Protein AF-A0A3N5SFX8-F1 (afdb_monomer)

Secondary structure (DSSP, 8-state):
----TT--HHHHHHHHHHHTTS--TTPPPPP-------EEE-SS-EEESS-SSSPEEEEEEEETTT-HHHHHHHHTT-HHHHHHHHHHHHHTT-SEEEEE---TT-S-HHHHHHHHHHHHHHH--S-EEEE-S-HHHHHHHHTT-SS--EEEEE--EEEEHHHHHHHHHHHHHT-EEEEESEETTEE--SHHHHHHHHHHHHIIIIIIT---GGGEEEE--PPPSTT--GGGTTHHHHHHHHHHHHHHHSTT-EEEEEGGGTTTTS-HHHHHHHHHHHHHHHHHTT--EEEE-GGGPPPTTTS-HHHHHHHHHHHTT-STTHHHHHHHHHHHH-S-SS------TTTT--HHHHHHHHHHTT--TTHHHHHHHHTTTS-HHHHIIIIIHHHHHHHHHHHHTTSS-HHHHHHHHHHHHHHHHHHGGGS-----S-S-EEEEEEBTT----HHHHHHHHHHHHTT-EEEE--SSB-HHHHHHHHHHTT-SEEEEE-SSHHHHTHHHHHHHHHHHTT----EEEESTT--HHHHHHHTB-TTT-SBPTT-EEE-SSHHHHHHHHHHHTSHHHHHHHHHHHHHHHHHHTT-PPPP------S-----PPPPS-PPP-

Foldseek 3Di:
DDDDPPDDVVNVVVVCCVVPVDPPPPDDPPDDDDDDFCWWFFLADIDGCFDVVDAQEEEQALALVPHPVNVVCLVVVVLVVSLVVVVVLVLLPHQEYEHHSDDPVDPPLLVSLCVNLLVNSVRDGHAYEYADQDLSSVLSNLVNTNIAHAYHAAEACVHCPRVVSRLVSCVVSVHQHEYELAHVVGHQQALVSSQVSVVVSCCCNCVVSVRDQLSYEYENDAAALQPLDPSCQQRLVRSLSNLLSCCVPRPNHAYEYALQNHHPPADLVLSLLLSQLSVVSSSVSPHHYYHDRSVSHDQLVPPDPVSNVLSVCRSRVVDSCSSVVSRVVCVVVPPDPDPDDPPLPCVVPQLLRSLLVCLLQLNQPCNLVSQVRVCVPDALVCSCPVRLVVSLVVNVVCVVVVRDDPSSNVSSVVSSVSNLVSSLVRQAADDDAALFEEEEEEAAPAQDCSQVVVLVSNNVRVRHHYHYPHYNDYLVNQVVVCVVVVGQAYEYEDADPVRCVRVLVSLLVCVVVVHQHEYEYEYDNDDLLNQLVSLQHPVPRDGRPNGYHYDHHSVSVVVLSVQSSDVVSSVVVRVVSNVVSCVSVVHDDDDPDPPDDPDDDDPDDDDPDDDDD

Sequence (613 aa):
VGGCCGTTPEHLAKLVARVKGEPTAQRPPLEREPQTQPAASSGMRAVDLRQSPPPTLIGERVNSQGSRKIKRLLLDSNYDEIVQVAQQQVDSGAHILDVCVALTERPDEAAQMQEVVKRLSMAVETPLMIDSTEADVIEAALSLYPGRGLINSVNLENGRLRVDAVLPIARKHGAAVVALTIDEIGMAKTAERKLEVARQIHDIAVNEYDLAPEDLIFDTLTFTLATGDPEMADSAVETIEGIKLIKAELPAVLTSLGVSNVSFGLGPAARAVLNSVFLYHCVDAGLDMAIVNPAHITPYAEIPDDQRKLANALIFNEHPNALAEYIQYFEEHSVAVGDDEQADPTEGMTAEEALHWQIVHRKKEGVEALIDTCLTRQDAVGVLNNVLLPAMKEVGDKFGAGELILPFVLQSAEVMKKSVAYLENFLERKEGTSKGVIVLATVYGDVHDIGKNLVRTILSNNGYTVHDLGKQTPANTIIDAAIEHNADAIGLSA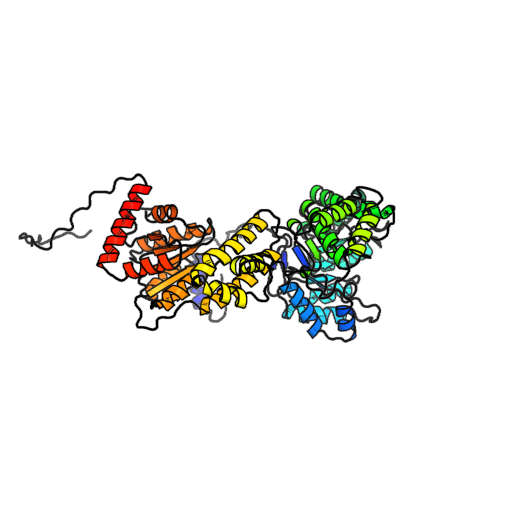LLVSTSKQMPLIVNELARRGLEFPVLIGGAAINRAFGRRILFLEDSGQPYGSGVFYCKDAFEGLDVMEQLTVPTKREELLDRIVAESYEEAGKSRPPVRDRRQPGQHSTVSPAPHIPTP

Nearest PDB structures (foldseek):
  8ssc-assembly1_A  TM=5.980E-01  e=1.177E-48  Thermus thermophilus HB8
  5voo-assembly4_D  TM=9.732E-01  e=8.496E-27  Thermus thermophilus HB8
  3k13-assembly2_B  TM=9.606E-01  e=7.329E-23  Bacteroides thetaiotaomicron
  4ccz-assembly1_A  TM=9.103E-01  e=1.221E-23  Homo sapiens
  2i2x-assembly4_P  TM=4.938E-01  e=6.722E-12  Methanosarcina barkeri

Mean predicted aligned error: 15.33 Å

Solvent-accessible surface area (backbone atoms only — not comparable to full-atom values): 33086 Å² total; per-residue (Å²): 140,87,78,62,95,90,60,46,72,69,55,49,50,53,49,48,54,65,68,58,71,53,100,55,98,74,65,72,80,77,86,76,84,80,82,85,71,54,57,34,16,26,69,77,34,76,43,58,54,66,39,88,70,57,51,29,35,23,19,44,62,49,14,29,85,81,18,73,66,42,35,52,30,61,75,69,65,41,58,70,60,52,46,51,56,48,46,52,33,46,78,46,44,27,55,28,36,37,40,26,65,67,48,95,92,49,93,55,44,42,65,52,39,36,56,50,50,54,53,40,60,74,72,45,57,49,20,45,29,46,36,51,95,47,57,68,36,51,48,48,32,57,76,67,48,62,44,28,37,33,37,39,60,35,41,25,57,75,40,62,60,51,38,72,56,39,51,61,49,28,63,73,60,64,30,28,36,33,33,43,28,30,30,70,94,41,74,34,64,46,25,70,48,21,35,52,45,43,51,54,52,47,48,47,42,35,74,72,66,64,41,58,49,54,38,37,25,40,24,48,58,60,50,42,59,58,75,79,48,78,91,37,43,52,29,52,43,24,24,34,49,16,42,36,51,36,58,71,74,43,69,68,42,41,29,35,36,53,46,66,36,36,34,50,84,53,56,74,71,55,26,32,54,40,34,23,53,51,48,52,52,31,43,76,35,60,35,25,26,34,35,36,59,58,84,55,55,55,46,68,77,76,47,56,70,67,64,48,50,39,41,47,30,35,43,64,46,72,46,95,56,27,56,59,53,43,50,49,51,41,63,77,68,56,79,66,95,61,94,66,78,66,73,56,92,46,67,90,48,53,45,52,55,32,45,23,48,28,28,60,69,50,44,64,81,63,45,68,64,28,48,59,53,36,52,76,79,37,54,54,65,48,47,41,65,74,23,53,50,52,24,54,47,52,44,51,50,35,36,74,70,66,48,39,50,66,51,57,52,52,45,17,46,51,28,44,51,54,48,50,63,58,44,57,74,64,55,72,72,50,90,67,79,68,72,46,33,34,32,37,33,12,32,41,85,27,80,70,45,68,71,56,52,49,36,45,51,54,37,39,21,72,17,30,44,67,48,72,65,54,50,42,34,48,63,65,60,54,51,52,49,32,61,75,65,63,31,65,29,36,37,42,32,27,62,43,72,79,33,45,62,49,55,46,53,43,52,44,49,34,55,77,69,71,50,75,56,26,33,38,37,28,41,84,54,55,50,66,69,57,30,42,57,50,25,38,30,86,92,76,67,44,67,47,90,48,39,52,43,62,24,92,47,55,63,52,43,46,56,49,51,63,32,58,69,36,72,70,47,30,53,53,52,44,53,49,53,52,52,54,28,27,58,76,68,75,44,83,75,78,81,81,75,77,80,73,74,96,79,76,84,77,91,70,80,80,77,95,76,78,87,79,134

Radius of gyration: 31.64 Å; Cα contacts (8 Å, |Δi|>4): 1024; chains: 1; bounding box: 100×77×76 Å

Structure (mmCIF, N/CA/C/O backbone):
data_AF-A0A3N5SFX8-F1
#
_entry.id   AF-A0A3N5SFX8-F1
#
loop_
_atom_site.group_PDB
_atom_site.id
_atom_site.type_symbol
_atom_site.label_atom_id
_atom_site.label_alt_id
_atom_site.label_comp_id
_atom_site.label_asym_id
_atom_site.label_entity_id
_atom_site.label_seq_id
_atom_site.pdbx_PDB_ins_code
_atom_site.Cartn_x
_atom_site.Cartn_y
_atom_site.Cartn_z
_atom_site.occupancy
_atom_site.B_iso_or_equiv
_atom_site.auth_seq_id
_atom_site.auth_comp_id
_atom_site.auth_asym_id
_atom_site.auth_atom_id
_atom_site.pdbx_PDB_model_num
ATOM 1 N N . VAL A 1 1 ? -12.749 -29.803 19.328 1.00 75.56 1 VAL A N 1
ATOM 2 C CA . VAL A 1 1 ? -12.929 -29.155 20.652 1.00 75.56 1 VAL A CA 1
ATOM 3 C C . VAL A 1 1 ? -12.137 -29.956 21.672 1.00 75.56 1 VAL A C 1
ATOM 5 O O . VAL A 1 1 ? -12.194 -31.178 21.603 1.00 75.56 1 VAL A O 1
ATOM 8 N N . GLY A 1 2 ? -11.365 -29.308 22.542 1.00 85.12 2 GLY A N 1
ATOM 9 C CA . GLY A 1 2 ? -10.422 -29.979 23.444 1.00 85.12 2 GLY A CA 1
ATOM 10 C C . GLY A 1 2 ? -10.183 -29.190 24.729 1.00 85.12 2 GLY A C 1
ATOM 11 O O . GLY A 1 2 ? -11.043 -28.412 25.134 1.00 85.12 2 GLY A O 1
ATOM 12 N N . GLY A 1 3 ? -9.029 -29.408 25.359 1.00 88.62 3 GLY A N 1
ATOM 13 C CA . GLY A 1 3 ? -8.626 -28.754 26.603 1.00 88.62 3 GLY A CA 1
ATOM 14 C C . GLY A 1 3 ? -7.311 -27.990 26.491 1.00 88.62 3 GLY A C 1
ATOM 15 O O . GLY A 1 3 ? -6.498 -28.274 25.617 1.00 88.62 3 GLY A O 1
ATOM 16 N N . CYS A 1 4 ? -7.103 -27.056 27.413 1.00 92.50 4 CYS A N 1
ATOM 17 C CA . CYS A 1 4 ? -5.845 -26.342 27.642 1.00 92.50 4 CYS A CA 1
ATOM 18 C C . CYS A 1 4 ? -5.585 -26.260 29.164 1.00 92.50 4 CYS A C 1
ATOM 20 O O . CYS A 1 4 ? -6.000 -27.147 29.918 1.00 92.50 4 CYS A O 1
ATOM 22 N N . CYS A 1 5 ? -4.922 -25.206 29.637 1.00 91.62 5 CYS A N 1
ATOM 23 C CA . CYS A 1 5 ? -4.626 -24.971 31.047 1.00 91.62 5 CYS A CA 1
ATOM 24 C C . CYS A 1 5 ? -5.895 -25.049 31.914 1.00 91.62 5 CYS A C 1
ATOM 26 O O . CYS A 1 5 ? -6.900 -24.406 31.625 1.00 91.62 5 CYS A O 1
ATOM 28 N N . GLY A 1 6 ? -5.850 -25.865 32.973 1.00 91.25 6 GLY A N 1
ATOM 29 C CA . GLY A 1 6 ? -6.980 -26.083 33.887 1.00 91.25 6 GLY A CA 1
ATOM 30 C C . GLY A 1 6 ? -8.004 -27.123 33.419 1.00 91.25 6 GLY A C 1
ATOM 31 O O . GLY A 1 6 ? -8.937 -27.436 34.159 1.00 91.25 6 GLY A O 1
ATOM 32 N N . THR A 1 7 ? -7.836 -27.710 32.229 1.00 95.19 7 THR A N 1
ATOM 33 C CA . THR A 1 7 ? -8.734 -28.782 31.781 1.00 95.19 7 THR A CA 1
ATOM 34 C C . THR A 1 7 ? -8.414 -30.084 32.509 1.00 95.19 7 THR A C 1
ATOM 36 O O . THR A 1 7 ? -7.311 -30.614 32.404 1.00 95.19 7 THR A O 1
ATOM 39 N N . THR A 1 8 ? -9.403 -30.623 33.222 1.00 95.50 8 THR A N 1
ATOM 40 C CA . THR A 1 8 ? -9.297 -31.913 33.925 1.00 95.50 8 THR A CA 1
ATOM 41 C C . THR A 1 8 ? -10.004 -33.032 33.148 1.00 95.50 8 THR A C 1
ATOM 43 O O . THR A 1 8 ? -10.839 -32.756 32.278 1.00 95.50 8 THR A O 1
ATOM 46 N N . PRO A 1 9 ? -9.744 -34.310 33.479 1.00 94.50 9 PRO A N 1
ATOM 47 C CA . PRO A 1 9 ? -10.485 -35.432 32.904 1.00 94.50 9 PRO A CA 1
ATOM 48 C C . PRO A 1 9 ? -12.010 -35.317 33.057 1.00 94.50 9 PRO A C 1
ATOM 50 O O . PRO A 1 9 ? -12.741 -35.729 32.164 1.00 94.50 9 PRO A O 1
ATOM 53 N N . GLU A 1 10 ? -12.509 -34.703 34.134 1.00 94.44 10 GLU A N 1
ATOM 54 C CA . GLU A 1 10 ? -13.947 -34.479 34.356 1.00 94.44 10 GLU A CA 1
ATOM 55 C C . GLU A 1 10 ? -14.541 -33.472 33.363 1.00 94.44 10 GLU A C 1
ATOM 57 O O . GLU A 1 10 ? -15.653 -33.664 32.863 1.00 94.44 10 GLU A O 1
ATOM 62 N N . HIS A 1 11 ? -13.789 -32.417 33.031 1.00 93.50 11 HIS A N 1
ATOM 63 C CA . HIS A 1 11 ? -14.167 -31.467 31.985 1.00 93.50 11 HIS A CA 1
ATOM 64 C C . HIS A 1 11 ? -14.236 -32.163 30.626 1.00 93.50 11 HIS A C 1
ATOM 66 O O . HIS A 1 11 ? -15.228 -32.017 29.908 1.00 93.50 11 HIS A O 1
ATOM 72 N N . LEU A 1 12 ? -13.224 -32.975 30.299 1.00 91.06 12 LEU A N 1
ATOM 73 C CA . LEU A 1 12 ? -13.214 -33.761 29.067 1.00 91.06 12 LEU A CA 1
ATOM 74 C C . LEU A 1 12 ? -14.334 -34.804 29.044 1.00 91.06 12 LEU A C 1
ATOM 76 O O . LEU A 1 12 ? -14.941 -34.985 27.998 1.00 91.06 12 LEU A O 1
ATOM 80 N N . ALA A 1 13 ? -14.678 -35.438 30.166 1.00 87.75 13 ALA A N 1
ATOM 81 C CA . ALA A 1 13 ? -15.788 -36.388 30.239 1.00 87.75 13 ALA A CA 1
ATOM 82 C C . ALA A 1 13 ? -17.133 -35.716 29.925 1.00 87.75 13 ALA A C 1
ATOM 84 O O . ALA A 1 13 ? -17.907 -36.236 29.121 1.00 87.75 13 ALA A O 1
ATOM 85 N N . LYS A 1 14 ? -17.387 -34.525 30.485 1.00 89.00 14 LYS A N 1
ATOM 86 C CA . LYS A 1 14 ? -18.579 -33.719 30.163 1.00 89.00 14 LYS A CA 1
ATOM 87 C C . LYS A 1 14 ? -18.578 -33.250 28.708 1.00 89.00 14 LYS A C 1
ATOM 89 O O . LYS A 1 14 ? -19.616 -33.308 28.053 1.00 89.00 14 LYS A O 1
ATOM 94 N N . LEU A 1 15 ? -17.429 -32.808 28.196 1.00 86.88 15 LEU A N 1
ATOM 95 C CA . LEU A 1 15 ? -17.265 -32.389 26.802 1.00 86.88 15 LEU A CA 1
ATOM 96 C C . LEU A 1 15 ? -17.538 -33.549 25.845 1.00 86.88 15 LEU A C 1
ATOM 98 O O . LEU A 1 15 ? -18.344 -33.421 24.932 1.00 86.88 15 LEU A O 1
ATOM 102 N N . VAL A 1 16 ? -16.927 -34.701 26.097 1.00 84.81 16 VAL A N 1
ATOM 103 C CA . VAL A 1 16 ? -17.134 -35.926 25.331 1.00 84.81 16 VAL A CA 1
ATOM 104 C C . VAL A 1 16 ? -18.593 -36.357 25.405 1.00 84.81 16 VAL A C 1
ATOM 106 O O . VAL A 1 16 ? -19.152 -36.662 24.365 1.00 84.81 16 VAL A O 1
ATOM 109 N N . ALA A 1 17 ? -19.240 -36.332 26.573 1.00 84.38 17 ALA A N 1
ATOM 110 C CA . ALA A 1 17 ? -20.660 -36.668 26.695 1.00 84.38 17 ALA A CA 1
ATOM 111 C C . ALA A 1 17 ? -21.562 -35.726 25.877 1.00 84.38 17 ALA A C 1
ATOM 113 O O . ALA A 1 17 ? -22.489 -36.190 25.220 1.00 84.38 17 ALA A O 1
ATOM 114 N N . ARG A 1 18 ? -21.268 -34.418 25.866 1.00 80.88 18 ARG A N 1
ATOM 115 C CA . ARG A 1 18 ? -22.023 -33.427 25.079 1.00 80.88 18 ARG A CA 1
ATOM 116 C C . ARG A 1 18 ? -21.776 -33.537 23.576 1.00 80.88 18 ARG A C 1
ATOM 118 O O . ARG A 1 18 ? -22.704 -33.346 22.803 1.00 80.88 18 ARG A O 1
ATOM 125 N N . VAL A 1 19 ? -20.551 -33.855 23.159 1.00 78.00 19 VAL A N 1
ATOM 126 C CA . VAL A 1 19 ? -20.184 -33.995 21.738 1.00 78.00 19 VAL A CA 1
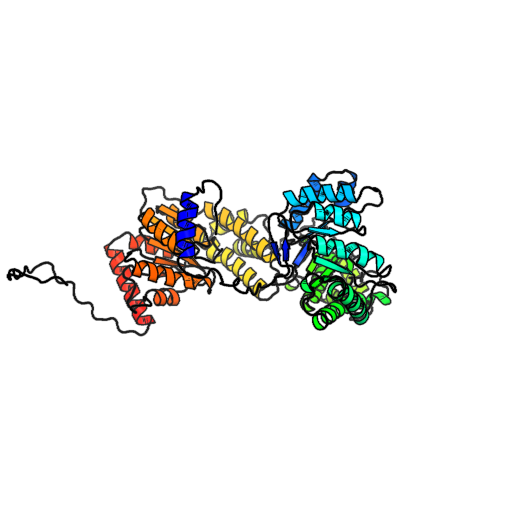ATOM 127 C C . VAL A 1 19 ? -20.559 -35.382 21.185 1.00 78.00 19 VAL A C 1
ATOM 129 O O . VAL A 1 19 ? -20.863 -35.498 20.004 1.00 78.00 19 VAL A O 1
ATOM 132 N N . LYS A 1 20 ? -20.597 -36.431 22.023 1.00 65.44 20 LYS A N 1
ATOM 133 C CA . LYS A 1 20 ? -21.026 -37.804 21.669 1.00 65.44 20 LYS A CA 1
ATOM 134 C C . LYS A 1 20 ? -22.548 -38.018 21.718 1.00 65.44 20 LYS A C 1
ATOM 136 O O . LYS A 1 20 ? -22.992 -39.147 21.531 1.00 65.44 20 LYS A O 1
ATOM 141 N N . GLY A 1 21 ? -23.340 -36.974 21.970 1.00 53.69 21 GLY A N 1
ATOM 142 C CA . GLY A 1 21 ? -24.805 -37.049 22.035 1.00 53.69 21 GLY A CA 1
ATOM 143 C C . GLY A 1 21 ? -25.503 -37.409 20.716 1.00 53.69 21 GLY A C 1
ATOM 144 O O . GLY A 1 21 ? -26.692 -37.704 20.744 1.00 53.69 21 GLY A O 1
ATOM 145 N N . GLU A 1 22 ? -24.787 -37.452 19.586 1.00 54.50 22 GLU A N 1
ATOM 146 C CA . GLU A 1 22 ? -25.281 -38.067 18.351 1.00 54.50 22 GLU A CA 1
ATOM 147 C C . GLU A 1 22 ? -24.358 -39.207 17.881 1.00 54.50 22 GLU A C 1
ATOM 149 O O . GLU A 1 22 ? -23.130 -39.081 17.947 1.00 54.50 22 GLU A O 1
ATOM 154 N N . PRO A 1 23 ? -24.923 -40.328 17.388 1.00 50.31 23 PRO A N 1
ATOM 155 C CA . PRO A 1 23 ? -24.184 -41.461 16.838 1.00 50.31 23 PRO A CA 1
ATOM 156 C C . PRO A 1 23 ? -23.573 -41.085 15.479 1.00 50.31 23 PRO A C 1
ATOM 158 O O . PRO A 1 23 ? -24.021 -41.513 14.423 1.00 50.31 23 PRO A O 1
ATOM 161 N N . THR A 1 24 ? -22.543 -40.244 15.496 1.00 52.72 24 THR A N 1
ATOM 162 C CA . THR A 1 24 ? -21.870 -39.711 14.303 1.00 52.72 24 THR A CA 1
ATOM 163 C C . THR A 1 24 ? -20.365 -39.909 14.395 1.00 52.72 24 THR A C 1
ATOM 165 O O . THR A 1 24 ? -19.580 -39.030 14.053 1.00 52.72 24 THR A O 1
ATOM 168 N N . ALA A 1 25 ? -19.944 -41.103 14.816 1.00 50.97 25 ALA A N 1
ATOM 169 C CA . ALA A 1 25 ? -18.553 -41.554 14.715 1.00 50.97 25 ALA A CA 1
ATOM 170 C C . ALA A 1 25 ? -18.069 -41.726 13.251 1.00 50.97 25 ALA A C 1
ATOM 172 O O . ALA A 1 25 ? -16.956 -42.184 13.025 1.00 50.97 25 ALA A O 1
ATOM 173 N N . GLN A 1 26 ? -18.895 -41.359 12.263 1.00 58.66 26 GLN A N 1
ATOM 174 C CA . GLN A 1 26 ? -18.608 -41.418 10.828 1.00 58.66 26 GLN A CA 1
ATOM 175 C C . GLN A 1 26 ? -19.089 -40.168 10.070 1.00 58.66 26 GLN A C 1
ATOM 177 O O . GLN A 1 26 ? -19.403 -40.260 8.887 1.00 58.66 26 GLN A O 1
ATOM 182 N N . ARG A 1 27 ? -19.198 -38.990 10.706 1.00 62.50 27 ARG A N 1
ATOM 183 C CA . ARG A 1 27 ? -19.360 -37.767 9.903 1.00 62.50 27 ARG A CA 1
ATOM 184 C C . ARG A 1 27 ? -18.002 -37.463 9.256 1.00 62.50 27 ARG A C 1
ATOM 186 O O . ARG A 1 27 ? -17.051 -37.236 10.010 1.00 62.50 27 ARG A O 1
ATOM 193 N N . PRO A 1 28 ? -17.872 -37.494 7.915 1.00 69.94 28 PRO A N 1
ATOM 194 C CA . PRO A 1 28 ? -16.672 -36.972 7.278 1.00 69.94 28 PRO A CA 1
ATOM 195 C C . PRO A 1 28 ? -16.474 -35.516 7.733 1.00 69.94 28 PRO A C 1
ATOM 197 O O . PRO A 1 28 ? -17.460 -34.853 8.088 1.00 69.94 28 PRO A O 1
ATOM 200 N N . PRO A 1 29 ? -15.227 -35.010 7.779 1.00 75.81 29 PRO A N 1
ATOM 201 C CA . PRO A 1 29 ? -15.000 -33.581 7.935 1.00 75.81 29 PRO A CA 1
ATOM 202 C C . PRO A 1 29 ? -15.914 -32.834 6.966 1.00 75.81 29 PRO A C 1
ATOM 204 O O . PRO A 1 29 ? -16.038 -33.245 5.814 1.00 75.81 29 PRO A O 1
ATOM 207 N N . LEU A 1 30 ? -16.581 -31.780 7.439 1.00 78.50 30 LEU A N 1
ATOM 208 C CA . LEU A 1 30 ? -17.335 -30.915 6.537 1.00 78.50 30 LEU A CA 1
ATOM 209 C C . LEU A 1 30 ? -16.383 -30.448 5.435 1.00 78.50 30 LEU A C 1
ATOM 211 O O . LEU A 1 30 ? -15.285 -29.973 5.747 1.00 78.50 30 LEU A O 1
ATOM 215 N N . GLU A 1 31 ? -16.800 -30.609 4.181 1.00 84.44 31 GLU A N 1
ATOM 216 C CA . GLU A 1 31 ? -16.077 -30.035 3.054 1.00 84.44 31 GLU A CA 1
ATOM 217 C C . GLU A 1 31 ? -15.984 -28.526 3.274 1.00 84.44 31 GLU A C 1
ATOM 219 O O . GLU A 1 31 ? -16.959 -27.861 3.633 1.00 84.44 31 GLU A O 1
ATOM 224 N N . ARG A 1 32 ? -14.763 -28.007 3.165 1.00 81.94 32 ARG A N 1
ATOM 225 C CA . ARG A 1 32 ? -14.488 -26.580 3.265 1.00 81.94 32 ARG A CA 1
ATOM 226 C C . ARG A 1 32 ? -14.169 -26.093 1.870 1.00 81.94 32 ARG A C 1
ATOM 228 O O . ARG A 1 32 ? -13.313 -26.673 1.213 1.00 81.94 32 ARG A O 1
ATOM 235 N N . GLU A 1 33 ? -14.795 -24.994 1.489 1.00 83.12 33 GLU A N 1
ATOM 236 C CA . GLU A 1 33 ? -14.407 -24.197 0.332 1.00 83.12 33 GLU A CA 1
ATOM 237 C C . GLU A 1 33 ? -13.685 -22.951 0.862 1.00 83.12 33 GLU A C 1
ATOM 239 O O . GLU A 1 33 ? -14.321 -21.919 1.093 1.00 83.12 33 GLU A O 1
ATOM 244 N N . PRO A 1 34 ? -12.385 -23.049 1.208 1.00 78.62 34 PRO A N 1
ATOM 245 C CA . PRO A 1 34 ? -11.643 -21.880 1.647 1.00 78.62 34 PRO A CA 1
ATOM 246 C C . PRO A 1 34 ? -11.563 -20.884 0.489 1.00 78.62 34 PRO A C 1
ATOM 248 O O . PRO A 1 34 ? -11.132 -21.231 -0.607 1.00 78.62 34 PRO A O 1
ATOM 251 N N . GLN A 1 35 ? -11.961 -19.640 0.740 1.00 76.94 35 GLN A N 1
ATOM 252 C CA . GLN A 1 35 ? -11.644 -18.543 -0.166 1.00 76.94 35 GLN A CA 1
ATOM 253 C C . GLN A 1 35 ? -10.190 -18.155 0.082 1.00 76.94 35 GLN A C 1
ATOM 255 O O . GLN A 1 35 ? -9.852 -17.710 1.181 1.00 76.94 35 GLN A O 1
ATOM 260 N N . THR A 1 36 ? -9.326 -18.376 -0.905 1.00 74.88 36 THR A N 1
ATOM 261 C CA . THR A 1 36 ? -7.951 -17.888 -0.849 1.00 74.88 36 THR A CA 1
ATOM 262 C C . THR A 1 36 ? -7.951 -16.397 -1.166 1.00 74.88 36 THR A C 1
ATOM 264 O O . THR A 1 36 ? -8.659 -15.923 -2.055 1.00 74.88 36 THR A O 1
ATOM 267 N N . GLN A 1 37 ? -7.216 -15.636 -0.364 1.00 83.31 37 GLN A N 1
ATOM 268 C CA . GLN A 1 37 ? -6.931 -14.233 -0.623 1.00 83.31 37 GLN A CA 1
ATOM 269 C C . GLN A 1 37 ? -5.413 -14.124 -0.756 1.00 83.31 37 GLN A C 1
ATOM 271 O O . GLN A 1 37 ? -4.712 -14.535 0.177 1.00 83.31 37 GLN A O 1
ATOM 276 N N . PRO A 1 38 ? -4.887 -13.621 -1.888 1.00 89.25 38 PRO A N 1
ATOM 277 C CA . PRO A 1 38 ? -3.457 -13.415 -2.027 1.00 89.25 38 PRO A CA 1
ATOM 278 C C . PRO A 1 38 ? -3.030 -12.350 -1.023 1.00 89.25 38 PRO A C 1
ATOM 280 O O . PRO A 1 38 ? -3.394 -11.183 -1.150 1.00 89.25 38 PRO A O 1
ATOM 283 N N . ALA A 1 39 ? -2.284 -12.764 -0.006 1.00 94.44 39 ALA A N 1
ATOM 284 C CA . ALA A 1 39 ? -1.849 -11.909 1.089 1.00 94.44 39 ALA A CA 1
ATOM 285 C C . ALA A 1 39 ? -0.398 -12.205 1.467 1.00 94.44 39 ALA A C 1
ATOM 287 O O . ALA A 1 39 ? 0.057 -13.340 1.348 1.00 94.44 39 ALA A O 1
ATOM 288 N N . ALA A 1 40 ? 0.308 -11.202 1.968 1.00 96.75 40 ALA A N 1
ATOM 289 C CA . ALA A 1 40 ? 1.567 -11.351 2.688 1.00 96.75 40 ALA A CA 1
ATOM 290 C C . ALA A 1 40 ? 1.336 -11.093 4.179 1.00 96.75 40 ALA A C 1
ATOM 292 O O . ALA A 1 40 ? 0.333 -10.495 4.569 1.00 96.75 40 ALA A O 1
ATOM 293 N N . SER A 1 41 ? 2.244 -11.536 5.042 1.00 96.94 41 SER A N 1
ATOM 294 C CA . SER A 1 41 ? 2.111 -11.293 6.479 1.00 96.94 41 SER A CA 1
ATOM 295 C C . SER A 1 41 ? 3.443 -11.063 7.166 1.00 96.94 41 SER A C 1
ATOM 297 O O . SER A 1 41 ? 4.450 -11.675 6.827 1.00 96.94 41 SER A O 1
ATOM 299 N N . SER A 1 42 ? 3.413 -10.197 8.171 1.00 96.00 42 SER A N 1
ATOM 300 C CA . SER A 1 42 ? 4.425 -10.109 9.215 1.00 96.00 42 SER A CA 1
ATOM 301 C C . SER A 1 42 ? 4.019 -10.976 10.412 1.00 96.00 42 SER A C 1
ATOM 303 O O . SER A 1 42 ? 2.957 -11.606 10.419 1.00 96.00 42 SER A O 1
ATOM 305 N N . GLY A 1 43 ? 4.820 -10.932 11.478 1.00 93.06 43 GLY A N 1
ATOM 306 C CA . GLY A 1 43 ? 4.439 -11.526 12.763 1.00 93.06 43 GLY A CA 1
ATOM 307 C C . GLY A 1 43 ? 3.269 -10.821 13.453 1.00 93.06 43 GLY A C 1
ATOM 308 O O . GLY A 1 43 ? 2.739 -11.347 14.431 1.00 93.06 43 GLY A O 1
ATOM 309 N N . MET A 1 44 ? 2.867 -9.640 12.970 1.00 91.94 44 MET A N 1
ATOM 310 C CA . MET A 1 44 ? 1.864 -8.781 13.604 1.00 91.94 44 MET A CA 1
ATOM 311 C C . MET A 1 44 ? 0.580 -8.650 12.781 1.00 91.94 44 MET A C 1
ATOM 313 O O . MET A 1 44 ? -0.500 -8.515 13.358 1.00 91.94 44 MET A O 1
ATOM 317 N N . ARG A 1 45 ? 0.675 -8.675 11.446 1.00 92.19 45 ARG A N 1
ATOM 318 C CA . ARG A 1 45 ? -0.443 -8.356 10.551 1.00 92.19 45 ARG A CA 1
ATOM 319 C C . ARG A 1 45 ? -0.327 -9.072 9.205 1.00 92.19 45 ARG A C 1
ATOM 321 O O . ARG A 1 45 ? 0.766 -9.245 8.678 1.00 92.19 45 ARG A O 1
ATOM 328 N N . ALA A 1 46 ? -1.475 -9.434 8.632 1.00 94.12 46 ALA A N 1
ATOM 329 C CA . ALA A 1 46 ? -1.603 -9.824 7.230 1.00 94.12 46 ALA A CA 1
ATOM 330 C C . ALA A 1 46 ? -2.081 -8.637 6.375 1.00 94.12 46 ALA A C 1
ATOM 332 O O . ALA A 1 46 ? -2.875 -7.810 6.833 1.00 94.12 46 ALA A O 1
ATOM 333 N N . VAL A 1 47 ? -1.582 -8.557 5.146 1.00 94.31 47 VAL A N 1
ATOM 334 C CA . VAL A 1 47 ? -1.874 -7.516 4.159 1.00 94.31 47 VAL A CA 1
ATOM 335 C C . VAL A 1 47 ? -2.191 -8.193 2.833 1.00 94.31 47 VAL A C 1
ATOM 337 O O . VAL A 1 47 ? -1.375 -8.960 2.324 1.00 94.31 47 VAL A O 1
ATOM 340 N N . ASP A 1 48 ? -3.350 -7.885 2.261 1.00 94.69 48 ASP A N 1
ATOM 341 C CA . ASP A 1 48 ? -3.716 -8.370 0.931 1.00 94.69 48 ASP A CA 1
ATOM 342 C C . ASP A 1 48 ? -2.756 -7.802 -0.120 1.00 94.69 48 ASP A C 1
ATOM 344 O O . ASP A 1 48 ? -2.486 -6.599 -0.156 1.00 94.69 48 ASP A O 1
ATOM 348 N N . LEU A 1 49 ? -2.255 -8.656 -1.010 1.00 94.50 49 LEU A N 1
ATOM 349 C CA . LEU A 1 49 ? -1.387 -8.249 -2.116 1.00 94.50 49 LEU A CA 1
ATOM 350 C C . LEU A 1 49 ? -2.138 -7.409 -3.155 1.00 94.50 49 LEU A C 1
ATOM 352 O O . LEU A 1 49 ? -1.509 -6.665 -3.905 1.00 94.50 49 LEU A O 1
ATOM 356 N N . ARG A 1 50 ? -3.475 -7.492 -3.174 1.00 92.88 50 ARG A N 1
ATOM 357 C CA . ARG A 1 50 ? -4.358 -6.668 -4.003 1.00 92.88 50 ARG A CA 1
ATOM 358 C C . ARG A 1 50 ? -5.167 -5.713 -3.126 1.00 92.88 50 ARG A C 1
ATOM 360 O O . ARG A 1 50 ? -6.179 -6.106 -2.549 1.00 92.88 50 ARG A O 1
ATOM 367 N N . GLN A 1 51 ? -4.735 -4.456 -3.047 1.00 89.31 51 GLN A N 1
ATOM 368 C CA . GLN A 1 51 ? -5.487 -3.396 -2.372 1.00 89.31 51 GLN A CA 1
ATOM 369 C C . GLN A 1 51 ? -6.663 -2.894 -3.226 1.00 89.31 51 GLN A C 1
ATOM 371 O O . GLN A 1 51 ? -6.619 -2.919 -4.456 1.00 89.31 51 GLN A O 1
ATOM 376 N N . SER A 1 52 ? -7.717 -2.416 -2.561 1.00 83.62 52 SER A N 1
ATOM 377 C CA . SER A 1 52 ? -8.846 -1.728 -3.193 1.00 83.62 52 SER A CA 1
ATOM 378 C C . SER A 1 52 ? -9.102 -0.398 -2.470 1.00 83.62 52 SER A C 1
ATOM 380 O O . SER A 1 52 ? -9.584 -0.422 -1.334 1.00 83.62 52 SER A O 1
ATOM 382 N N . PRO A 1 53 ? -8.829 0.756 -3.106 1.00 85.50 53 PRO A N 1
ATOM 383 C CA . PRO A 1 53 ? -8.302 0.904 -4.464 1.00 85.50 53 PRO A CA 1
ATOM 384 C C . PRO A 1 53 ? -6.831 0.455 -4.583 1.00 85.50 53 PRO A C 1
ATOM 386 O O . PRO A 1 5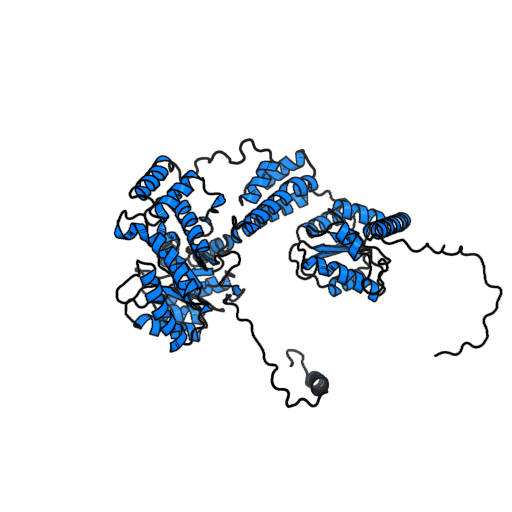3 ? -6.106 0.477 -3.585 1.00 85.50 53 PRO A O 1
ATOM 389 N N . PRO A 1 54 ? -6.386 0.052 -5.787 1.00 88.06 54 PRO A N 1
ATOM 390 C CA . PRO A 1 54 ? -4.976 -0.208 -6.068 1.00 88.06 54 PRO A CA 1
ATOM 391 C C . PRO A 1 54 ? -4.138 1.087 -6.023 1.00 88.06 54 PRO A C 1
ATOM 393 O O . PRO A 1 54 ? -4.697 2.185 -6.105 1.00 88.06 54 PRO A O 1
ATOM 396 N N . PRO A 1 55 ? -2.799 0.989 -5.939 1.00 94.56 55 PRO A N 1
ATOM 397 C CA . PRO A 1 55 ? -1.995 -0.228 -5.825 1.00 94.56 55 PRO A CA 1
ATOM 398 C C . PRO A 1 55 ? -1.512 -0.499 -4.391 1.00 94.56 55 PRO A C 1
ATOM 400 O O . PRO A 1 55 ? -1.475 0.380 -3.524 1.00 94.56 55 PRO A O 1
ATOM 403 N N . THR A 1 56 ? -1.042 -1.720 -4.153 1.00 95.81 56 THR A N 1
ATOM 404 C CA . THR A 1 56 ? -0.255 -2.059 -2.964 1.00 95.81 56 THR A CA 1
ATOM 405 C C . THR A 1 56 ? 1.098 -1.353 -3.027 1.00 95.81 56 THR A C 1
ATOM 407 O O . THR A 1 56 ? 1.993 -1.749 -3.771 1.00 95.81 56 THR A O 1
ATOM 410 N N . LEU A 1 57 ? 1.258 -0.291 -2.239 1.00 95.62 57 LEU A N 1
ATOM 411 C CA . LEU A 1 57 ? 2.533 0.420 -2.100 1.00 95.62 57 LEU A CA 1
ATOM 412 C C . LEU A 1 57 ? 3.586 -0.403 -1.345 1.00 95.62 57 LEU A C 1
ATOM 414 O O . LEU A 1 57 ? 3.371 -0.786 -0.191 1.00 95.62 57 LEU A O 1
ATOM 418 N N . ILE A 1 58 ? 4.736 -0.601 -1.981 1.00 97.75 58 ILE A N 1
ATOM 419 C CA . ILE A 1 58 ? 5.940 -1.215 -1.428 1.00 97.75 58 ILE A CA 1
ATOM 420 C C . ILE A 1 58 ? 6.971 -0.099 -1.211 1.00 97.75 58 ILE A C 1
ATOM 422 O O . ILE A 1 58 ? 7.363 0.583 -2.154 1.00 97.75 58 ILE A O 1
ATOM 426 N N . GLY A 1 59 ? 7.394 0.117 0.034 1.00 95.25 59 GLY A N 1
ATOM 427 C CA . GLY A 1 59 ? 8.348 1.170 0.383 1.00 95.25 59 GLY A CA 1
ATOM 428 C C . GLY A 1 59 ? 9.764 0.854 -0.100 1.00 95.25 59 GLY A C 1
ATOM 429 O O . GLY A 1 59 ? 10.368 -0.102 0.379 1.00 95.25 59 GLY A O 1
ATOM 430 N N . GLU A 1 60 ? 10.314 1.689 -0.982 1.00 92.94 60 GLU A N 1
ATOM 431 C CA . GLU A 1 60 ? 11.601 1.474 -1.673 1.00 92.94 60 GLU A CA 1
ATOM 432 C C . GLU A 1 60 ? 12.861 1.854 -0.868 1.00 92.94 60 GLU A C 1
ATOM 434 O O . GLU A 1 60 ? 13.988 1.614 -1.299 1.00 92.94 60 GLU A O 1
ATOM 439 N N . ARG A 1 61 ? 12.727 2.551 0.270 1.00 91.75 61 ARG A N 1
ATOM 440 C CA . ARG A 1 61 ? 13.882 3.244 0.870 1.00 91.75 61 ARG A CA 1
ATOM 441 C C . ARG A 1 61 ? 14.815 2.361 1.680 1.00 91.75 61 ARG A C 1
ATOM 443 O O . ARG A 1 61 ? 15.932 2.828 1.904 1.00 91.75 61 ARG A O 1
ATOM 450 N N . VAL A 1 62 ? 14.414 1.160 2.119 1.00 95.31 62 VAL A N 1
ATOM 451 C CA . VAL A 1 62 ? 15.292 0.202 2.834 1.00 95.31 62 VAL A CA 1
ATOM 452 C C . VAL A 1 62 ? 16.122 -0.599 1.823 1.00 95.31 62 VAL A C 1
ATOM 454 O O . VAL A 1 62 ? 16.207 -1.817 1.862 1.00 95.31 62 VAL A O 1
ATOM 457 N N . ASN A 1 63 ? 16.747 0.115 0.890 1.00 94.00 63 ASN A N 1
ATOM 458 C CA . ASN A 1 63 ? 17.439 -0.472 -0.245 1.00 94.00 63 ASN A CA 1
ATOM 459 C C . ASN A 1 63 ? 18.817 0.185 -0.404 1.00 94.00 63 ASN A C 1
ATOM 461 O O . ASN A 1 63 ? 18.926 1.401 -0.594 1.00 94.00 63 ASN A O 1
ATOM 465 N N . SER A 1 64 ? 19.884 -0.603 -0.288 1.00 92.25 64 SER A N 1
ATOM 466 C CA . SER A 1 64 ? 21.273 -0.135 -0.383 1.00 92.25 64 SER A CA 1
ATOM 467 C C . SER A 1 64 ? 21.656 0.387 -1.773 1.00 92.25 64 SER A C 1
ATOM 469 O O . SER A 1 64 ? 22.553 1.229 -1.875 1.00 92.25 64 SER A O 1
ATOM 471 N N . GLN A 1 65 ? 20.977 -0.069 -2.827 1.00 86.19 65 GLN A N 1
ATOM 472 C CA . GLN A 1 65 ? 21.220 0.349 -4.209 1.00 86.19 65 GLN A CA 1
ATOM 473 C C . GLN A 1 65 ? 20.535 1.690 -4.510 1.00 86.19 65 GLN A C 1
ATOM 475 O O . GLN A 1 65 ? 21.137 2.575 -5.120 1.00 86.19 65 GLN A O 1
ATOM 480 N N . GLY A 1 66 ? 19.303 1.878 -4.023 1.00 80.69 66 GLY A N 1
ATOM 481 C CA . GLY A 1 66 ? 18.512 3.096 -4.249 1.00 80.69 66 GLY A CA 1
ATOM 482 C C . GLY A 1 66 ? 18.742 4.225 -3.234 1.00 80.69 66 GLY A C 1
ATOM 483 O O . GLY A 1 66 ? 18.557 5.402 -3.552 1.00 80.69 66 GLY A O 1
ATOM 484 N N . SER A 1 67 ? 19.172 3.909 -2.007 1.00 86.12 67 SER A N 1
ATOM 485 C CA . SER A 1 67 ? 19.259 4.871 -0.901 1.00 86.12 67 SER A CA 1
ATOM 486 C C . SER A 1 67 ? 20.688 5.038 -0.389 1.00 86.12 67 SER A C 1
ATOM 488 O O . SER A 1 67 ? 21.208 4.230 0.382 1.00 86.12 67 SER A O 1
ATOM 490 N N . ARG A 1 68 ? 21.303 6.186 -0.717 1.00 87.31 68 ARG A N 1
ATOM 491 C CA . ARG A 1 68 ? 22.629 6.577 -0.188 1.00 87.31 68 ARG A CA 1
ATOM 492 C C . ARG A 1 68 ? 22.680 6.560 1.343 1.00 87.31 68 ARG A C 1
ATOM 494 O O . ARG A 1 68 ? 23.719 6.236 1.915 1.00 87.31 68 ARG A O 1
ATOM 501 N N . LYS A 1 69 ? 21.565 6.904 2.005 1.00 90.19 69 LYS A N 1
ATOM 502 C CA . LYS A 1 69 ? 21.455 6.867 3.470 1.00 90.19 69 LYS A CA 1
ATOM 503 C C . LYS A 1 69 ? 21.551 5.428 3.979 1.00 90.19 69 LYS A C 1
ATOM 505 O O . LYS A 1 69 ? 22.391 5.168 4.830 1.00 90.19 69 LYS A O 1
ATOM 510 N N . ILE A 1 70 ? 20.756 4.499 3.442 1.00 94.50 70 ILE A N 1
ATOM 511 C CA . ILE A 1 70 ? 20.795 3.087 3.862 1.00 94.50 70 ILE A CA 1
ATOM 512 C C . ILE A 1 70 ? 22.142 2.449 3.556 1.00 94.50 70 ILE A C 1
ATOM 514 O O . ILE A 1 70 ? 22.694 1.792 4.432 1.00 94.50 70 ILE A O 1
ATOM 518 N N . LYS A 1 71 ? 22.717 2.713 2.376 1.00 92.06 71 LYS A N 1
ATOM 519 C CA . LYS A 1 71 ? 24.067 2.251 2.036 1.00 92.06 71 LYS A CA 1
ATOM 520 C C . LYS A 1 71 ? 25.077 2.616 3.126 1.00 92.06 71 LYS A C 1
ATOM 522 O O . LYS A 1 71 ? 25.798 1.751 3.613 1.00 92.06 71 LYS A O 1
ATOM 527 N N . ARG A 1 72 ? 25.095 3.884 3.554 1.00 94.31 72 ARG A N 1
ATOM 528 C CA . ARG A 1 72 ? 25.963 4.344 4.648 1.00 94.31 72 ARG A CA 1
ATOM 529 C C . ARG A 1 72 ? 25.662 3.622 5.964 1.00 94.31 72 ARG A C 1
ATOM 531 O O . ARG A 1 72 ? 26.588 3.155 6.613 1.00 94.31 72 ARG A O 1
ATOM 538 N N . LEU A 1 73 ? 24.389 3.509 6.343 1.00 94.50 73 LEU A N 1
ATOM 539 C CA . LEU A 1 73 ? 23.998 2.868 7.602 1.00 94.50 73 LEU A CA 1
ATOM 540 C C . LEU A 1 73 ? 24.383 1.384 7.659 1.00 94.50 73 LEU A C 1
ATOM 542 O O . LEU A 1 73 ? 24.812 0.914 8.708 1.00 94.50 73 LEU A O 1
ATOM 546 N N . LEU A 1 74 ? 24.288 0.659 6.543 1.00 95.00 74 LEU A N 1
ATOM 547 C CA . LEU A 1 74 ? 24.716 -0.740 6.447 1.00 95.00 74 LEU A CA 1
ATOM 548 C C . LEU A 1 74 ? 26.241 -0.886 6.544 1.00 95.00 74 LEU A C 1
ATOM 550 O O . LEU A 1 74 ? 26.729 -1.802 7.209 1.00 95.00 74 LEU A O 1
ATOM 554 N N . LEU A 1 75 ? 27.006 0.026 5.935 1.00 94.44 75 LEU A N 1
ATOM 555 C CA . LEU A 1 75 ? 28.468 0.060 6.079 1.00 94.44 75 LEU A CA 1
ATOM 556 C C . LEU A 1 75 ? 28.873 0.313 7.536 1.00 94.44 75 LEU A C 1
ATOM 558 O O . LEU A 1 75 ? 29.705 -0.416 8.077 1.00 94.44 75 LEU A O 1
ATOM 562 N N . ASP A 1 76 ? 28.206 1.268 8.185 1.00 95.81 76 ASP A N 1
ATOM 563 C CA . ASP A 1 76 ? 28.428 1.642 9.585 1.00 95.81 76 ASP A CA 1
ATOM 564 C C . ASP A 1 76 ? 27.803 0.637 10.580 1.00 95.81 76 ASP A C 1
ATOM 566 O O . ASP A 1 76 ? 27.987 0.762 11.789 1.00 95.81 76 ASP A O 1
ATOM 570 N N . SER A 1 77 ? 27.072 -0.378 10.093 1.00 95.69 77 SER A N 1
ATOM 571 C CA . SER A 1 77 ? 26.304 -1.344 10.903 1.00 95.69 77 SER A CA 1
ATOM 572 C C . SER A 1 77 ? 25.327 -0.680 11.892 1.00 95.69 77 SER A C 1
ATOM 574 O O . SER A 1 77 ? 25.032 -1.220 12.960 1.00 95.69 77 SER A O 1
ATOM 576 N N . ASN A 1 78 ? 24.814 0.502 11.538 1.00 95.38 78 ASN A N 1
ATOM 577 C CA . ASN A 1 78 ? 23.864 1.276 12.334 1.00 95.38 78 ASN A CA 1
ATOM 578 C C . ASN A 1 78 ? 22.427 0.860 11.995 1.00 95.38 78 ASN A C 1
ATOM 580 O O . ASN A 1 78 ? 21.688 1.544 11.284 1.00 95.38 78 ASN A O 1
ATOM 584 N N . TYR A 1 79 ? 22.046 -0.313 12.490 1.00 96.19 79 TYR A N 1
ATOM 585 C CA . TYR A 1 79 ? 20.754 -0.919 12.191 1.00 96.19 79 TYR A CA 1
ATOM 586 C C . TYR A 1 79 ? 19.566 -0.227 12.872 1.00 96.19 79 TYR A C 1
ATOM 588 O O . TYR A 1 79 ? 18.449 -0.311 12.367 1.00 96.19 79 TYR A O 1
ATOM 596 N N . ASP A 1 80 ? 19.788 0.483 13.979 1.00 93.19 80 ASP A N 1
ATOM 597 C CA . ASP A 1 80 ? 18.721 1.200 14.686 1.00 93.19 80 ASP A CA 1
ATOM 598 C C . ASP A 1 80 ? 18.177 2.358 13.832 1.00 93.19 80 ASP A C 1
ATOM 600 O O . ASP A 1 80 ? 16.966 2.564 13.746 1.00 93.19 80 ASP A O 1
ATOM 604 N N . GLU A 1 81 ? 19.045 3.072 13.109 1.00 92.38 81 GLU A N 1
ATOM 605 C CA . GLU A 1 81 ? 18.603 4.084 12.144 1.00 92.38 81 GLU A CA 1
ATOM 606 C C . GLU A 1 81 ? 17.939 3.479 10.898 1.00 92.38 81 GLU A C 1
ATOM 608 O O . GLU A 1 81 ? 17.065 4.115 10.305 1.00 92.38 81 GLU A O 1
ATOM 613 N N . ILE A 1 82 ? 18.297 2.251 10.502 1.00 96.25 82 ILE A N 1
ATOM 614 C CA . ILE A 1 82 ? 17.603 1.538 9.414 1.00 96.25 82 ILE A CA 1
ATOM 615 C C . ILE A 1 82 ? 16.154 1.255 9.819 1.00 96.25 82 ILE A C 1
ATOM 617 O O . ILE A 1 82 ? 15.241 1.505 9.031 1.00 96.25 82 ILE A O 1
ATOM 621 N N . VAL A 1 83 ? 15.932 0.818 11.063 1.00 95.50 83 VAL A N 1
ATOM 622 C CA . VAL A 1 83 ? 14.585 0.627 11.621 1.00 95.50 83 VAL A CA 1
ATOM 623 C C . VAL A 1 83 ? 13.790 1.937 11.605 1.00 95.50 83 VAL A C 1
ATOM 625 O O . VAL A 1 83 ? 12.621 1.929 11.235 1.00 95.50 83 VAL A O 1
ATOM 628 N N . GLN A 1 84 ? 14.411 3.077 11.923 1.00 89.94 84 GLN A N 1
ATOM 629 C CA . GLN A 1 84 ? 13.728 4.376 11.842 1.00 89.94 84 GLN A CA 1
ATOM 630 C C . GLN A 1 84 ? 13.313 4.731 10.409 1.00 89.94 84 GLN A C 1
ATOM 632 O O . GLN A 1 84 ? 12.207 5.223 10.199 1.00 89.94 84 GLN A O 1
ATOM 637 N N . VAL A 1 85 ? 14.169 4.470 9.414 1.00 90.12 85 VAL A N 1
ATOM 638 C CA . VAL A 1 85 ? 13.816 4.684 7.998 1.00 90.12 85 VAL A CA 1
ATOM 639 C C . VAL A 1 85 ? 12.667 3.765 7.577 1.00 90.12 85 VAL A C 1
ATOM 641 O O . VAL A 1 85 ? 11.767 4.208 6.868 1.00 90.12 85 VAL A O 1
ATOM 644 N N . ALA A 1 86 ? 12.669 2.510 8.026 1.00 94.56 86 ALA A N 1
ATOM 645 C CA . ALA A 1 86 ? 11.577 1.575 7.779 1.00 94.56 86 ALA A CA 1
ATOM 646 C C . ALA A 1 86 ? 10.256 2.074 8.385 1.00 94.56 86 ALA A C 1
ATOM 648 O O . ALA A 1 86 ? 9.260 2.162 7.669 1.00 94.56 86 ALA A O 1
ATOM 649 N N . GLN A 1 87 ? 10.266 2.481 9.659 1.00 88.00 87 GLN A N 1
ATOM 650 C CA . GLN A 1 87 ? 9.084 3.007 10.345 1.00 88.00 87 GLN A CA 1
ATOM 651 C C . GLN A 1 87 ? 8.521 4.244 9.638 1.00 88.00 87 GLN A C 1
ATOM 653 O O . GLN A 1 87 ? 7.325 4.310 9.391 1.00 88.00 87 GLN A O 1
ATOM 658 N N . GLN A 1 88 ? 9.382 5.171 9.211 1.00 86.81 88 GLN A N 1
ATOM 659 C CA . GLN A 1 88 ? 8.958 6.354 8.454 1.00 86.81 88 GLN A CA 1
ATOM 660 C C . GLN A 1 88 ? 8.209 5.997 7.167 1.00 86.81 88 GLN A C 1
ATOM 662 O O . GLN A 1 88 ? 7.272 6.697 6.793 1.00 86.81 88 GLN A O 1
ATOM 667 N N . GLN A 1 89 ? 8.603 4.924 6.475 1.00 87.06 89 GLN A N 1
ATOM 668 C CA . GLN A 1 89 ? 7.886 4.474 5.282 1.00 87.06 89 GLN A CA 1
ATOM 669 C C . GLN A 1 89 ? 6.530 3.857 5.618 1.00 87.06 89 GLN A C 1
ATOM 671 O O . GLN A 1 89 ? 5.567 4.116 4.899 1.00 87.06 89 GLN A O 1
ATOM 676 N N . VAL A 1 90 ? 6.444 3.085 6.704 1.00 87.12 90 VAL A N 1
ATOM 677 C CA . VAL A 1 90 ? 5.170 2.545 7.203 1.00 87.12 90 VAL A CA 1
ATOM 678 C C . VAL A 1 90 ? 4.223 3.686 7.570 1.00 87.12 90 VAL A C 1
ATOM 680 O O . VAL A 1 90 ? 3.099 3.722 7.078 1.00 87.12 90 VAL A O 1
ATOM 683 N N . ASP A 1 91 ? 4.708 4.671 8.326 1.00 82.50 91 ASP A N 1
ATOM 684 C CA . ASP A 1 91 ? 3.947 5.865 8.712 1.00 82.50 91 ASP A CA 1
ATOM 685 C C . ASP A 1 91 ? 3.534 6.696 7.481 1.00 82.50 91 ASP A C 1
ATOM 687 O O . ASP A 1 91 ? 2.476 7.320 7.457 1.00 82.50 91 ASP A O 1
ATOM 691 N N . SER A 1 92 ? 4.339 6.664 6.413 1.00 80.44 92 SER A N 1
ATOM 692 C CA . SER A 1 92 ? 4.025 7.313 5.132 1.00 80.44 92 SER A CA 1
ATOM 693 C C . SER A 1 92 ? 3.041 6.517 4.263 1.00 80.44 92 SER A C 1
ATOM 695 O O . SER A 1 92 ? 2.660 7.000 3.197 1.00 80.44 92 SER A O 1
ATOM 697 N N . GLY A 1 93 ? 2.612 5.326 4.694 1.00 84.62 93 GLY A N 1
ATOM 698 C CA . GLY A 1 93 ? 1.592 4.517 4.022 1.00 84.62 93 GLY A CA 1
ATOM 699 C C . GLY A 1 93 ? 2.115 3.350 3.181 1.00 84.62 93 GLY A C 1
ATOM 700 O O . GLY A 1 93 ? 1.381 2.848 2.330 1.00 84.62 93 GLY A O 1
ATOM 701 N N . ALA A 1 94 ? 3.361 2.906 3.378 1.00 91.38 94 ALA A N 1
ATOM 702 C CA . ALA A 1 94 ? 3.842 1.667 2.769 1.00 91.38 94 ALA A CA 1
ATOM 703 C C . ALA A 1 94 ? 3.112 0.454 3.372 1.00 91.38 94 ALA A C 1
ATOM 705 O O . ALA A 1 94 ? 3.055 0.300 4.590 1.00 91.38 94 ALA A O 1
ATOM 706 N N . HIS A 1 95 ? 2.589 -0.430 2.522 1.00 95.31 95 HIS A N 1
ATOM 707 C CA . HIS A 1 95 ? 1.924 -1.664 2.952 1.00 95.31 95 HIS A CA 1
ATOM 708 C C . HIS A 1 95 ? 2.920 -2.805 3.155 1.00 95.31 95 HIS A C 1
ATOM 710 O O . HIS A 1 95 ? 2.712 -3.655 4.014 1.00 95.31 95 HIS A O 1
ATOM 716 N N . ILE A 1 96 ? 3.986 -2.817 2.353 1.00 97.94 96 ILE A N 1
ATOM 717 C CA . ILE A 1 96 ? 5.093 -3.780 2.360 1.00 97.94 96 ILE A CA 1
ATOM 718 C C . ILE A 1 96 ? 6.392 -2.969 2.322 1.00 97.94 96 ILE A C 1
ATOM 720 O O . ILE A 1 96 ? 6.406 -1.853 1.800 1.00 97.94 96 ILE A O 1
ATOM 724 N N . LEU A 1 97 ? 7.486 -3.493 2.868 1.00 97.69 97 LEU A N 1
ATOM 725 C CA . LEU A 1 97 ? 8.809 -2.873 2.745 1.00 97.69 97 LEU A CA 1
ATOM 726 C C . LEU A 1 97 ? 9.726 -3.729 1.878 1.00 97.69 97 LEU A C 1
ATOM 728 O O . LEU A 1 97 ? 9.921 -4.905 2.182 1.00 97.69 97 LEU A O 1
ATOM 732 N N . ASP A 1 98 ? 10.299 -3.124 0.841 1.00 98.06 98 ASP A N 1
ATOM 733 C CA . ASP A 1 98 ? 11.400 -3.707 0.075 1.00 98.06 98 ASP A CA 1
ATOM 734 C C . ASP A 1 98 ? 12.699 -3.582 0.876 1.00 98.06 98 ASP A C 1
ATOM 736 O O . ASP A 1 98 ? 13.005 -2.507 1.407 1.00 98.06 98 ASP A O 1
ATOM 740 N N . VAL A 1 99 ? 13.423 -4.693 1.026 1.00 98.12 99 VAL A N 1
ATOM 741 C CA . VAL A 1 99 ? 14.631 -4.787 1.850 1.00 98.12 99 VAL A CA 1
ATOM 742 C C . VAL A 1 99 ? 15.776 -5.349 1.017 1.00 98.12 99 VAL A C 1
ATOM 744 O O . VAL A 1 99 ? 15.871 -6.561 0.835 1.00 98.12 99 VAL A O 1
ATOM 747 N N . CYS A 1 100 ? 16.682 -4.467 0.594 1.00 97.19 100 CYS A N 1
ATOM 748 C CA . CYS A 1 100 ? 17.922 -4.821 -0.096 1.00 97.19 100 CYS A CA 1
ATOM 749 C C . CYS A 1 100 ? 19.131 -4.363 0.723 1.00 97.19 100 CYS A C 1
ATOM 751 O O . CYS A 1 100 ? 19.270 -3.177 1.050 1.00 97.19 100 CYS A O 1
ATOM 753 N N . VAL A 1 101 ? 20.030 -5.299 1.032 1.00 97.31 101 VAL A N 1
ATOM 754 C CA . VAL A 1 101 ? 21.268 -5.028 1.787 1.00 97.31 101 VAL A CA 1
ATOM 755 C C . VAL A 1 101 ? 22.534 -5.321 0.983 1.00 97.31 101 VAL A C 1
ATOM 757 O O . VAL A 1 101 ? 23.631 -5.239 1.528 1.00 97.31 101 VAL A O 1
ATOM 760 N N . ALA A 1 102 ? 22.400 -5.635 -0.308 1.00 94.25 102 ALA A N 1
ATOM 761 C CA . ALA A 1 102 ? 23.527 -5.951 -1.173 1.00 94.25 102 ALA A CA 1
ATOM 762 C C . ALA A 1 102 ? 24.525 -4.782 -1.209 1.00 94.25 102 ALA A C 1
ATOM 764 O O . ALA A 1 102 ? 24.156 -3.635 -1.480 1.00 94.25 102 ALA A O 1
ATOM 765 N N . LEU A 1 103 ? 25.799 -5.053 -0.937 1.00 91.50 103 LEU A N 1
ATOM 766 C CA . LEU A 1 103 ? 26.868 -4.058 -0.927 1.00 91.50 103 LEU A CA 1
ATOM 767 C C . LEU A 1 103 ? 28.085 -4.613 -1.653 1.00 91.50 103 LEU A C 1
ATOM 769 O O . LEU A 1 103 ? 28.553 -5.702 -1.356 1.00 91.50 103 LEU A O 1
ATOM 773 N N . THR A 1 104 ? 28.668 -3.822 -2.547 1.00 89.19 104 THR A N 1
ATOM 774 C CA . THR A 1 104 ? 29.938 -4.185 -3.198 1.00 89.19 104 THR A CA 1
ATOM 775 C C . THR A 1 104 ? 31.117 -4.198 -2.225 1.00 89.19 104 THR A C 1
ATOM 777 O O . THR A 1 104 ? 32.110 -4.889 -2.428 1.00 89.19 104 THR A O 1
ATOM 780 N N . GLU A 1 105 ? 31.020 -3.405 -1.162 1.00 93.06 105 GLU A N 1
ATOM 781 C CA . GLU A 1 105 ? 32.071 -3.171 -0.180 1.00 93.06 105 GLU A CA 1
ATOM 782 C C . GLU A 1 105 ? 32.164 -4.285 0.875 1.00 93.06 105 GLU A C 1
ATOM 784 O O . GLU A 1 105 ? 33.119 -4.306 1.655 1.00 93.06 105 GLU A O 1
ATOM 789 N N . ARG A 1 106 ? 31.174 -5.186 0.932 1.00 88.19 106 ARG A N 1
ATOM 790 C CA . ARG A 1 106 ? 31.038 -6.205 1.974 1.00 88.19 106 ARG A CA 1
ATOM 791 C C . ARG A 1 106 ? 30.638 -7.562 1.383 1.00 88.19 106 ARG A C 1
ATOM 793 O O . ARG A 1 106 ? 29.714 -7.610 0.585 1.00 88.19 106 ARG A O 1
ATOM 800 N N . PRO A 1 107 ? 31.277 -8.671 1.793 1.00 90.81 107 PRO A N 1
ATOM 801 C CA . PRO A 1 107 ? 30.935 -10.007 1.301 1.00 90.81 107 PRO A CA 1
ATOM 802 C C . PRO A 1 107 ? 29.887 -10.736 2.163 1.00 90.81 107 PRO A C 1
ATOM 804 O O . PRO A 1 107 ? 29.551 -11.878 1.869 1.00 90.81 107 PRO A O 1
ATOM 807 N N . ASP A 1 108 ? 29.421 -10.141 3.265 1.00 94.12 108 ASP A N 1
ATOM 808 C CA . ASP A 1 108 ? 28.591 -10.790 4.289 1.00 94.12 108 ASP A CA 1
ATOM 809 C C . ASP A 1 108 ? 27.087 -10.475 4.169 1.00 94.12 108 ASP A C 1
ATOM 811 O O . ASP A 1 108 ? 26.402 -10.314 5.181 1.00 94.12 108 ASP A O 1
ATOM 815 N N . GLU A 1 109 ? 26.561 -10.418 2.938 1.00 96.75 109 GLU A N 1
ATOM 816 C CA . GLU A 1 109 ? 25.162 -10.057 2.648 1.00 96.75 109 GLU A CA 1
ATOM 817 C C . GLU A 1 109 ? 24.157 -10.910 3.437 1.00 96.75 109 GLU A C 1
ATOM 819 O O . GLU A 1 109 ? 23.263 -10.362 4.078 1.00 96.75 109 GLU A O 1
ATOM 824 N N . ALA A 1 110 ? 24.339 -12.236 3.484 1.00 97.12 110 ALA A N 1
ATOM 825 C CA . ALA A 1 110 ? 23.426 -13.136 4.195 1.00 97.12 110 ALA A CA 1
ATOM 826 C C . ALA A 1 110 ? 23.335 -12.814 5.696 1.00 97.12 110 ALA A C 1
ATOM 828 O O . ALA A 1 110 ? 22.241 -12.734 6.255 1.00 97.12 110 ALA A O 1
ATOM 829 N N . ALA A 1 111 ? 24.474 -12.579 6.354 1.00 97.25 111 ALA A N 1
ATOM 830 C CA . ALA A 1 111 ? 24.507 -12.253 7.779 1.00 97.25 111 ALA A CA 1
ATOM 831 C C . ALA A 1 111 ? 23.878 -10.879 8.053 1.00 97.25 111 ALA A C 1
ATOM 833 O O . ALA A 1 111 ? 23.132 -10.711 9.020 1.00 97.25 111 ALA A O 1
ATOM 834 N N . GLN A 1 112 ? 24.145 -9.904 7.182 1.00 96.88 112 GLN A N 1
ATOM 835 C CA . GLN A 1 112 ? 23.568 -8.572 7.295 1.00 96.88 112 GLN A CA 1
ATOM 836 C C . GLN A 1 112 ? 22.052 -8.584 7.053 1.00 96.88 112 GLN A C 1
ATOM 838 O O . GLN A 1 112 ? 21.312 -7.949 7.806 1.00 96.88 112 GLN A O 1
ATOM 843 N N . MET A 1 113 ? 21.578 -9.356 6.072 1.00 98.06 113 MET A N 1
ATOM 844 C CA . MET A 1 113 ? 20.154 -9.516 5.778 1.00 98.06 113 MET A CA 1
ATOM 845 C C . MET A 1 113 ? 19.417 -10.135 6.964 1.00 98.06 113 MET A C 1
ATOM 847 O O . MET A 1 113 ? 18.386 -9.615 7.385 1.00 98.06 113 MET A O 1
ATOM 851 N N . GLN A 1 114 ? 19.968 -11.192 7.567 1.00 97.94 114 GLN A N 1
ATOM 852 C CA . GLN A 1 114 ? 19.393 -11.810 8.766 1.00 97.94 114 GLN A CA 1
ATOM 853 C C . GLN A 1 114 ? 19.243 -10.813 9.918 1.00 97.94 114 GLN A C 1
ATOM 855 O O . GLN A 1 114 ? 18.214 -10.783 10.594 1.00 97.94 114 GLN A O 1
ATOM 860 N N . GLU A 1 115 ? 20.259 -9.983 10.133 1.00 97.44 115 GLU A N 1
ATOM 861 C CA . GLU A 1 115 ? 20.281 -9.009 11.217 1.00 97.44 115 GLU A CA 1
ATOM 862 C C . GLU A 1 115 ? 19.287 -7.854 10.984 1.00 97.44 115 GLU A C 1
ATOM 864 O O . GLU A 1 115 ? 18.598 -7.425 11.918 1.00 97.44 115 GLU A O 1
ATOM 869 N N . VAL A 1 116 ? 19.150 -7.391 9.736 1.00 97.81 116 VAL A N 1
ATOM 870 C CA . VAL A 1 116 ? 18.149 -6.388 9.338 1.00 97.81 116 VAL A CA 1
ATOM 871 C C . VAL A 1 116 ? 16.735 -6.959 9.444 1.00 97.81 116 VAL A C 1
ATOM 873 O O . VAL A 1 116 ? 15.905 -6.383 10.147 1.00 97.81 116 VAL A O 1
ATOM 876 N N . VAL A 1 117 ? 16.461 -8.115 8.833 1.00 97.81 117 VAL A N 1
ATOM 877 C CA . VAL A 1 117 ? 15.136 -8.761 8.852 1.00 97.81 117 VAL A CA 1
ATOM 878 C C . VAL A 1 117 ? 14.686 -9.059 10.274 1.00 97.81 117 VAL A C 1
ATOM 880 O O . VAL A 1 117 ? 13.535 -8.787 10.616 1.00 97.81 117 VAL A O 1
ATOM 883 N N . LYS A 1 118 ? 15.580 -9.552 11.137 1.00 97.06 118 LYS A N 1
ATOM 884 C CA . LYS A 1 118 ? 15.264 -9.814 12.545 1.00 97.06 118 LYS A CA 1
ATOM 885 C C . LYS A 1 118 ? 14.817 -8.550 13.277 1.00 97.06 118 LYS A C 1
ATOM 887 O O . LYS A 1 118 ? 13.809 -8.592 13.979 1.00 97.06 118 LYS A O 1
ATOM 892 N N . ARG A 1 119 ? 15.539 -7.433 13.121 1.00 97.12 119 ARG A N 1
ATOM 893 C CA . ARG A 1 119 ? 15.160 -6.160 13.758 1.00 97.12 119 ARG A CA 1
ATOM 894 C C . ARG A 1 119 ? 13.860 -5.604 13.189 1.00 97.12 119 ARG A C 1
ATOM 896 O O . ARG A 1 119 ? 12.988 -5.219 13.962 1.00 97.12 119 ARG A O 1
ATOM 903 N N . LEU A 1 120 ? 13.713 -5.598 11.864 1.00 96.75 120 LEU A N 1
ATOM 904 C CA . LEU A 1 120 ? 12.504 -5.103 11.205 1.00 96.75 120 LEU A CA 1
ATOM 905 C C . LEU A 1 120 ? 11.273 -5.907 11.625 1.00 96.75 120 LEU A C 1
ATOM 907 O O . LEU A 1 120 ? 10.279 -5.318 12.028 1.00 96.75 120 LEU A O 1
ATOM 911 N N . SER A 1 121 ? 11.366 -7.237 11.660 1.00 94.75 121 SER A N 1
ATOM 912 C CA . SER A 1 121 ? 10.251 -8.116 12.051 1.00 94.75 121 SER A CA 1
ATOM 913 C C . SER A 1 121 ? 9.748 -7.888 13.481 1.00 94.75 121 SER A C 1
ATOM 915 O O . SER A 1 121 ? 8.640 -8.300 13.812 1.00 94.75 121 SER A O 1
ATOM 917 N N . MET A 1 122 ? 10.565 -7.275 14.342 1.00 93.06 122 MET A N 1
ATOM 918 C CA . MET A 1 122 ? 10.190 -6.908 15.710 1.00 93.06 122 MET A CA 1
ATOM 919 C C . MET A 1 122 ? 9.671 -5.470 15.828 1.00 93.06 122 MET A C 1
ATOM 921 O O . MET A 1 122 ? 9.075 -5.134 16.849 1.00 93.06 122 MET A O 1
ATOM 925 N N . ALA A 1 123 ? 9.951 -4.620 14.840 1.00 92.25 123 ALA A N 1
ATOM 926 C CA . ALA A 1 123 ? 9.746 -3.179 14.922 1.00 92.25 123 ALA A CA 1
ATOM 927 C C . ALA A 1 123 ? 8.616 -2.666 14.024 1.00 92.25 123 ALA A C 1
ATOM 929 O O . ALA A 1 123 ? 7.944 -1.717 14.412 1.00 92.25 123 ALA A O 1
ATOM 930 N N . VAL A 1 124 ? 8.396 -3.277 12.857 1.00 92.31 124 VAL A N 1
ATOM 931 C CA . VAL A 1 124 ? 7.357 -2.860 11.907 1.00 92.31 124 VAL A CA 1
ATOM 932 C C . VAL A 1 124 ? 6.257 -3.909 11.782 1.00 92.31 124 VAL A C 1
ATOM 934 O O . VAL A 1 124 ? 6.507 -5.112 11.830 1.00 92.31 124 VAL A O 1
ATOM 937 N N . GLU A 1 125 ? 5.023 -3.446 11.588 1.00 92.44 125 GLU A N 1
ATOM 938 C CA . GLU A 1 125 ? 3.864 -4.327 11.413 1.00 92.44 125 GLU A CA 1
ATOM 939 C C . GLU A 1 125 ? 3.675 -4.823 9.971 1.00 92.44 125 GLU A C 1
ATOM 941 O O . GLU A 1 125 ? 2.891 -5.744 9.737 1.00 92.44 125 GLU A O 1
ATOM 946 N N . THR A 1 126 ? 4.371 -4.236 8.998 1.00 94.19 126 THR A N 1
ATOM 947 C CA . THR A 1 126 ? 4.197 -4.525 7.570 1.00 94.19 126 THR A CA 1
ATOM 948 C C . THR A 1 126 ? 4.973 -5.767 7.118 1.00 94.19 126 THR A C 1
ATOM 950 O O . THR A 1 126 ? 6.029 -6.084 7.679 1.00 94.19 126 THR A O 1
ATOM 953 N N . PRO A 1 127 ? 4.481 -6.503 6.101 1.00 97.88 127 PRO A N 1
ATOM 954 C CA . PRO A 1 127 ? 5.243 -7.581 5.495 1.00 97.88 127 PRO A CA 1
ATOM 955 C C . PRO A 1 127 ? 6.537 -7.089 4.831 1.00 97.88 127 PRO A C 1
ATOM 957 O O . PRO A 1 127 ? 6.640 -5.926 4.431 1.00 97.88 127 PRO A O 1
ATOM 960 N N . LEU A 1 128 ? 7.514 -7.986 4.684 1.00 98.38 128 LEU A N 1
ATOM 961 C CA . LEU A 1 128 ? 8.795 -7.695 4.038 1.00 98.38 128 LEU A CA 1
ATOM 962 C C . LEU A 1 128 ? 8.890 -8.376 2.669 1.00 98.38 128 LEU A C 1
ATOM 964 O O . LEU A 1 128 ? 8.534 -9.547 2.510 1.00 98.38 128 LEU A O 1
ATOM 968 N N . MET A 1 129 ? 9.413 -7.631 1.701 1.00 98.56 129 MET A N 1
ATOM 969 C CA . MET A 1 129 ? 9.887 -8.119 0.414 1.00 98.56 129 MET A CA 1
ATOM 970 C C . MET A 1 129 ? 11.411 -8.217 0.486 1.00 98.56 129 MET A C 1
ATOM 972 O O . MET A 1 129 ? 12.099 -7.216 0.667 1.00 98.56 129 MET A O 1
ATOM 976 N N . ILE A 1 130 ? 11.926 -9.442 0.418 1.00 98.50 130 ILE A N 1
ATOM 977 C CA . ILE A 1 130 ? 13.356 -9.733 0.494 1.00 98.50 130 ILE A CA 1
ATOM 978 C C . ILE A 1 130 ? 13.951 -9.546 -0.899 1.00 98.50 130 ILE A C 1
ATOM 980 O O . ILE A 1 130 ? 13.671 -10.354 -1.786 1.00 98.50 130 ILE A O 1
ATOM 984 N N . ASP A 1 131 ? 14.748 -8.492 -1.070 1.00 98.06 131 ASP A N 1
ATOM 985 C CA . ASP A 1 131 ? 15.379 -8.120 -2.337 1.00 98.06 131 ASP A CA 1
ATOM 986 C C . ASP A 1 131 ? 16.861 -8.510 -2.349 1.00 98.06 131 ASP A C 1
ATOM 988 O O . ASP A 1 131 ? 17.688 -7.929 -1.637 1.00 98.06 131 ASP A O 1
ATOM 992 N N . SER A 1 132 ? 17.189 -9.546 -3.125 1.00 97.00 132 SER A N 1
ATOM 993 C CA . SER A 1 132 ? 18.560 -10.026 -3.302 1.00 97.00 132 SER A CA 1
ATOM 994 C C . SER A 1 132 ? 18.718 -10.842 -4.586 1.00 97.00 132 SER A C 1
ATOM 996 O O . SER A 1 132 ? 17.817 -11.557 -5.040 1.00 97.00 132 SER A O 1
ATOM 998 N N . THR A 1 133 ? 19.919 -10.800 -5.162 1.00 93.81 133 THR A N 1
ATOM 999 C CA . THR A 1 133 ? 20.310 -11.675 -6.268 1.00 93.81 133 THR A CA 1
ATOM 1000 C C . THR A 1 133 ? 20.748 -13.066 -5.805 1.00 93.81 133 THR A C 1
ATOM 1002 O O . THR A 1 133 ? 20.795 -13.979 -6.626 1.00 93.81 133 THR A O 1
ATOM 1005 N N . GLU A 1 134 ? 21.002 -13.278 -4.518 1.00 95.94 134 GLU A N 1
ATOM 1006 C CA . GLU A 1 134 ? 21.603 -14.515 -4.021 1.00 95.94 134 GLU A CA 1
ATOM 1007 C C . GLU A 1 134 ? 20.569 -15.405 -3.311 1.00 95.94 134 GLU A C 1
ATOM 1009 O O . GLU A 1 134 ? 19.892 -15.003 -2.362 1.00 95.94 134 GLU A O 1
ATOM 1014 N N . ALA A 1 135 ? 20.423 -16.650 -3.776 1.00 97.56 135 ALA A N 1
ATOM 1015 C CA . ALA A 1 135 ? 19.403 -17.570 -3.263 1.00 97.56 135 ALA A CA 1
ATOM 1016 C C . ALA A 1 135 ? 19.638 -17.963 -1.791 1.00 97.56 135 ALA A C 1
ATOM 1018 O O . ALA A 1 135 ? 18.684 -18.157 -1.036 1.00 97.56 135 ALA A O 1
ATOM 1019 N N . ASP A 1 136 ? 20.896 -18.057 -1.360 1.00 97.75 136 ASP A N 1
ATOM 1020 C CA . ASP A 1 136 ? 21.260 -18.346 0.028 1.00 97.75 136 ASP A CA 1
ATOM 1021 C C . ASP A 1 136 ? 20.927 -17.179 0.972 1.00 97.75 136 ASP A C 1
ATOM 1023 O O . ASP A 1 136 ? 20.484 -17.424 2.096 1.00 97.75 136 ASP A O 1
ATOM 1027 N N . VAL A 1 137 ? 21.044 -15.929 0.511 1.00 98.31 137 VAL A N 1
ATOM 1028 C CA . VAL A 1 137 ? 20.594 -14.734 1.248 1.00 98.31 137 VAL A CA 1
ATOM 1029 C C . VAL A 1 137 ? 19.076 -14.762 1.444 1.00 98.31 137 VAL A C 1
ATOM 1031 O O . VAL A 1 137 ? 18.598 -14.555 2.564 1.00 98.31 137 VAL A O 1
ATOM 1034 N N . ILE A 1 138 ? 18.318 -15.080 0.388 1.00 98.62 138 ILE A N 1
ATOM 1035 C CA . ILE A 1 138 ? 16.851 -15.191 0.442 1.00 98.62 138 ILE A CA 1
ATOM 1036 C C . ILE A 1 138 ? 16.425 -16.281 1.440 1.00 98.62 138 ILE A C 1
ATOM 1038 O O . ILE A 1 138 ? 15.598 -16.032 2.321 1.00 98.62 138 ILE A O 1
ATOM 1042 N N . GLU A 1 139 ? 17.013 -17.479 1.353 1.00 98.38 139 GLU A N 1
ATOM 1043 C CA . GLU A 1 139 ? 16.723 -18.593 2.268 1.00 98.38 139 GLU A CA 1
ATOM 1044 C C . GLU A 1 139 ? 17.070 -18.240 3.724 1.00 98.38 139 GLU A C 1
ATOM 1046 O O . GLU A 1 139 ? 16.307 -18.557 4.645 1.00 98.38 139 GLU A O 1
ATOM 1051 N N . ALA A 1 140 ? 18.205 -17.568 3.945 1.00 98.00 140 ALA A N 1
ATOM 1052 C CA . ALA A 1 140 ? 18.656 -17.151 5.269 1.00 98.00 140 ALA A CA 1
ATOM 1053 C C . ALA A 1 140 ? 17.706 -16.131 5.914 1.00 98.00 140 ALA A C 1
ATOM 1055 O O . ALA A 1 140 ? 17.464 -16.209 7.123 1.00 98.00 140 ALA A O 1
ATOM 1056 N N . ALA A 1 141 ? 17.164 -15.207 5.117 1.00 98.19 141 ALA A N 1
ATOM 1057 C CA . ALA A 1 141 ? 16.194 -14.204 5.539 1.00 98.19 141 ALA A CA 1
ATOM 1058 C C . ALA A 1 141 ? 14.835 -14.829 5.885 1.00 98.19 141 ALA A C 1
ATOM 1060 O O . ALA A 1 141 ? 14.336 -14.652 7.000 1.00 98.19 141 ALA A O 1
ATOM 1061 N N . LEU A 1 142 ? 14.259 -15.604 4.959 1.00 98.06 142 LEU A N 1
ATOM 1062 C CA . LEU A 1 142 ? 12.933 -16.208 5.129 1.00 98.06 142 LEU A CA 1
ATOM 1063 C C . LEU A 1 142 ? 12.895 -17.226 6.272 1.00 98.06 142 LEU A C 1
ATOM 1065 O O . LEU A 1 142 ? 11.907 -17.291 6.996 1.00 98.06 142 LEU A O 1
ATOM 1069 N N . SER A 1 143 ? 13.996 -17.939 6.525 1.00 97.31 143 SER A N 1
ATOM 1070 C CA . SER A 1 143 ? 14.099 -18.875 7.655 1.00 97.31 143 SER A CA 1
ATOM 1071 C C . SER A 1 143 ? 13.946 -18.217 9.034 1.00 97.31 143 SER A C 1
ATOM 1073 O O . SER A 1 143 ? 13.647 -18.909 10.008 1.00 97.31 143 SER A O 1
ATOM 1075 N N . LEU A 1 144 ? 14.172 -16.903 9.143 1.00 95.62 144 LEU A N 1
ATOM 1076 C CA . LEU A 1 144 ? 13.989 -16.129 10.377 1.00 95.62 144 LEU A CA 1
ATOM 1077 C C . LEU A 1 144 ? 12.683 -15.331 10.394 1.00 95.62 144 LEU A C 1
ATOM 1079 O O . LEU A 1 144 ? 12.323 -14.785 11.439 1.00 95.62 144 LEU A O 1
ATOM 1083 N N . TYR A 1 145 ? 12.007 -15.218 9.253 1.00 97.38 145 TYR A N 1
ATOM 1084 C CA . TYR A 1 145 ? 10.902 -14.295 9.078 1.00 97.38 145 TYR A CA 1
ATOM 1085 C C . TYR A 1 145 ? 9.607 -14.861 9.686 1.00 97.38 145 TYR A C 1
ATOM 1087 O O . TYR A 1 145 ? 9.140 -15.917 9.258 1.00 97.38 145 TYR A O 1
ATOM 1095 N N . PRO A 1 146 ? 8.993 -14.198 10.687 1.00 93.75 146 PRO A N 1
ATOM 1096 C CA . PRO A 1 146 ? 7.821 -14.723 11.380 1.00 93.75 146 PRO A CA 1
ATOM 1097 C C . PRO A 1 146 ? 6.531 -14.402 10.611 1.00 93.75 146 PRO A C 1
ATOM 1099 O O . PRO A 1 146 ? 5.618 -13.797 11.158 1.00 93.75 146 PRO A O 1
ATOM 1102 N N . GLY A 1 147 ? 6.451 -14.771 9.335 1.00 94.50 147 GLY A N 1
ATOM 1103 C CA . GLY A 1 147 ? 5.318 -14.443 8.477 1.00 94.50 147 GLY A CA 1
ATOM 1104 C C . GLY A 1 147 ? 5.487 -14.961 7.055 1.00 94.50 147 GLY A C 1
ATOM 1105 O O . GLY A 1 147 ? 6.373 -15.763 6.766 1.00 94.50 147 GLY A O 1
ATOM 1106 N N . ARG A 1 148 ? 4.619 -14.495 6.162 1.00 96.88 148 ARG A N 1
ATOM 1107 C CA . ARG A 1 148 ? 4.644 -14.803 4.735 1.00 96.88 148 ARG A CA 1
ATOM 1108 C C . ARG A 1 148 ? 5.259 -13.635 3.969 1.00 96.88 148 ARG A C 1
ATOM 1110 O O . ARG A 1 148 ? 4.578 -12.647 3.701 1.00 96.88 148 ARG A O 1
ATOM 1117 N N . GLY A 1 149 ? 6.549 -13.747 3.662 1.00 97.31 149 GLY A N 1
ATOM 1118 C CA . GLY A 1 149 ? 7.301 -12.723 2.933 1.00 97.31 149 GLY A CA 1
ATOM 1119 C C . GLY A 1 149 ? 7.100 -12.781 1.418 1.00 97.31 149 GLY A C 1
ATOM 1120 O O . GLY A 1 149 ? 6.452 -13.689 0.890 1.00 97.31 149 GLY A O 1
ATOM 1121 N N . LEU A 1 150 ? 7.695 -11.811 0.726 1.00 98.62 150 LEU A N 1
ATOM 1122 C CA . LEU A 1 150 ? 7.841 -11.811 -0.728 1.00 98.62 150 LEU A CA 1
ATOM 1123 C C . LEU A 1 150 ? 9.317 -11.958 -1.098 1.00 98.62 150 LEU A C 1
ATOM 1125 O O . LEU A 1 150 ? 10.191 -11.529 -0.346 1.00 98.62 150 LEU A O 1
ATOM 1129 N N . ILE A 1 151 ? 9.586 -12.528 -2.266 1.00 98.75 151 ILE A N 1
ATOM 1130 C CA . ILE A 1 151 ? 10.924 -12.630 -2.846 1.00 98.75 151 ILE A CA 1
ATOM 1131 C C . ILE A 1 151 ? 11.005 -11.701 -4.051 1.00 98.75 151 ILE A C 1
ATOM 1133 O O . ILE A 1 151 ? 10.237 -11.852 -5.001 1.00 98.75 151 ILE A O 1
ATOM 1137 N N . ASN A 1 152 ? 11.963 -10.783 -4.029 1.00 98.19 152 ASN A N 1
ATOM 1138 C CA . ASN A 1 152 ? 12.356 -9.958 -5.159 1.00 98.19 152 ASN A CA 1
ATOM 1139 C C . ASN A 1 152 ? 13.784 -10.363 -5.568 1.00 98.19 152 ASN A C 1
ATOM 1141 O O . ASN A 1 152 ? 14.749 -10.113 -4.865 1.00 98.19 152 ASN A O 1
ATOM 1145 N N . SER A 1 153 ? 13.995 -11.099 -6.652 1.00 97.38 153 SER A N 1
ATOM 1146 C CA . SER A 1 153 ? 13.038 -11.620 -7.643 1.00 97.38 153 SER A CA 1
ATOM 1147 C C . SER A 1 153 ? 13.555 -12.916 -8.284 1.00 97.38 153 SER A C 1
ATOM 1149 O O . SER A 1 153 ? 14.644 -13.396 -7.962 1.00 97.38 153 SER A O 1
ATOM 1151 N N . VAL A 1 154 ? 12.809 -13.480 -9.236 1.00 98.25 154 VAL A N 1
ATOM 1152 C CA . VAL A 1 154 ? 13.269 -14.495 -10.202 1.00 98.25 154 VAL A CA 1
ATOM 1153 C C . VAL A 1 154 ? 13.283 -13.935 -11.625 1.00 98.25 154 VAL A C 1
ATOM 1155 O O . VAL A 1 154 ? 12.600 -12.958 -11.922 1.00 98.25 154 VAL A O 1
ATOM 1158 N N . ASN A 1 155 ? 14.073 -14.550 -12.504 1.00 97.62 155 ASN A N 1
ATOM 1159 C CA . ASN A 1 155 ? 14.153 -14.251 -13.935 1.00 97.62 155 ASN A CA 1
ATOM 1160 C C . ASN A 1 155 ? 14.843 -15.405 -14.680 1.00 97.62 155 ASN A C 1
ATOM 1162 O O . ASN A 1 155 ? 15.367 -16.319 -14.037 1.00 97.62 155 ASN A O 1
ATOM 1166 N N . LEU A 1 156 ? 14.871 -15.333 -16.011 1.00 97.50 156 LEU A N 1
ATOM 1167 C CA . LEU A 1 156 ? 15.504 -16.310 -16.899 1.00 97.50 156 LEU A CA 1
ATOM 1168 C C . LEU A 1 156 ? 16.803 -15.788 -17.550 1.00 97.50 156 LEU A C 1
ATOM 1170 O O . LEU A 1 156 ? 17.247 -16.343 -18.549 1.00 97.50 156 LEU A O 1
ATOM 1174 N N . GLU A 1 157 ? 17.438 -14.737 -17.013 1.00 94.44 157 GLU A N 1
ATOM 1175 C CA . GLU A 1 157 ? 18.620 -14.095 -17.630 1.00 94.44 157 GLU A CA 1
ATOM 1176 C C . GLU A 1 157 ? 19.768 -15.087 -17.889 1.00 94.44 157 GLU A C 1
ATOM 1178 O O . GLU A 1 157 ? 20.422 -15.059 -18.928 1.00 94.44 157 GLU A O 1
ATOM 1183 N N . ASN A 1 158 ? 19.979 -16.014 -16.951 1.00 92.06 158 ASN A N 1
ATOM 1184 C CA . ASN A 1 158 ? 20.979 -17.081 -17.046 1.00 92.06 158 ASN A CA 1
ATOM 1185 C C . ASN A 1 158 ? 20.312 -18.440 -17.317 1.00 92.06 158 ASN A C 1
ATOM 1187 O O . ASN A 1 158 ? 20.690 -19.470 -16.744 1.00 92.06 158 ASN A O 1
ATOM 1191 N N . GLY A 1 159 ? 19.259 -18.423 -18.134 1.00 94.56 159 GLY A N 1
ATOM 1192 C CA . GLY A 1 159 ? 18.323 -19.526 -18.293 1.00 94.56 159 GLY A CA 1
ATOM 1193 C C . GLY A 1 159 ? 17.644 -19.864 -16.970 1.00 94.56 159 GLY A C 1
ATOM 1194 O O . GLY A 1 159 ? 17.351 -19.000 -16.145 1.00 94.56 159 GLY A O 1
ATOM 1195 N N . ARG A 1 160 ? 17.434 -21.156 -16.713 1.00 96.12 160 ARG A N 1
ATOM 1196 C CA . ARG A 1 160 ? 16.678 -21.619 -15.539 1.00 96.12 160 ARG A CA 1
ATOM 1197 C C . ARG A 1 160 ? 17.410 -21.523 -14.198 1.00 96.12 160 ARG A C 1
ATOM 1199 O O . ARG A 1 160 ? 16.781 -21.729 -13.166 1.00 96.12 160 ARG A O 1
ATOM 1206 N N . LEU A 1 161 ? 18.706 -21.195 -14.179 1.00 96.06 161 LEU A N 1
ATOM 1207 C CA . LEU A 1 161 ? 19.553 -21.306 -12.981 1.00 96.06 161 LEU A CA 1
ATOM 1208 C C . LEU A 1 161 ? 18.959 -20.577 -11.766 1.00 96.06 161 LEU A C 1
ATOM 1210 O O . LEU A 1 161 ? 18.891 -21.143 -10.677 1.00 96.06 161 LEU A O 1
ATOM 1214 N N . ARG A 1 162 ? 18.493 -19.338 -11.958 1.00 95.81 162 ARG A N 1
ATOM 1215 C CA . ARG A 1 162 ? 17.913 -18.529 -10.878 1.00 95.81 162 ARG A CA 1
ATOM 1216 C C . ARG A 1 162 ? 16.551 -19.058 -10.430 1.00 95.81 162 ARG A C 1
ATOM 1218 O O . ARG A 1 162 ? 16.313 -19.195 -9.233 1.00 95.81 162 ARG A O 1
ATOM 1225 N N . VAL A 1 163 ? 15.668 -19.361 -11.379 1.00 97.00 163 VAL A N 1
ATOM 1226 C CA . VAL A 1 163 ? 14.317 -19.875 -11.102 1.00 97.00 163 VAL A CA 1
ATOM 1227 C C . VAL A 1 163 ? 14.393 -21.200 -10.339 1.00 97.00 163 VAL A C 1
ATOM 1229 O O . VAL A 1 163 ? 13.759 -21.347 -9.295 1.00 97.00 163 VAL A O 1
ATOM 1232 N N . ASP A 1 164 ? 15.247 -22.118 -10.790 1.00 97.62 164 ASP A N 1
ATOM 1233 C CA . ASP A 1 164 ? 15.416 -23.438 -10.180 1.00 97.62 164 ASP A CA 1
ATOM 1234 C C . ASP A 1 164 ? 16.059 -23.361 -8.778 1.00 97.62 164 ASP A C 1
ATOM 1236 O O . ASP A 1 164 ? 15.855 -24.262 -7.961 1.00 97.62 164 ASP A O 1
ATOM 1240 N N . ALA A 1 165 ? 16.801 -22.289 -8.469 1.00 98.06 165 ALA A N 1
ATOM 1241 C CA . ALA A 1 165 ? 17.365 -22.040 -7.141 1.00 98.06 165 ALA A CA 1
ATOM 1242 C C . ALA A 1 165 ? 16.361 -21.393 -6.168 1.00 98.06 165 ALA A C 1
ATOM 1244 O O . ALA A 1 165 ? 16.353 -21.726 -4.983 1.00 98.06 165 ALA A O 1
ATOM 1245 N N . VAL A 1 166 ? 15.511 -20.480 -6.651 1.00 98.44 166 VAL A N 1
ATOM 1246 C CA . VAL A 1 166 ? 14.649 -19.634 -5.805 1.00 98.44 166 VAL A CA 1
ATOM 1247 C C . VAL A 1 166 ? 13.234 -20.194 -5.630 1.00 98.44 166 VAL A C 1
ATOM 1249 O O . VAL A 1 166 ? 12.671 -20.096 -4.541 1.00 98.44 166 VAL A O 1
ATOM 1252 N N . LEU A 1 167 ? 12.632 -20.825 -6.642 1.00 98.31 167 LEU A N 1
ATOM 1253 C CA . LEU A 1 167 ? 11.267 -21.355 -6.507 1.00 98.31 167 LEU A CA 1
ATOM 1254 C C . LEU A 1 167 ? 11.111 -22.454 -5.437 1.00 98.31 167 LEU A C 1
ATOM 1256 O O . LEU A 1 167 ? 10.093 -22.442 -4.737 1.00 98.31 167 LEU A O 1
ATOM 1260 N N . PRO A 1 168 ? 12.083 -23.366 -5.215 1.00 98.38 168 PRO A N 1
ATOM 1261 C CA . PRO A 1 168 ? 12.028 -24.285 -4.077 1.00 98.38 168 PRO A CA 1
ATOM 1262 C C . PRO A 1 168 ? 11.960 -23.565 -2.726 1.00 98.38 168 PRO A C 1
ATOM 1264 O O . PRO A 1 168 ? 11.237 -24.007 -1.832 1.00 98.38 168 PRO A O 1
ATOM 1267 N N . ILE A 1 169 ? 12.688 -22.453 -2.588 1.00 98.50 169 ILE A N 1
ATOM 1268 C CA . ILE A 1 169 ? 12.702 -21.602 -1.392 1.00 98.50 169 ILE A CA 1
ATOM 1269 C C . ILE A 1 169 ? 11.321 -20.964 -1.216 1.00 98.50 169 ILE A C 1
ATOM 1271 O O . ILE A 1 169 ? 10.711 -21.092 -0.153 1.00 98.50 169 ILE A O 1
ATOM 1275 N N . ALA A 1 170 ? 10.779 -20.366 -2.281 1.00 97.94 170 ALA A N 1
ATOM 1276 C CA . ALA A 1 170 ? 9.445 -19.770 -2.277 1.00 97.94 170 ALA A CA 1
ATOM 1277 C C . ALA A 1 170 ? 8.378 -20.767 -1.808 1.00 97.94 170 ALA A C 1
ATOM 1279 O O . ALA A 1 170 ? 7.621 -20.484 -0.883 1.00 97.94 170 ALA A O 1
ATOM 1280 N N . ARG A 1 171 ? 8.378 -21.981 -2.370 1.00 96.81 171 ARG A N 1
ATOM 1281 C CA . ARG A 1 171 ? 7.448 -23.058 -1.998 1.00 96.81 171 ARG A CA 1
ATOM 1282 C C . ARG A 1 171 ? 7.635 -23.533 -0.560 1.00 96.81 171 ARG A C 1
ATOM 1284 O O . ARG A 1 171 ? 6.649 -23.746 0.140 1.00 96.81 171 ARG A O 1
ATOM 1291 N N . LYS A 1 172 ? 8.881 -23.681 -0.104 1.00 97.25 172 LYS A N 1
ATOM 1292 C CA . LYS A 1 172 ? 9.203 -24.106 1.266 1.00 97.25 172 LYS A CA 1
ATOM 1293 C C . LYS A 1 172 ? 8.673 -23.124 2.313 1.00 97.25 172 LYS A C 1
ATOM 1295 O O . LYS A 1 172 ? 8.150 -23.566 3.334 1.00 97.25 172 LYS A O 1
ATOM 1300 N N . HIS A 1 173 ? 8.812 -21.823 2.063 1.00 96.94 173 HIS A N 1
ATOM 1301 C CA . HIS A 1 173 ? 8.407 -20.761 2.997 1.00 96.94 173 HIS A CA 1
ATOM 1302 C C . HIS A 1 173 ? 7.021 -20.176 2.693 1.00 96.94 173 HIS A C 1
ATOM 1304 O O . HIS A 1 173 ? 6.548 -19.301 3.412 1.00 96.94 173 HIS A O 1
ATOM 1310 N N . GLY A 1 174 ? 6.359 -20.654 1.635 1.00 95.19 174 GLY A N 1
ATOM 1311 C CA . GLY A 1 174 ? 5.081 -20.131 1.158 1.00 95.19 174 GLY A CA 1
ATOM 1312 C C . GLY A 1 174 ? 5.149 -18.677 0.682 1.00 95.19 174 GLY A C 1
ATOM 1313 O O . GLY A 1 174 ? 4.133 -17.993 0.744 1.00 95.19 174 GLY A O 1
ATOM 1314 N N . ALA A 1 175 ? 6.315 -18.182 0.265 1.00 97.62 175 ALA A N 1
ATOM 1315 C CA . ALA A 1 175 ? 6.517 -16.791 -0.134 1.00 97.62 175 ALA A CA 1
ATOM 1316 C C . ALA A 1 175 ? 5.970 -16.511 -1.544 1.00 97.62 175 ALA A C 1
ATOM 1318 O O . ALA A 1 175 ? 6.092 -17.352 -2.435 1.00 97.62 175 ALA A O 1
ATOM 1319 N N . ALA A 1 176 ? 5.413 -15.314 -1.746 1.00 98.00 176 ALA A N 1
ATOM 1320 C CA . ALA A 1 176 ? 5.101 -14.818 -3.088 1.00 98.00 176 ALA A CA 1
ATOM 1321 C C . ALA A 1 176 ? 6.386 -14.366 -3.799 1.00 98.00 176 ALA A C 1
ATOM 1323 O O . ALA A 1 176 ? 7.376 -14.025 -3.147 1.00 98.00 176 ALA A O 1
ATOM 1324 N N . VAL A 1 177 ? 6.389 -14.368 -5.129 1.00 98.50 177 VAL A N 1
ATOM 1325 C CA . VAL A 1 177 ? 7.600 -14.180 -5.933 1.00 98.50 177 VAL A CA 1
ATOM 1326 C C . VAL A 1 177 ? 7.378 -13.116 -6.994 1.00 98.50 177 VAL A C 1
ATOM 1328 O O . VAL A 1 177 ? 6.490 -13.242 -7.835 1.00 98.50 177 VAL A O 1
ATOM 1331 N N . VAL A 1 178 ? 8.233 -12.096 -6.986 1.00 98.69 178 VAL A N 1
ATOM 1332 C CA . VAL A 1 178 ? 8.357 -11.148 -8.092 1.00 98.69 178 VAL A CA 1
ATOM 1333 C C . VAL A 1 178 ? 9.167 -11.799 -9.211 1.00 98.69 178 VAL A C 1
ATOM 1335 O O . VAL A 1 178 ? 10.265 -12.302 -8.977 1.00 98.69 178 VAL A O 1
ATOM 1338 N N . ALA A 1 179 ? 8.633 -11.792 -10.425 1.00 98.56 179 ALA A N 1
ATOM 1339 C CA . ALA A 1 179 ? 9.252 -12.305 -11.635 1.00 98.56 179 ALA A CA 1
ATOM 1340 C C . ALA A 1 179 ? 9.528 -11.151 -12.601 1.00 98.56 179 ALA A C 1
ATOM 1342 O O . ALA A 1 179 ? 8.599 -10.571 -13.163 1.00 98.56 179 ALA A O 1
ATOM 1343 N N . LEU A 1 180 ? 10.805 -10.829 -12.804 1.00 98.56 180 LEU A N 1
ATOM 1344 C CA . LEU A 1 180 ? 11.221 -9.832 -13.788 1.00 98.56 180 LEU A CA 1
ATOM 1345 C C . LEU A 1 180 ? 11.076 -10.432 -15.192 1.00 98.56 180 LEU A C 1
ATOM 1347 O O . LEU A 1 180 ? 11.538 -11.553 -15.428 1.00 98.56 180 LEU A O 1
ATOM 1351 N N . THR A 1 181 ? 10.504 -9.690 -16.145 1.00 98.25 181 THR A N 1
ATOM 1352 C CA . THR A 1 181 ? 10.414 -10.130 -17.551 1.00 98.25 181 THR A CA 1
ATOM 1353 C C . THR A 1 181 ? 11.767 -10.009 -18.272 1.00 98.25 181 THR A C 1
ATOM 1355 O O . THR A 1 181 ? 11.942 -9.200 -19.186 1.00 98.25 181 THR A O 1
ATOM 1358 N N . ILE A 1 182 ? 12.746 -10.795 -17.823 1.00 98.12 182 ILE A N 1
ATOM 1359 C CA . ILE A 1 182 ? 14.108 -10.903 -18.359 1.00 98.12 182 ILE A CA 1
ATOM 1360 C C . ILE A 1 182 ? 14.377 -12.378 -18.654 1.00 98.12 182 ILE A C 1
ATOM 1362 O O . ILE A 1 182 ? 14.132 -13.225 -17.791 1.00 98.12 182 ILE A O 1
ATOM 1366 N N . ASP A 1 183 ? 14.898 -12.672 -19.840 1.00 97.25 183 ASP A N 1
ATOM 1367 C CA . ASP A 1 183 ? 15.313 -14.017 -20.241 1.00 97.25 183 ASP A CA 1
ATOM 1368 C C . ASP A 1 183 ? 16.700 -14.032 -20.897 1.00 97.25 183 ASP A C 1
ATOM 1370 O O . ASP A 1 183 ? 17.427 -13.040 -20.821 1.00 97.25 183 ASP A O 1
ATOM 1374 N N . GLU A 1 184 ? 17.099 -15.141 -21.521 1.00 96.00 184 GLU A N 1
ATOM 1375 C CA . GLU A 1 184 ? 18.440 -15.317 -22.095 1.00 96.00 184 GLU A CA 1
ATOM 1376 C C . GLU A 1 184 ? 18.754 -14.343 -23.242 1.00 96.00 184 GLU A C 1
ATOM 1378 O O . GLU A 1 184 ? 19.921 -14.158 -23.597 1.00 96.00 184 GLU A O 1
ATOM 1383 N N . ILE A 1 185 ? 17.730 -13.731 -23.849 1.00 95.06 185 ILE A N 1
ATOM 1384 C CA . ILE A 1 185 ? 17.912 -12.674 -24.855 1.00 95.06 185 ILE A CA 1
ATOM 1385 C C . ILE A 1 185 ? 18.201 -11.332 -24.169 1.00 95.06 185 ILE A C 1
ATOM 1387 O O . ILE A 1 185 ? 18.904 -10.485 -24.727 1.00 95.06 185 ILE A O 1
ATOM 1391 N N . GLY A 1 186 ? 17.682 -11.145 -22.958 1.00 94.50 186 GLY A N 1
ATOM 1392 C CA . GLY A 1 186 ? 17.874 -9.972 -22.121 1.00 94.50 186 GLY A CA 1
ATOM 1393 C C . GLY A 1 186 ? 16.553 -9.408 -21.609 1.00 94.50 186 GLY A C 1
ATOM 1394 O O . GLY A 1 186 ? 15.545 -10.100 -21.469 1.00 94.50 186 GLY A O 1
ATOM 1395 N N . MET A 1 187 ? 16.561 -8.114 -21.305 1.00 96.94 187 MET A N 1
ATOM 1396 C CA . MET A 1 187 ? 15.394 -7.413 -20.775 1.00 96.94 187 MET A CA 1
ATOM 1397 C C . MET A 1 187 ? 14.313 -7.231 -21.850 1.00 96.94 187 MET A C 1
ATOM 1399 O O . MET A 1 187 ? 14.588 -6.714 -22.937 1.00 96.94 187 MET A O 1
ATOM 1403 N N . ALA A 1 188 ? 13.068 -7.602 -21.543 1.00 97.06 188 ALA A N 1
ATOM 1404 C CA . ALA A 1 188 ? 11.950 -7.434 -22.465 1.00 97.06 188 ALA A CA 1
ATOM 1405 C C . ALA A 1 188 ? 11.579 -5.951 -22.643 1.00 97.06 188 ALA A C 1
ATOM 1407 O O . ALA A 1 188 ? 11.045 -5.312 -21.731 1.00 97.06 188 ALA A O 1
ATOM 1408 N N . LYS A 1 189 ? 11.853 -5.404 -23.835 1.00 96.00 189 LYS A N 1
ATOM 1409 C CA . LYS A 1 189 ? 11.569 -3.998 -24.163 1.00 96.00 189 LYS A CA 1
ATOM 1410 C C . LYS A 1 189 ? 10.117 -3.759 -24.598 1.00 96.00 189 LYS A C 1
ATOM 1412 O O . LYS A 1 189 ? 9.520 -2.820 -24.089 1.00 96.00 189 LYS A O 1
ATOM 1417 N N . THR A 1 190 ? 9.548 -4.603 -25.466 1.00 98.00 190 THR A N 1
ATOM 1418 C CA . THR A 1 190 ? 8.170 -4.443 -25.984 1.00 98.00 190 THR A CA 1
ATOM 1419 C C . THR A 1 190 ? 7.135 -5.210 -25.162 1.00 98.00 190 THR A C 1
ATOM 1421 O O . THR A 1 190 ? 7.471 -6.195 -24.497 1.00 98.00 190 THR A O 1
ATOM 1424 N N . ALA A 1 191 ? 5.873 -4.798 -25.229 1.00 98.44 191 ALA A N 1
ATOM 1425 C CA . ALA A 1 191 ? 4.741 -5.397 -24.534 1.00 98.44 191 ALA A CA 1
ATOM 1426 C C . ALA A 1 191 ? 4.574 -6.887 -24.873 1.00 98.44 191 ALA A C 1
ATOM 1428 O O . ALA A 1 191 ? 4.408 -7.716 -23.974 1.00 98.44 191 ALA A O 1
ATOM 1429 N N . GLU A 1 192 ? 4.706 -7.263 -26.148 1.00 98.38 192 GLU A N 1
ATOM 1430 C CA . GLU A 1 192 ? 4.620 -8.663 -26.581 1.00 98.38 192 GLU A CA 1
ATOM 1431 C C . GLU A 1 192 ? 5.755 -9.491 -25.997 1.00 98.38 192 GLU A C 1
ATOM 1433 O O . GLU A 1 192 ? 5.535 -10.620 -25.556 1.00 98.38 192 GLU A O 1
ATOM 1438 N N . ARG A 1 193 ? 6.967 -8.925 -25.955 1.00 98.12 193 ARG A N 1
ATOM 1439 C CA . ARG A 1 193 ? 8.123 -9.618 -25.394 1.00 98.12 193 ARG A CA 1
ATOM 1440 C C . ARG A 1 193 ? 7.980 -9.795 -23.885 1.00 98.12 193 ARG A C 1
ATOM 1442 O O . ARG A 1 193 ? 8.322 -10.855 -23.369 1.00 98.12 193 ARG A O 1
ATOM 1449 N N . LYS A 1 194 ? 7.436 -8.796 -23.182 1.00 98.62 194 LYS A N 1
ATOM 1450 C CA . LYS A 1 194 ? 7.138 -8.885 -21.743 1.00 98.62 194 LYS A CA 1
ATOM 1451 C C . LYS A 1 194 ? 6.141 -10.017 -21.475 1.00 98.62 194 LYS A C 1
ATOM 1453 O O . LYS A 1 194 ? 6.395 -10.849 -20.607 1.00 98.62 194 LYS A O 1
ATOM 1458 N N . LEU A 1 195 ? 5.066 -10.110 -22.265 1.00 98.75 195 LEU A N 1
ATOM 1459 C CA . LEU A 1 195 ? 4.091 -11.203 -22.175 1.00 98.75 195 LEU A CA 1
ATOM 1460 C C . LEU A 1 195 ? 4.707 -12.572 -22.502 1.00 98.75 195 LEU A C 1
ATOM 1462 O O . LEU A 1 195 ? 4.400 -13.558 -21.833 1.00 98.75 195 LEU A O 1
ATOM 1466 N N . GLU A 1 196 ? 5.553 -12.658 -23.529 1.00 98.62 196 GLU A N 1
ATOM 1467 C CA . GLU A 1 196 ? 6.219 -13.905 -23.915 1.00 98.62 196 GLU A CA 1
ATOM 1468 C C . GLU A 1 196 ? 7.067 -14.462 -22.767 1.00 98.62 196 GLU A C 1
ATOM 1470 O O . GLU A 1 196 ? 6.898 -15.623 -22.390 1.00 98.62 196 GLU A O 1
ATOM 1475 N N . VAL A 1 197 ? 7.915 -13.623 -22.165 1.00 98.69 197 VAL A N 1
ATOM 1476 C CA . VAL A 1 197 ? 8.742 -14.018 -21.016 1.00 98.69 197 VAL A CA 1
ATOM 1477 C C . VAL A 1 197 ? 7.867 -14.343 -19.802 1.00 98.69 197 VAL A C 1
ATOM 1479 O O . VAL A 1 197 ? 8.106 -15.339 -19.118 1.00 98.69 197 VAL A O 1
ATOM 1482 N N . ALA A 1 198 ? 6.809 -13.563 -19.556 1.00 98.69 198 ALA A N 1
ATOM 1483 C CA . ALA A 1 198 ? 5.878 -13.828 -18.462 1.00 98.69 198 ALA A CA 1
ATOM 1484 C C . ALA A 1 198 ? 5.196 -15.200 -18.592 1.00 98.69 198 ALA A C 1
ATOM 1486 O O . ALA A 1 198 ? 5.119 -15.936 -17.611 1.00 98.69 198 ALA A O 1
ATOM 1487 N N . ARG A 1 199 ? 4.768 -15.597 -19.799 1.00 98.62 199 ARG A N 1
ATOM 1488 C CA . ARG A 1 199 ? 4.201 -16.933 -20.061 1.00 98.62 199 ARG A CA 1
ATOM 1489 C C . ARG A 1 199 ? 5.197 -18.047 -19.751 1.00 98.62 199 ARG A C 1
ATOM 1491 O O . ARG A 1 199 ? 4.833 -19.014 -19.091 1.00 98.62 199 ARG A O 1
ATOM 1498 N N . GLN A 1 200 ? 6.453 -17.891 -20.169 1.00 98.31 200 GLN A N 1
ATOM 1499 C CA . GLN A 1 200 ? 7.493 -18.885 -19.892 1.00 98.31 200 GLN A CA 1
ATOM 1500 C C . GLN A 1 200 ? 7.743 -19.047 -18.387 1.00 98.31 200 GLN A C 1
ATOM 1502 O O . GLN A 1 200 ? 7.759 -20.169 -17.880 1.00 98.31 200 GLN A O 1
ATOM 1507 N N . ILE A 1 201 ? 7.893 -17.938 -17.656 1.00 98.56 201 ILE A N 1
ATOM 1508 C CA . ILE A 1 201 ? 8.096 -17.982 -16.201 1.00 98.56 201 ILE A CA 1
ATOM 1509 C C . ILE A 1 201 ? 6.856 -18.540 -15.494 1.00 98.56 201 ILE A C 1
ATOM 1511 O O . ILE A 1 201 ? 7.003 -19.347 -14.579 1.00 98.56 201 ILE A O 1
ATOM 1515 N N . HIS A 1 202 ? 5.650 -18.151 -15.921 1.00 98.56 202 HIS A N 1
ATOM 1516 C CA . HIS A 1 202 ? 4.395 -18.689 -15.397 1.00 98.56 202 HIS A CA 1
ATOM 1517 C C . HIS A 1 202 ? 4.340 -20.208 -15.549 1.00 98.56 202 HIS A C 1
ATOM 1519 O O . HIS A 1 202 ? 4.069 -20.905 -14.574 1.00 98.56 202 HIS A O 1
ATOM 1525 N N . ASP A 1 203 ? 4.635 -20.733 -16.738 1.00 98.25 203 ASP A N 1
ATOM 1526 C CA . ASP A 1 203 ? 4.575 -22.170 -16.986 1.00 98.25 203 ASP A CA 1
ATOM 1527 C C . ASP A 1 203 ? 5.556 -22.943 -16.102 1.00 98.25 203 ASP A C 1
ATOM 1529 O O . ASP A 1 203 ? 5.183 -23.966 -15.530 1.00 98.25 203 ASP A O 1
ATOM 1533 N N . ILE A 1 204 ? 6.771 -22.425 -15.908 1.00 98.38 204 ILE A N 1
ATOM 1534 C CA . ILE A 1 204 ? 7.743 -23.029 -14.990 1.00 98.38 204 ILE A CA 1
ATOM 1535 C C . ILE A 1 204 ? 7.225 -22.949 -13.546 1.00 98.38 204 ILE A C 1
ATOM 1537 O O . ILE A 1 204 ? 7.132 -23.964 -12.855 1.00 98.38 204 ILE A O 1
ATOM 1541 N N . ALA A 1 205 ? 6.865 -21.755 -13.073 1.00 98.00 205 ALA A N 1
ATOM 1542 C CA . ALA A 1 205 ? 6.518 -21.535 -11.674 1.00 98.00 205 ALA A CA 1
ATOM 1543 C C . ALA A 1 205 ? 5.239 -22.266 -11.251 1.00 98.00 205 ALA A C 1
ATOM 1545 O O . ALA A 1 205 ? 5.214 -22.899 -10.195 1.00 98.00 205 ALA A O 1
ATOM 1546 N N . VAL A 1 206 ? 4.200 -22.211 -12.082 1.00 97.19 206 VAL A N 1
ATOM 1547 C CA . VAL A 1 206 ? 2.882 -22.774 -11.784 1.00 97.19 206 VAL A CA 1
ATOM 1548 C C . VAL A 1 206 ? 2.816 -24.252 -12.153 1.00 97.19 206 VAL A C 1
ATOM 1550 O O . VAL A 1 206 ? 2.411 -25.058 -11.322 1.00 97.19 206 VAL A O 1
ATOM 1553 N N . ASN A 1 207 ? 3.233 -24.653 -13.359 1.00 97.06 207 ASN A N 1
ATOM 1554 C CA . ASN A 1 207 ? 3.024 -26.038 -13.803 1.00 97.06 207 ASN A CA 1
ATOM 1555 C C . ASN A 1 207 ? 4.119 -26.999 -13.318 1.00 97.06 207 ASN A C 1
ATOM 1557 O O . ASN A 1 207 ? 3.825 -28.171 -13.081 1.00 97.06 207 ASN A O 1
ATOM 1561 N N . GLU A 1 208 ? 5.371 -26.545 -13.178 1.00 97.62 208 GLU A N 1
ATOM 1562 C CA . GLU A 1 208 ? 6.478 -27.413 -12.742 1.00 97.62 208 GLU A CA 1
ATOM 1563 C C . GLU A 1 208 ? 6.737 -27.334 -11.231 1.00 97.62 208 GLU A C 1
ATOM 1565 O O . GLU A 1 208 ? 6.968 -28.363 -10.593 1.00 97.62 208 GLU A O 1
ATOM 1570 N N . TYR A 1 209 ? 6.683 -26.131 -10.650 1.00 97.31 209 TYR A N 1
ATOM 1571 C CA . TYR A 1 209 ? 6.944 -25.898 -9.220 1.00 97.31 209 TYR A CA 1
ATOM 1572 C C . TYR A 1 209 ? 5.676 -25.777 -8.363 1.00 97.31 209 TYR A C 1
ATOM 1574 O O . TYR A 1 209 ? 5.783 -25.659 -7.138 1.00 97.31 209 TYR A O 1
ATOM 1582 N N . ASP A 1 210 ? 4.493 -25.872 -8.981 1.00 95.81 210 ASP A N 1
ATOM 1583 C CA . ASP A 1 210 ? 3.179 -25.865 -8.323 1.00 95.81 210 ASP A CA 1
ATOM 1584 C C . ASP A 1 210 ? 2.893 -24.560 -7.550 1.00 95.81 210 ASP A C 1
ATOM 1586 O O . ASP A 1 210 ? 2.088 -24.529 -6.625 1.00 95.81 210 ASP A O 1
ATOM 1590 N N . LEU A 1 211 ? 3.556 -23.447 -7.875 1.00 95.50 211 LEU A N 1
ATOM 1591 C CA . LEU A 1 211 ? 3.245 -22.160 -7.249 1.00 95.50 211 LEU A CA 1
ATOM 1592 C C . LEU A 1 211 ? 1.816 -21.730 -7.618 1.00 95.50 211 LEU A C 1
ATOM 1594 O O . LEU A 1 211 ? 1.389 -21.891 -8.761 1.00 95.50 211 LEU A O 1
ATOM 1598 N N . ALA A 1 212 ? 1.069 -21.166 -6.667 1.00 94.56 212 ALA A N 1
ATOM 1599 C CA . ALA A 1 212 ? -0.239 -20.612 -6.991 1.00 94.56 212 ALA A CA 1
ATOM 1600 C C . ALA A 1 212 ? -0.058 -19.395 -7.924 1.00 94.56 212 ALA A C 1
ATOM 1602 O O . ALA A 1 212 ? 0.812 -18.565 -7.653 1.00 94.56 212 ALA A O 1
ATOM 1603 N N . PRO A 1 213 ? -0.869 -19.227 -8.987 1.00 95.62 213 PRO A N 1
ATOM 1604 C CA . PRO A 1 213 ? -0.742 -18.077 -9.888 1.00 95.62 213 PRO A CA 1
ATOM 1605 C C . PRO A 1 213 ? -0.834 -16.729 -9.161 1.00 95.62 213 PRO A C 1
ATOM 1607 O O . PRO A 1 213 ? -0.139 -15.785 -9.511 1.00 95.62 213 PRO A O 1
ATOM 1610 N N . GLU A 1 214 ? -1.649 -16.660 -8.108 1.00 95.06 214 GLU A N 1
ATOM 1611 C CA . GLU A 1 214 ? -1.844 -15.467 -7.274 1.00 95.06 214 GLU A CA 1
ATOM 1612 C C . GLU A 1 214 ? -0.639 -15.104 -6.384 1.00 95.06 214 GLU A C 1
ATOM 1614 O O . GLU A 1 214 ? -0.591 -14.001 -5.839 1.00 95.06 214 GLU A O 1
ATOM 1619 N N . ASP A 1 215 ? 0.354 -15.993 -6.295 1.00 96.12 215 ASP A N 1
ATOM 1620 C CA . ASP A 1 215 ? 1.641 -15.759 -5.632 1.00 96.12 215 ASP A CA 1
ATOM 1621 C C . ASP A 1 215 ? 2.742 -15.329 -6.608 1.00 96.12 215 ASP A C 1
ATOM 1623 O O . ASP A 1 215 ? 3.853 -15.014 -6.178 1.00 96.12 215 ASP A O 1
ATOM 1627 N N . LEU A 1 216 ? 2.454 -15.321 -7.912 1.00 97.81 216 LEU A N 1
ATOM 1628 C CA . LEU A 1 216 ? 3.372 -14.880 -8.950 1.00 97.81 216 LEU A CA 1
ATOM 1629 C C . LEU A 1 216 ? 3.052 -13.433 -9.340 1.00 97.81 216 LEU A C 1
ATOM 1631 O O . LEU A 1 216 ? 1.947 -13.111 -9.784 1.00 97.81 216 LEU A O 1
ATOM 1635 N N . ILE A 1 217 ? 4.034 -12.555 -9.157 1.00 98.56 217 ILE A N 1
ATOM 1636 C CA . ILE A 1 217 ? 3.913 -11.113 -9.371 1.00 98.56 217 ILE A CA 1
ATOM 1637 C C . ILE A 1 217 ? 4.850 -10.726 -10.515 1.00 98.56 217 ILE A C 1
ATOM 1639 O O . ILE A 1 217 ? 6.064 -10.776 -10.358 1.00 98.56 217 ILE A O 1
ATOM 1643 N N . PHE A 1 218 ? 4.325 -10.332 -11.669 1.00 98.69 218 PHE A N 1
ATOM 1644 C CA . PHE A 1 218 ? 5.157 -9.947 -12.808 1.00 98.69 218 PHE A CA 1
ATOM 1645 C C . PHE A 1 218 ? 5.601 -8.491 -12.735 1.00 98.69 218 PHE A C 1
ATOM 1647 O O . PHE A 1 218 ? 4.774 -7.588 -12.626 1.00 98.69 218 PHE A O 1
ATOM 1654 N N . ASP A 1 219 ? 6.906 -8.270 -12.855 1.00 98.44 219 ASP A N 1
ATOM 1655 C CA . ASP A 1 219 ? 7.479 -6.952 -13.089 1.00 98.44 219 ASP A CA 1
ATOM 1656 C C . ASP A 1 219 ? 7.782 -6.788 -14.576 1.00 98.44 219 ASP A C 1
ATOM 1658 O O . ASP A 1 219 ? 8.655 -7.455 -15.143 1.00 98.44 219 ASP A O 1
ATOM 1662 N N . THR A 1 220 ? 7.013 -5.900 -15.205 1.00 97.19 220 THR A N 1
ATOM 1663 C CA . THR A 1 220 ? 7.078 -5.596 -16.635 1.00 97.19 220 THR A CA 1
ATOM 1664 C C . THR A 1 220 ? 8.208 -4.641 -16.993 1.00 97.19 220 THR A C 1
ATOM 1666 O O . THR A 1 220 ? 8.220 -4.152 -18.114 1.00 97.19 220 THR A O 1
ATOM 1669 N N . LEU A 1 221 ? 9.169 -4.402 -16.101 1.00 97.00 221 LEU A N 1
ATOM 1670 C CA . LEU A 1 221 ? 10.366 -3.579 -16.261 1.00 97.00 221 LEU A CA 1
ATOM 1671 C C . LEU A 1 221 ? 10.084 -2.119 -16.604 1.00 97.00 221 LEU A C 1
ATOM 1673 O O . LEU A 1 221 ? 9.762 -1.777 -17.740 1.00 97.00 221 LEU A O 1
ATOM 1677 N N . THR A 1 222 ? 10.351 -1.239 -15.646 1.00 95.81 222 THR A N 1
ATOM 1678 C CA . THR A 1 222 ? 10.383 0.205 -15.882 1.00 95.81 222 THR A CA 1
ATOM 1679 C C . THR A 1 222 ? 11.766 0.640 -16.358 1.00 95.81 222 THR A C 1
ATOM 1681 O O . THR A 1 222 ? 12.751 0.507 -15.625 1.00 95.81 222 THR A O 1
ATOM 1684 N N . PHE A 1 223 ? 11.837 1.248 -17.539 1.00 94.19 223 PHE A N 1
ATOM 1685 C CA . PHE A 1 223 ? 13.053 1.886 -18.036 1.00 94.19 223 PHE A CA 1
ATOM 1686 C C . PHE A 1 223 ? 12.984 3.408 -17.926 1.00 94.19 223 PHE A C 1
ATOM 1688 O O . PHE A 1 223 ? 11.903 3.989 -17.888 1.00 94.19 223 PHE A O 1
ATOM 1695 N N . THR A 1 224 ? 14.146 4.062 -17.876 1.00 93.88 224 THR A N 1
ATOM 1696 C CA . THR A 1 224 ? 14.198 5.525 -17.807 1.00 93.88 224 THR A CA 1
ATOM 1697 C C . THR A 1 224 ? 13.865 6.176 -19.147 1.00 93.88 224 THR A C 1
ATOM 1699 O O . THR A 1 224 ? 14.398 5.786 -20.186 1.00 93.88 224 THR A O 1
ATOM 1702 N N . LEU A 1 225 ? 13.045 7.227 -19.096 1.00 92.50 225 LEU A N 1
ATOM 1703 C CA . LEU A 1 225 ? 12.743 8.098 -20.234 1.00 92.50 225 LEU A CA 1
ATOM 1704 C C . LEU A 1 225 ? 13.753 9.246 -20.384 1.00 92.50 225 LEU A C 1
ATOM 1706 O O . LEU A 1 225 ? 13.687 10.013 -21.339 1.00 92.50 225 LEU A O 1
ATOM 1710 N N . ALA A 1 226 ? 14.698 9.390 -19.451 1.00 85.56 226 ALA A N 1
ATOM 1711 C CA . ALA A 1 226 ? 15.603 10.538 -19.404 1.00 85.56 226 ALA A CA 1
ATOM 1712 C C . ALA A 1 226 ? 16.858 10.400 -20.289 1.00 85.56 226 ALA A C 1
ATOM 1714 O O . ALA A 1 226 ? 17.691 11.303 -20.303 1.00 85.56 226 ALA A O 1
ATOM 1715 N N . THR A 1 227 ? 17.046 9.275 -20.988 1.00 81.38 227 THR A N 1
ATOM 1716 C CA . THR A 1 227 ? 18.276 9.004 -21.757 1.00 81.38 227 THR A CA 1
ATOM 1717 C C . THR A 1 227 ? 18.365 9.784 -23.066 1.00 81.38 227 THR A C 1
ATOM 1719 O O . THR A 1 227 ? 19.470 10.006 -23.558 1.00 81.38 227 THR A O 1
ATOM 1722 N N . GLY A 1 228 ? 17.225 10.163 -23.654 1.00 74.12 228 GLY A N 1
ATOM 1723 C CA . GLY A 1 228 ? 17.160 10.690 -25.021 1.00 74.12 228 GLY A CA 1
ATOM 1724 C C . GLY A 1 228 ? 17.466 9.648 -26.105 1.00 74.12 228 GLY A C 1
ATOM 1725 O O . GLY A 1 228 ? 17.646 10.015 -27.264 1.00 74.12 228 GLY A O 1
ATOM 1726 N N . ASP A 1 229 ? 17.542 8.365 -25.742 1.00 80.12 229 ASP A N 1
ATOM 1727 C CA . ASP A 1 229 ? 17.725 7.264 -26.685 1.00 80.12 229 ASP A CA 1
ATOM 1728 C C . ASP A 1 229 ? 16.391 6.959 -27.394 1.00 80.12 229 ASP A C 1
ATOM 1730 O O . ASP A 1 229 ? 15.422 6.609 -26.711 1.00 80.12 229 ASP A O 1
ATOM 1734 N N . PRO A 1 230 ? 16.312 7.055 -28.737 1.00 82.50 230 PRO A N 1
ATOM 1735 C CA . PRO A 1 230 ? 15.099 6.726 -29.480 1.00 82.50 230 PRO A CA 1
ATOM 1736 C C . PRO A 1 230 ? 14.585 5.303 -29.233 1.00 82.50 230 PRO A C 1
ATOM 1738 O O . PRO A 1 230 ? 13.378 5.093 -29.290 1.00 82.50 230 PRO A O 1
ATOM 1741 N N . GLU A 1 231 ? 15.457 4.334 -28.920 1.00 85.38 231 GLU A N 1
ATOM 1742 C CA . GLU A 1 231 ? 15.022 2.966 -28.586 1.00 85.38 231 GLU A CA 1
ATOM 1743 C C . GLU A 1 231 ? 14.243 2.886 -27.266 1.00 85.38 231 GLU A C 1
ATOM 1745 O O . GLU A 1 231 ? 13.541 1.906 -27.020 1.00 85.38 231 GLU A O 1
ATOM 1750 N N . MET A 1 232 ? 14.385 3.893 -26.404 1.00 87.31 232 MET A N 1
ATOM 1751 C CA . MET A 1 232 ? 13.769 3.944 -25.078 1.00 87.31 232 MET A CA 1
ATOM 1752 C C . MET A 1 232 ? 12.555 4.877 -25.037 1.00 87.31 232 MET A C 1
ATOM 1754 O O . MET A 1 232 ? 11.892 4.950 -24.002 1.00 87.31 232 MET A O 1
ATOM 1758 N N . ALA A 1 233 ? 12.247 5.566 -26.141 1.00 88.50 233 ALA A N 1
ATOM 1759 C CA . ALA A 1 233 ? 11.187 6.569 -26.208 1.00 88.50 233 ALA A CA 1
ATOM 1760 C C . ALA A 1 233 ? 9.801 5.976 -25.905 1.00 88.50 233 ALA A C 1
ATOM 1762 O O . ALA A 1 233 ? 9.047 6.552 -25.130 1.00 88.50 233 ALA A O 1
ATOM 1763 N N . ASP A 1 234 ? 9.515 4.780 -26.426 1.00 95.94 234 ASP A N 1
ATOM 1764 C CA . ASP A 1 234 ? 8.240 4.087 -26.196 1.00 95.94 234 ASP A CA 1
ATOM 1765 C C . ASP A 1 234 ? 8.243 3.217 -24.925 1.00 95.94 234 ASP A C 1
ATOM 1767 O O . ASP A 1 234 ? 7.241 2.591 -24.591 1.00 95.94 234 ASP A O 1
ATOM 1771 N N . SER A 1 235 ? 9.349 3.166 -24.170 1.00 96.44 235 SER A N 1
ATOM 1772 C CA . SER A 1 235 ? 9.525 2.171 -23.098 1.00 96.44 235 SER A CA 1
ATOM 1773 C C . SER A 1 235 ? 8.467 2.240 -21.985 1.00 96.44 235 SER A C 1
ATOM 1775 O O . SER A 1 235 ? 8.104 1.203 -21.420 1.00 96.44 235 SER A O 1
ATOM 1777 N N . ALA A 1 236 ? 7.924 3.425 -21.687 1.00 97.69 236 ALA A N 1
ATOM 1778 C CA . ALA A 1 236 ? 6.829 3.581 -20.731 1.00 97.69 236 ALA A CA 1
ATOM 1779 C C . ALA A 1 236 ? 5.497 3.045 -21.280 1.00 97.69 236 ALA A C 1
ATOM 1781 O O . ALA A 1 236 ? 4.800 2.3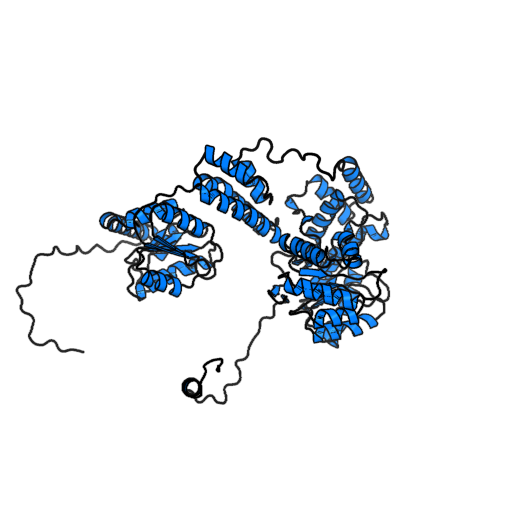23 -20.566 1.00 97.69 236 ALA A O 1
ATOM 1782 N N . VAL A 1 237 ? 5.180 3.320 -22.551 1.00 98.19 237 VAL A N 1
ATOM 1783 C CA . VAL A 1 237 ? 4.001 2.766 -23.241 1.00 98.19 237 VAL A CA 1
ATOM 1784 C C . VAL A 1 237 ? 4.070 1.246 -23.277 1.00 98.19 237 VAL A C 1
ATOM 1786 O O . VAL A 1 237 ? 3.128 0.577 -22.862 1.00 98.19 237 VAL A O 1
ATOM 1789 N N . GLU A 1 238 ? 5.213 0.692 -23.679 1.00 98.50 238 GLU A N 1
ATOM 1790 C CA . GLU A 1 238 ? 5.431 -0.757 -23.744 1.00 98.50 238 GLU A CA 1
ATOM 1791 C C . GLU A 1 238 ? 5.288 -1.432 -22.371 1.00 98.50 238 GLU A C 1
ATOM 1793 O O . GLU A 1 238 ? 4.877 -2.589 -22.264 1.00 98.50 238 GLU A O 1
ATOM 1798 N N . THR A 1 239 ? 5.610 -0.713 -21.294 1.00 98.56 239 THR A N 1
ATOM 1799 C CA . THR A 1 239 ? 5.407 -1.190 -19.920 1.00 98.56 239 THR A CA 1
ATOM 1800 C C . THR A 1 239 ? 3.924 -1.205 -19.550 1.00 98.56 239 THR A C 1
ATOM 1802 O O . THR A 1 239 ? 3.436 -2.218 -19.050 1.00 98.56 239 THR A O 1
ATOM 1805 N N . ILE A 1 240 ? 3.199 -0.118 -19.833 1.00 98.69 240 ILE A N 1
ATOM 1806 C CA . ILE A 1 240 ? 1.757 0.020 -19.571 1.00 98.69 240 ILE A CA 1
ATOM 1807 C C . ILE A 1 240 ? 0.961 -1.036 -20.353 1.00 98.69 240 ILE A C 1
ATOM 1809 O O . ILE A 1 240 ? 0.108 -1.720 -19.787 1.00 98.69 240 ILE A O 1
ATOM 1813 N N . GLU A 1 241 ? 1.260 -1.219 -21.638 1.00 98.69 241 GLU A N 1
ATOM 1814 C CA . GLU A 1 241 ? 0.607 -2.232 -22.472 1.00 98.69 241 GLU A CA 1
ATOM 1815 C C . GLU A 1 241 ? 1.014 -3.656 -22.067 1.00 98.69 241 GLU A C 1
ATOM 1817 O O . GLU A 1 241 ? 0.171 -4.553 -22.037 1.00 98.69 241 GLU A O 1
ATOM 1822 N N . GLY A 1 242 ? 2.267 -3.867 -21.649 1.00 98.62 242 GLY A N 1
ATOM 1823 C CA . GLY A 1 242 ? 2.722 -5.139 -21.084 1.00 98.62 242 GLY A CA 1
ATOM 1824 C C . GLY A 1 242 ? 1.913 -5.569 -19.856 1.00 98.62 242 GLY A C 1
ATOM 1825 O O . GLY A 1 242 ? 1.537 -6.739 -19.758 1.00 98.62 242 GLY A O 1
ATOM 1826 N N . ILE A 1 243 ? 1.578 -4.631 -18.960 1.00 98.62 243 ILE A N 1
ATOM 1827 C CA . ILE A 1 243 ? 0.691 -4.894 -17.812 1.00 98.62 243 ILE A CA 1
ATOM 1828 C C . ILE A 1 243 ? -0.673 -5.374 -18.310 1.00 98.62 243 ILE A C 1
ATOM 1830 O O . ILE A 1 243 ? -1.111 -6.456 -17.918 1.00 98.62 243 ILE A O 1
ATOM 1834 N N . LYS A 1 244 ? -1.323 -4.624 -19.212 1.00 98.38 244 LYS A N 1
ATOM 1835 C CA . LYS A 1 244 ? -2.652 -4.985 -19.744 1.00 98.38 244 LYS A CA 1
ATOM 1836 C C . LYS A 1 244 ? -2.653 -6.382 -20.357 1.00 98.38 244 LYS A C 1
ATOM 1838 O O . LYS A 1 244 ? -3.544 -7.181 -20.066 1.00 98.38 244 LYS A O 1
ATOM 1843 N N . LEU A 1 245 ? -1.646 -6.684 -21.176 1.00 98.56 245 LEU A N 1
ATOM 1844 C CA . LEU A 1 245 ? -1.501 -7.978 -21.837 1.00 98.56 245 LEU A CA 1
ATOM 1845 C C . LEU A 1 245 ? -1.327 -9.120 -20.832 1.00 98.56 245 LEU A C 1
ATOM 1847 O O . LEU A 1 245 ? -2.021 -10.129 -20.937 1.00 98.56 245 LEU A O 1
ATOM 1851 N N . ILE A 1 246 ? -0.453 -8.964 -19.835 1.00 98.56 246 ILE A N 1
ATOM 1852 C CA . ILE A 1 246 ? -0.247 -9.986 -18.800 1.00 98.56 246 ILE A CA 1
ATOM 1853 C C . ILE A 1 246 ? -1.526 -10.206 -17.993 1.00 98.56 246 ILE A C 1
ATOM 1855 O O . ILE A 1 246 ? -1.933 -11.352 -17.809 1.00 98.56 246 ILE A O 1
ATOM 1859 N N . LYS A 1 247 ? -2.201 -9.136 -17.560 1.00 97.06 247 LYS A N 1
ATOM 1860 C CA . LYS A 1 247 ? -3.451 -9.239 -16.790 1.00 97.06 247 LYS A CA 1
ATOM 1861 C C . LYS A 1 247 ? -4.577 -9.904 -17.584 1.00 97.06 247 LYS A C 1
ATOM 1863 O O . LYS A 1 247 ? -5.407 -10.587 -16.985 1.00 97.06 247 LYS A O 1
ATOM 1868 N N . ALA A 1 248 ? -4.618 -9.705 -18.901 1.00 97.81 248 ALA A N 1
ATOM 1869 C CA . ALA A 1 248 ? -5.612 -10.316 -19.777 1.00 97.81 248 ALA A CA 1
ATOM 1870 C C . ALA A 1 248 ? -5.338 -11.806 -20.043 1.00 97.81 248 ALA A C 1
ATOM 1872 O O . ALA A 1 248 ? -6.270 -12.608 -20.065 1.00 97.81 248 ALA A O 1
ATOM 1873 N N . GLU A 1 249 ? -4.073 -12.177 -20.242 1.00 98.06 249 GLU A N 1
ATOM 1874 C CA . GLU A 1 249 ? -3.679 -13.510 -20.719 1.00 98.06 249 GLU A CA 1
ATOM 1875 C C . GLU A 1 249 ? -3.334 -14.494 -19.595 1.00 98.06 249 GLU A C 1
ATOM 1877 O O . GLU A 1 249 ? -3.489 -15.703 -19.769 1.00 98.06 249 GLU A O 1
ATOM 1882 N N . LEU A 1 250 ? -2.872 -13.997 -18.446 1.00 97.38 250 LEU A N 1
ATOM 1883 C CA . LEU A 1 250 ? -2.469 -14.799 -17.293 1.00 97.38 250 LEU A CA 1
ATOM 1884 C C . LEU A 1 250 ? -3.402 -14.489 -16.112 1.00 97.38 250 LEU A C 1
ATOM 1886 O O . LEU A 1 250 ? -3.136 -13.582 -15.323 1.00 97.38 250 LEU A O 1
ATOM 1890 N N . PRO A 1 251 ? -4.538 -15.197 -15.974 1.00 91.56 251 PRO A N 1
ATOM 1891 C CA . PRO A 1 251 ? -5.495 -14.908 -14.915 1.00 91.56 251 PRO A CA 1
ATOM 1892 C C . PRO A 1 251 ? -4.898 -15.175 -13.526 1.00 91.56 251 PRO A C 1
ATOM 1894 O O . PRO A 1 251 ? -4.058 -16.049 -13.342 1.00 91.56 251 PRO A O 1
ATOM 1897 N N . ALA A 1 252 ? -5.394 -14.434 -12.534 1.00 92.88 252 ALA A N 1
ATOM 1898 C CA . ALA A 1 252 ? -5.010 -14.486 -11.119 1.00 92.88 252 ALA A CA 1
ATOM 1899 C C . ALA A 1 252 ? -3.601 -13.980 -10.760 1.00 92.88 252 ALA A C 1
ATOM 1901 O O . ALA A 1 252 ? -3.427 -13.569 -9.612 1.00 92.88 252 ALA A O 1
ATOM 1902 N N . VAL A 1 253 ? -2.660 -13.893 -11.706 1.00 97.00 253 VAL A N 1
ATOM 1903 C CA . VAL A 1 253 ? -1.340 -13.298 -11.440 1.00 97.00 253 VAL A CA 1
ATOM 1904 C C . VAL A 1 253 ? -1.454 -11.820 -11.068 1.00 97.00 253 VAL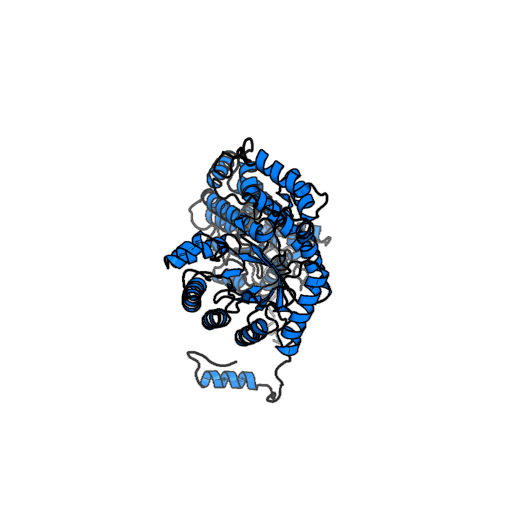 A C 1
ATOM 1906 O O . VAL A 1 253 ? -2.421 -11.117 -11.413 1.00 97.00 253 VAL A O 1
ATOM 1909 N N . LEU A 1 254 ? -0.450 -11.341 -10.346 1.00 97.69 254 LEU A N 1
ATOM 1910 C CA . LEU A 1 254 ? -0.316 -9.940 -9.971 1.00 97.69 254 LEU A CA 1
ATOM 1911 C C . LEU A 1 254 ? 0.776 -9.265 -10.800 1.00 97.69 254 LEU A C 1
ATOM 1913 O O . LEU A 1 254 ? 1.559 -9.924 -11.480 1.00 97.69 254 LEU A O 1
ATOM 1917 N N . THR A 1 255 ? 0.823 -7.941 -10.742 1.00 98.25 255 THR A N 1
ATOM 1918 C CA . THR A 1 255 ? 1.842 -7.121 -11.401 1.00 98.25 255 THR A CA 1
ATOM 1919 C C . THR A 1 255 ? 2.447 -6.124 -10.421 1.00 98.25 255 THR A C 1
ATOM 1921 O O . THR A 1 255 ? 1.748 -5.598 -9.553 1.00 98.25 255 THR A O 1
ATOM 1924 N N . SER A 1 256 ? 3.749 -5.877 -10.540 1.00 97.69 256 SER A N 1
ATOM 1925 C CA . SER A 1 256 ? 4.493 -4.913 -9.725 1.00 97.69 256 SER A CA 1
ATOM 1926 C C . SER A 1 256 ? 5.421 -4.080 -10.597 1.00 97.69 256 SER A C 1
ATOM 1928 O O . SER A 1 256 ? 5.842 -4.544 -11.646 1.00 97.69 256 SER A O 1
ATOM 1930 N N . LEU A 1 257 ? 5.764 -2.865 -10.170 1.00 96.75 257 LEU A N 1
ATOM 1931 C CA . LEU A 1 257 ? 6.765 -2.048 -10.853 1.00 96.75 257 LEU A CA 1
ATOM 1932 C C . LEU A 1 257 ? 7.622 -1.235 -9.888 1.00 96.75 257 LEU A C 1
ATOM 1934 O O . LEU A 1 257 ? 7.106 -0.571 -8.987 1.00 96.75 257 LEU A O 1
ATOM 1938 N N . GLY A 1 258 ? 8.923 -1.181 -10.173 1.00 95.31 258 GLY A N 1
ATOM 1939 C CA . GLY A 1 258 ? 9.816 -0.113 -9.719 1.00 95.31 258 GLY A CA 1
ATOM 1940 C C . GLY A 1 258 ? 9.533 1.199 -10.448 1.00 95.31 258 GLY A C 1
ATOM 1941 O O . GLY A 1 258 ? 10.179 1.513 -11.447 1.00 95.31 258 GLY A O 1
ATOM 1942 N N . VAL A 1 259 ? 8.562 1.981 -9.973 1.00 93.75 259 VAL A N 1
ATOM 1943 C CA . VAL A 1 259 ? 8.089 3.207 -10.653 1.00 93.75 259 VAL A CA 1
ATOM 1944 C C . VAL A 1 259 ? 9.199 4.254 -10.746 1.00 93.75 259 VAL A C 1
ATOM 1946 O O . VAL A 1 259 ? 9.368 4.897 -11.778 1.00 93.75 259 VAL A O 1
ATOM 1949 N N . SER A 1 260 ? 10.008 4.396 -9.693 1.00 91.00 260 SER A N 1
ATOM 1950 C CA . SER A 1 260 ? 11.066 5.411 -9.583 1.00 91.00 260 SER A CA 1
ATOM 1951 C C . SER A 1 260 ? 12.166 5.326 -10.654 1.00 91.00 260 SER A C 1
ATOM 1953 O O . SER A 1 260 ? 12.947 6.279 -10.801 1.00 91.00 260 SER A O 1
ATOM 1955 N N . ASN A 1 261 ? 12.230 4.219 -11.402 1.00 93.06 261 ASN A N 1
ATOM 1956 C CA . ASN A 1 261 ? 13.175 4.017 -12.499 1.00 93.06 261 ASN A CA 1
ATOM 1957 C C . ASN A 1 261 ? 12.818 4.849 -13.740 1.00 93.06 261 ASN A C 1
ATOM 1959 O O . ASN A 1 261 ? 13.730 5.260 -14.458 1.00 93.06 261 ASN A O 1
ATOM 1963 N N . VAL A 1 262 ? 11.533 5.180 -13.955 1.00 95.31 262 VAL A N 1
ATOM 1964 C CA . VAL A 1 262 ? 11.065 5.908 -15.157 1.00 95.31 262 VAL A CA 1
ATOM 1965 C C . VAL A 1 262 ? 11.712 7.286 -15.296 1.00 95.31 262 VAL A C 1
ATOM 1967 O O . VAL A 1 262 ? 11.951 7.781 -16.394 1.00 95.31 262 VAL A O 1
ATOM 1970 N N . SER A 1 263 ? 12.048 7.894 -14.160 1.00 93.31 263 SER A N 1
ATOM 1971 C CA . SER A 1 263 ? 12.574 9.252 -14.066 1.00 93.31 263 SER A CA 1
ATOM 1972 C C . SER A 1 263 ? 14.071 9.309 -13.740 1.00 93.31 263 SER A C 1
ATOM 1974 O O . SER A 1 263 ? 14.590 10.368 -13.365 1.00 93.31 263 SER A O 1
ATOM 1976 N N . PHE A 1 264 ? 14.791 8.179 -13.792 1.00 88.81 264 PHE A N 1
ATOM 1977 C CA . PHE A 1 264 ? 16.223 8.123 -13.470 1.00 88.81 264 PHE A CA 1
ATOM 1978 C C . PHE A 1 264 ? 17.052 9.006 -14.408 1.00 88.81 264 PHE A C 1
ATOM 1980 O O . PHE A 1 264 ? 17.148 8.726 -15.594 1.00 88.81 264 PHE A O 1
ATOM 1987 N N . GLY A 1 265 ? 17.659 10.063 -13.861 1.00 84.12 265 GLY A N 1
ATOM 1988 C CA . GLY A 1 265 ? 18.391 11.084 -14.621 1.00 84.12 265 GLY A CA 1
ATOM 1989 C C . GLY A 1 265 ? 17.763 12.482 -14.567 1.00 84.12 265 GLY A C 1
ATOM 1990 O O . GLY A 1 265 ? 18.445 13.453 -14.872 1.00 84.12 265 GLY A O 1
ATOM 1991 N N . LEU A 1 266 ? 16.509 12.608 -14.118 1.00 87.81 266 LEU A N 1
ATOM 1992 C CA . LEU A 1 266 ? 15.821 13.897 -13.970 1.00 87.81 266 LEU A CA 1
ATOM 1993 C C . LEU A 1 266 ? 16.027 14.521 -12.579 1.00 87.81 266 LEU A C 1
ATOM 1995 O O . LEU A 1 266 ? 16.337 13.831 -11.603 1.00 87.81 266 LEU A O 1
ATOM 1999 N N . GLY A 1 267 ? 15.807 15.836 -12.476 1.00 83.19 267 GLY A N 1
ATOM 2000 C CA . GLY A 1 267 ? 15.834 16.570 -11.205 1.00 83.19 267 GLY A CA 1
ATOM 2001 C C . GLY A 1 267 ? 14.679 16.189 -10.256 1.00 83.19 267 GLY A C 1
ATOM 2002 O O . GLY A 1 267 ? 13.656 15.683 -10.714 1.00 83.19 267 GLY A O 1
ATOM 2003 N N . PRO A 1 268 ? 14.785 16.432 -8.933 1.00 85.81 268 PRO A N 1
ATOM 2004 C CA . PRO A 1 268 ? 13.807 15.945 -7.949 1.00 85.81 268 PRO A CA 1
ATOM 2005 C C . PRO A 1 268 ? 12.347 16.346 -8.215 1.00 85.81 268 PRO A C 1
ATOM 2007 O O . PRO A 1 268 ? 11.465 15.498 -8.099 1.00 85.81 268 PRO A O 1
ATOM 2010 N N . ALA A 1 269 ? 12.094 17.599 -8.615 1.00 87.19 269 ALA A N 1
ATOM 2011 C CA . ALA A 1 269 ? 10.746 18.082 -8.935 1.00 87.19 269 ALA A CA 1
ATOM 2012 C C . ALA A 1 269 ? 10.156 17.356 -10.158 1.00 87.19 269 ALA A C 1
ATOM 2014 O O . ALA A 1 269 ? 9.061 16.800 -10.093 1.00 87.19 269 ALA A O 1
ATOM 2015 N N . ALA A 1 270 ? 10.944 17.270 -11.233 1.00 90.00 270 ALA A N 1
ATOM 2016 C CA . ALA A 1 270 ? 10.614 16.520 -12.441 1.00 90.00 270 ALA A CA 1
ATOM 2017 C C . ALA A 1 270 ? 10.341 15.033 -12.150 1.00 90.00 270 ALA A C 1
ATOM 2019 O O . ALA A 1 270 ? 9.412 14.454 -12.713 1.00 90.00 270 ALA A O 1
ATOM 2020 N N . ARG A 1 271 ? 11.122 14.409 -11.256 1.00 91.75 271 ARG A N 1
ATOM 2021 C CA . ARG A 1 271 ? 10.932 13.007 -10.852 1.00 91.75 271 ARG A CA 1
ATOM 2022 C C . ARG A 1 271 ? 9.601 12.788 -10.144 1.00 91.75 271 ARG A C 1
ATOM 2024 O O . ARG A 1 271 ? 8.914 11.829 -10.474 1.00 91.75 271 ARG A O 1
ATOM 2031 N N . ALA A 1 272 ? 9.249 13.648 -9.187 1.00 90.31 272 ALA A N 1
ATOM 2032 C CA . ALA A 1 272 ? 8.013 13.507 -8.417 1.00 90.31 272 ALA A CA 1
ATOM 2033 C C . ALA A 1 272 ? 6.780 13.513 -9.335 1.00 90.31 272 ALA A C 1
ATOM 2035 O O . ALA A 1 272 ? 5.947 12.613 -9.259 1.00 90.31 272 ALA A O 1
ATOM 2036 N N . VAL A 1 273 ? 6.723 14.466 -10.269 1.00 94.25 273 VAL A N 1
ATOM 2037 C CA . VAL A 1 273 ? 5.625 14.572 -11.239 1.00 94.25 273 VAL A CA 1
ATOM 2038 C C . VAL A 1 273 ? 5.589 13.367 -12.179 1.00 94.25 273 VAL A C 1
ATOM 2040 O O . VAL A 1 273 ? 4.543 12.728 -12.301 1.00 94.25 273 VAL A O 1
ATOM 2043 N N . LEU A 1 274 ? 6.718 13.017 -12.809 1.00 95.56 274 LEU A N 1
ATOM 2044 C CA . LEU A 1 274 ? 6.755 11.927 -13.789 1.00 95.56 274 LEU A CA 1
ATOM 2045 C C . LEU A 1 274 ? 6.390 10.584 -13.149 1.00 95.56 274 LEU A C 1
ATOM 2047 O O . LEU A 1 274 ? 5.600 9.833 -13.715 1.00 95.56 274 LEU A O 1
ATOM 2051 N N . ASN A 1 275 ? 6.912 10.305 -11.950 1.00 95.38 275 ASN A N 1
ATOM 2052 C CA . ASN A 1 275 ? 6.605 9.081 -11.212 1.00 95.38 275 ASN A CA 1
ATOM 2053 C C . ASN A 1 275 ? 5.110 8.982 -10.882 1.00 95.38 275 ASN A C 1
ATOM 2055 O O . ASN A 1 275 ? 4.519 7.923 -11.072 1.00 95.38 275 ASN A O 1
ATOM 2059 N N . SER A 1 276 ? 4.491 10.070 -10.413 1.00 94.75 276 SER A N 1
ATOM 2060 C CA . SER A 1 276 ? 3.061 10.091 -10.090 1.00 94.75 276 SER A CA 1
ATOM 2061 C C . SER A 1 276 ? 2.166 9.884 -11.307 1.00 94.75 276 SER A C 1
ATOM 2063 O O . SER A 1 276 ? 1.207 9.115 -11.239 1.00 94.75 276 SER A O 1
ATOM 2065 N N . VAL A 1 277 ? 2.465 10.560 -12.419 1.00 97.25 277 VAL A N 1
ATOM 2066 C CA . VAL A 1 277 ? 1.682 10.425 -13.655 1.00 97.25 277 VAL A CA 1
ATOM 2067 C C . VAL A 1 277 ? 1.854 9.031 -14.255 1.00 97.25 277 VAL A C 1
ATOM 2069 O O . VAL A 1 277 ? 0.872 8.407 -14.647 1.00 97.25 277 VAL A O 1
ATOM 2072 N N . PHE A 1 278 ? 3.077 8.499 -14.265 1.00 97.88 278 PHE A N 1
ATOM 2073 C CA . PHE A 1 278 ? 3.336 7.145 -14.745 1.00 97.88 278 PHE A CA 1
ATOM 2074 C C . PHE A 1 278 ? 2.626 6.088 -13.892 1.00 97.88 278 PHE A C 1
ATOM 2076 O O . PHE A 1 278 ? 1.982 5.191 -14.436 1.00 97.88 278 PHE A O 1
ATOM 2083 N N . LEU A 1 279 ? 2.671 6.228 -12.562 1.00 96.62 279 LEU A N 1
ATOM 2084 C CA . LEU A 1 279 ? 1.959 5.347 -11.637 1.00 96.62 279 LEU A CA 1
ATOM 2085 C C . LEU A 1 279 ? 0.450 5.344 -11.903 1.00 96.62 279 LEU A C 1
ATOM 2087 O O . LEU A 1 279 ? -0.145 4.271 -11.935 1.00 96.62 279 LEU A O 1
ATOM 2091 N N . TYR A 1 280 ? -0.157 6.514 -12.125 1.00 96.19 280 TYR A N 1
ATOM 2092 C CA . TYR A 1 280 ? -1.582 6.622 -12.449 1.00 96.19 280 TYR A CA 1
ATOM 2093 C C . TYR A 1 280 ? -1.957 5.771 -13.672 1.00 96.19 280 TYR A C 1
ATOM 2095 O O . TYR A 1 280 ? -2.861 4.940 -13.583 1.00 96.19 280 TYR A O 1
ATOM 2103 N N . HIS A 1 281 ? -1.218 5.904 -14.778 1.00 97.94 281 HIS A N 1
ATOM 2104 C CA . HIS A 1 281 ? -1.490 5.137 -16.002 1.00 97.94 281 HIS A CA 1
ATOM 2105 C C . HIS A 1 281 ? -1.208 3.643 -15.852 1.00 97.94 281 HIS A C 1
ATOM 2107 O O . HIS A 1 281 ? -1.926 2.824 -16.420 1.00 97.94 281 HIS A O 1
ATOM 2113 N N . CYS A 1 282 ? -0.199 3.262 -15.066 1.00 98.06 282 CYS A N 1
ATOM 2114 C CA . CYS A 1 282 ? 0.053 1.852 -14.775 1.00 98.06 282 CYS A CA 1
ATOM 2115 C C . CYS A 1 282 ? -1.088 1.237 -13.952 1.00 98.06 282 CYS A C 1
ATOM 2117 O O . CYS A 1 282 ? -1.511 0.116 -14.229 1.00 98.06 282 CYS A O 1
ATOM 2119 N N . VAL A 1 283 ? -1.613 1.962 -12.960 1.00 96.44 283 VAL A N 1
ATOM 2120 C CA . VAL A 1 283 ? -2.757 1.513 -12.150 1.00 96.44 283 VAL A CA 1
ATOM 2121 C C . VAL A 1 283 ? -4.015 1.374 -13.005 1.00 96.44 283 VAL A C 1
ATOM 2123 O O . VAL A 1 283 ? -4.690 0.353 -12.901 1.00 96.44 283 VAL A O 1
ATOM 2126 N N . ASP A 1 284 ? -4.290 2.333 -13.894 1.00 95.88 284 ASP A N 1
ATOM 2127 C CA . ASP A 1 284 ? -5.400 2.247 -14.858 1.00 95.88 284 ASP A CA 1
ATOM 2128 C C . ASP A 1 284 ? -5.258 1.035 -15.800 1.00 95.88 284 ASP A C 1
ATOM 2130 O O . ASP A 1 284 ? -6.228 0.343 -16.105 1.00 95.88 284 ASP A O 1
ATOM 2134 N N . ALA A 1 285 ? -4.023 0.699 -16.180 1.00 96.81 285 ALA A N 1
ATOM 2135 C CA . ALA A 1 285 ? -3.697 -0.502 -16.947 1.00 96.81 285 ALA A CA 1
ATOM 2136 C C . ALA A 1 285 ? -3.817 -1.823 -16.163 1.00 96.81 285 ALA A C 1
ATOM 2138 O O . ALA A 1 285 ? -3.785 -2.893 -16.776 1.00 96.81 285 ALA A O 1
ATOM 2139 N N . GLY A 1 286 ? -3.985 -1.774 -14.838 1.00 96.25 286 GLY A N 1
ATOM 2140 C CA . GLY A 1 286 ? -4.173 -2.950 -13.986 1.00 96.25 286 GLY A CA 1
ATOM 2141 C C . GLY A 1 286 ? -2.994 -3.298 -13.075 1.00 96.25 286 GLY A C 1
ATOM 2142 O O . GLY A 1 286 ? -2.948 -4.431 -12.593 1.00 96.25 286 GLY A O 1
ATOM 2143 N N . LEU A 1 287 ? -2.066 -2.362 -12.832 1.00 97.50 287 LEU A N 1
ATOM 2144 C CA . LEU A 1 287 ? -0.958 -2.544 -11.891 1.00 97.50 287 LEU A CA 1
ATOM 2145 C C . LEU A 1 287 ? -1.478 -2.833 -10.474 1.00 97.50 287 LEU A C 1
ATOM 2147 O O . LEU A 1 287 ? -2.198 -2.020 -9.890 1.00 97.50 287 LEU A O 1
ATOM 2151 N N . ASP A 1 288 ? -1.076 -3.968 -9.897 1.00 97.69 288 ASP A N 1
ATOM 2152 C CA . ASP A 1 288 ? -1.519 -4.370 -8.555 1.00 97.69 288 ASP A CA 1
ATOM 2153 C C . ASP A 1 288 ? -0.625 -3.785 -7.448 1.00 97.69 288 ASP A C 1
ATOM 2155 O O . ASP A 1 288 ? -1.117 -3.458 -6.366 1.00 97.69 288 ASP A O 1
ATOM 2159 N N . MET A 1 289 ? 0.682 -3.656 -7.696 1.00 97.81 289 MET A N 1
ATOM 2160 C CA . MET A 1 289 ? 1.685 -3.277 -6.696 1.00 97.81 289 MET A CA 1
ATOM 2161 C C . MET A 1 289 ? 2.687 -2.258 -7.254 1.00 97.81 289 MET A C 1
ATOM 2163 O O . MET A 1 289 ? 3.011 -2.269 -8.437 1.00 97.81 289 MET A O 1
ATOM 2167 N N . ALA A 1 290 ? 3.210 -1.374 -6.406 1.00 96.88 290 ALA A N 1
ATOM 2168 C CA . ALA A 1 290 ? 4.167 -0.354 -6.831 1.00 96.88 290 ALA A CA 1
ATOM 2169 C C . ALA A 1 290 ? 5.281 -0.174 -5.800 1.00 96.88 290 ALA A C 1
ATOM 2171 O O . ALA A 1 290 ? 5.005 0.164 -4.649 1.00 96.88 290 ALA A O 1
ATOM 2172 N N . ILE A 1 291 ? 6.532 -0.351 -6.226 1.00 96.25 291 ILE A N 1
ATOM 2173 C CA . ILE A 1 291 ? 7.724 -0.022 -5.442 1.00 96.25 291 ILE A CA 1
ATOM 2174 C C . ILE A 1 291 ? 7.999 1.472 -5.626 1.00 96.25 291 ILE A C 1
ATOM 2176 O O . ILE A 1 291 ? 8.384 1.920 -6.711 1.00 96.25 291 ILE A O 1
ATOM 2180 N N . VAL A 1 292 ? 7.718 2.245 -4.576 1.00 92.25 292 VAL A N 1
ATOM 2181 C CA . VAL A 1 292 ? 7.791 3.713 -4.551 1.00 92.25 292 VAL A CA 1
ATOM 2182 C C . VAL A 1 292 ? 8.201 4.218 -3.173 1.00 92.25 292 VAL A C 1
ATOM 2184 O O . VAL A 1 292 ? 8.098 3.516 -2.169 1.00 92.25 292 VAL A O 1
ATOM 2187 N N . ASN A 1 293 ? 8.591 5.489 -3.091 1.00 85.19 293 ASN A N 1
ATOM 2188 C CA . ASN A 1 293 ? 8.520 6.244 -1.846 1.00 85.19 293 ASN A CA 1
ATOM 2189 C C . ASN A 1 293 ? 7.142 6.931 -1.749 1.00 85.19 293 ASN A C 1
ATOM 2191 O O . ASN A 1 293 ? 6.937 7.933 -2.443 1.00 85.19 293 ASN A O 1
ATOM 2195 N N . PRO A 1 294 ? 6.216 6.463 -0.885 1.00 76.94 294 PRO A N 1
ATOM 2196 C CA . PRO A 1 294 ? 4.860 7.014 -0.799 1.00 76.94 294 PRO A CA 1
ATOM 2197 C C . PRO A 1 294 ? 4.821 8.523 -0.533 1.00 76.94 294 PRO A C 1
ATOM 2199 O O . PRO A 1 294 ? 3.950 9.219 -1.043 1.00 76.94 294 PRO A O 1
ATOM 2202 N N . ALA A 1 295 ? 5.806 9.047 0.204 1.00 76.75 295 ALA A N 1
ATOM 2203 C CA . ALA A 1 295 ? 5.891 10.466 0.543 1.00 76.75 295 ALA A CA 1
ATOM 2204 C C . ALA A 1 295 ? 6.142 11.385 -0.668 1.00 76.75 295 ALA A C 1
ATOM 2206 O O . ALA A 1 295 ? 5.988 12.597 -0.552 1.00 76.75 295 ALA A O 1
ATOM 2207 N N . HIS A 1 296 ? 6.580 10.838 -1.807 1.00 81.62 296 HIS A N 1
ATOM 2208 C CA . HIS A 1 296 ? 6.871 11.604 -3.024 1.00 81.62 296 HIS A CA 1
ATOM 2209 C C . HIS A 1 296 ? 5.796 11.449 -4.105 1.00 81.62 296 HIS A C 1
ATOM 2211 O O . HIS A 1 296 ? 5.957 11.993 -5.196 1.00 81.62 296 HIS A O 1
ATOM 2217 N N . ILE A 1 297 ? 4.729 10.696 -3.831 1.00 84.12 297 ILE A N 1
ATOM 2218 C CA . ILE A 1 297 ? 3.625 10.533 -4.768 1.00 84.12 297 ILE A CA 1
ATOM 2219 C C . ILE A 1 297 ? 2.623 11.662 -4.534 1.00 84.12 297 ILE A C 1
ATOM 2221 O O . ILE A 1 297 ? 2.048 11.795 -3.458 1.00 84.12 297 ILE A O 1
ATOM 2225 N N . THR A 1 298 ? 2.401 12.467 -5.564 1.00 86.94 298 THR A N 1
ATOM 2226 C CA . THR A 1 298 ? 1.300 13.431 -5.644 1.00 86.94 298 THR A CA 1
ATOM 2227 C C . THR A 1 298 ? 0.100 12.783 -6.344 1.00 86.94 298 THR A C 1
ATOM 2229 O O . THR A 1 298 ? 0.302 12.144 -7.383 1.00 86.94 298 THR A O 1
ATOM 2232 N N . PRO A 1 299 ? -1.137 12.931 -5.830 1.00 85.88 299 PRO A N 1
ATOM 2233 C CA . PRO A 1 299 ? -2.348 12.509 -6.534 1.00 85.88 299 PRO A CA 1
ATOM 2234 C C . PRO A 1 299 ? -2.450 13.119 -7.934 1.00 85.88 299 PRO A C 1
ATOM 2236 O O . PRO A 1 299 ? -2.244 14.318 -8.099 1.00 85.88 299 PRO A O 1
ATOM 2239 N N . TYR A 1 300 ? -2.840 12.329 -8.937 1.00 88.06 300 TYR A N 1
ATOM 2240 C CA . TYR A 1 300 ? -2.898 12.770 -10.340 1.00 88.06 300 TYR A CA 1
ATOM 2241 C C . TYR A 1 300 ? -3.766 14.026 -10.562 1.00 88.06 300 TYR A C 1
ATOM 2243 O O . TYR A 1 300 ? -3.438 14.884 -11.386 1.00 88.06 300 TYR A O 1
ATOM 2251 N N . ALA A 1 301 ? -4.860 14.157 -9.805 1.00 85.12 301 ALA A N 1
ATOM 2252 C CA . ALA A 1 301 ? -5.757 15.310 -9.863 1.00 85.12 301 ALA A CA 1
ATOM 2253 C C . ALA A 1 301 ? -5.151 16.591 -9.255 1.00 85.12 301 ALA A C 1
ATOM 2255 O O . ALA A 1 301 ? -5.509 17.684 -9.685 1.00 85.12 301 ALA A O 1
ATOM 2256 N N . GLU A 1 302 ? -4.230 16.458 -8.294 1.00 87.06 302 GLU A N 1
ATOM 2257 C CA . GLU A 1 302 ? -3.561 17.576 -7.609 1.00 87.06 302 GLU A CA 1
ATOM 2258 C C . GLU A 1 302 ? -2.320 18.083 -8.369 1.00 87.06 302 GLU A C 1
ATOM 2260 O O . GLU A 1 302 ? -1.792 19.147 -8.049 1.00 87.06 302 GLU A O 1
ATOM 2265 N N . ILE A 1 303 ? -1.844 17.347 -9.381 1.00 89.94 303 ILE A N 1
ATOM 2266 C CA . ILE A 1 303 ? -0.720 17.778 -10.223 1.00 89.94 303 ILE A CA 1
ATOM 2267 C C . ILE A 1 303 ? -1.178 18.933 -11.132 1.00 89.94 303 ILE A C 1
ATOM 2269 O O . ILE A 1 303 ? -2.196 18.780 -11.819 1.00 89.94 303 ILE A O 1
ATOM 2273 N N . PRO A 1 304 ? -0.429 20.056 -11.191 1.00 92.81 304 PRO A N 1
ATOM 2274 C CA . PRO A 1 304 ? -0.718 21.166 -12.096 1.00 92.81 304 PRO A CA 1
ATOM 2275 C C . PRO A 1 304 ? -0.924 20.717 -13.548 1.00 92.81 304 PRO A C 1
ATOM 2277 O O . PRO A 1 304 ? -0.233 19.833 -14.056 1.00 92.81 304 PRO A O 1
ATOM 2280 N N . ASP A 1 305 ? -1.908 21.317 -14.220 1.00 93.56 305 ASP A N 1
ATOM 2281 C CA . ASP A 1 305 ? -2.400 20.840 -15.518 1.00 93.56 305 ASP A CA 1
ATOM 2282 C C . ASP A 1 305 ? -1.338 20.914 -16.631 1.00 93.56 305 ASP A C 1
ATOM 2284 O O . ASP A 1 305 ? -1.294 20.062 -17.518 1.00 93.56 305 ASP A O 1
ATOM 2288 N N . ASP A 1 306 ? -0.452 21.906 -16.563 1.00 93.38 306 ASP A N 1
ATOM 2289 C CA . ASP A 1 306 ? 0.715 22.075 -17.431 1.00 93.38 306 ASP A CA 1
ATOM 2290 C C . ASP A 1 306 ? 1.768 20.978 -17.205 1.00 93.38 306 ASP A C 1
ATOM 2292 O O . ASP A 1 306 ? 2.173 20.309 -18.157 1.00 93.38 306 ASP A O 1
ATOM 2296 N N . GLN A 1 307 ? 2.135 20.716 -15.948 1.00 95.31 307 GLN A N 1
ATOM 2297 C CA . GLN A 1 307 ? 3.072 19.650 -15.568 1.00 95.31 307 GLN A CA 1
ATOM 2298 C C . GLN A 1 307 ? 2.551 18.271 -15.973 1.00 95.31 307 GLN A C 1
ATOM 2300 O O . GLN A 1 307 ? 3.293 17.438 -16.498 1.00 95.31 307 GLN A O 1
ATOM 2305 N N . ARG A 1 308 ? 1.252 18.040 -15.774 1.00 95.75 308 ARG A N 1
ATOM 2306 C CA . ARG A 1 308 ? 0.576 16.792 -16.130 1.00 95.75 308 ARG A CA 1
ATOM 2307 C C . ARG A 1 308 ? 0.557 16.553 -17.636 1.00 95.75 308 ARG A C 1
ATOM 2309 O O . ARG A 1 308 ? 0.824 15.435 -18.068 1.00 95.75 308 ARG A O 1
ATOM 2316 N N . LYS A 1 309 ? 0.277 17.586 -18.438 1.00 96.69 309 LYS A N 1
ATOM 2317 C CA . LYS A 1 309 ? 0.327 17.503 -19.908 1.00 96.69 309 LYS A CA 1
ATOM 2318 C C . LYS A 1 309 ? 1.729 17.167 -20.404 1.00 96.69 309 LYS A C 1
ATOM 2320 O O . LYS A 1 309 ? 1.863 16.269 -21.226 1.00 96.69 309 LYS A O 1
ATOM 2325 N N . LEU A 1 310 ? 2.757 17.818 -19.861 1.00 96.94 310 LEU A N 1
ATOM 2326 C CA . LEU A 1 310 ? 4.148 17.541 -20.226 1.00 96.94 310 LEU A CA 1
ATOM 2327 C C . LEU A 1 310 ? 4.567 16.113 -19.846 1.00 96.94 310 LEU A C 1
ATOM 2329 O O . LEU A 1 310 ? 5.199 15.423 -20.641 1.00 96.94 310 LEU A O 1
ATOM 2333 N N . ALA A 1 311 ? 4.183 15.644 -18.655 1.00 97.38 311 ALA A N 1
ATOM 2334 C CA . ALA A 1 311 ? 4.452 14.273 -18.228 1.00 97.38 311 ALA A CA 1
ATOM 2335 C C . ALA A 1 311 ? 3.740 13.239 -19.117 1.00 97.38 311 ALA A C 1
ATOM 2337 O O . ALA A 1 311 ? 4.358 12.252 -19.504 1.00 97.38 311 ALA A O 1
ATOM 2338 N N . ASN A 1 312 ? 2.474 13.476 -19.481 1.00 98.12 312 ASN A N 1
ATOM 2339 C CA . ASN A 1 312 ? 1.726 12.613 -20.402 1.00 98.12 312 ASN A CA 1
ATOM 2340 C C . ASN A 1 312 ? 2.370 12.574 -21.791 1.00 98.12 312 ASN A C 1
ATOM 2342 O O . ASN A 1 312 ? 2.592 11.486 -22.316 1.00 98.12 312 ASN A O 1
ATOM 2346 N N . ALA A 1 313 ? 2.735 13.733 -22.346 1.00 97.50 313 ALA A N 1
ATOM 2347 C CA . ALA A 1 313 ? 3.402 13.814 -23.642 1.00 97.50 313 ALA A CA 1
ATOM 2348 C C . ALA A 1 313 ? 4.716 13.017 -23.661 1.00 97.50 313 ALA A C 1
ATOM 2350 O O . ALA A 1 313 ? 5.019 12.351 -24.651 1.00 97.50 313 ALA A O 1
ATOM 2351 N N . LEU A 1 314 ? 5.467 13.041 -22.553 1.00 96.88 314 LEU A N 1
ATOM 2352 C CA . LEU A 1 314 ? 6.689 12.254 -22.386 1.00 96.88 314 LEU A CA 1
ATOM 2353 C C . LEU A 1 314 ? 6.408 10.751 -22.228 1.00 96.88 314 LEU A C 1
ATOM 2355 O O . LEU A 1 314 ? 7.064 9.946 -22.879 1.00 96.88 314 LEU A O 1
ATOM 2359 N N . ILE A 1 315 ? 5.440 10.361 -21.394 1.00 98.00 315 ILE A N 1
ATOM 2360 C CA . ILE A 1 315 ? 5.097 8.947 -21.148 1.00 98.00 315 ILE A CA 1
ATOM 2361 C C . ILE A 1 315 ? 4.560 8.265 -22.405 1.00 98.00 315 ILE A C 1
ATOM 2363 O O . ILE A 1 315 ? 4.914 7.118 -22.662 1.00 98.00 315 ILE A O 1
ATOM 2367 N N . PHE A 1 316 ? 3.719 8.956 -23.175 1.00 97.88 316 PHE A N 1
ATOM 2368 C CA . PHE A 1 316 ? 3.094 8.418 -24.386 1.00 97.88 316 PHE A CA 1
ATOM 2369 C C . PHE A 1 316 ? 3.862 8.732 -25.669 1.00 97.88 316 PHE A C 1
ATOM 2371 O O . PHE A 1 316 ? 3.362 8.435 -26.752 1.00 97.88 316 PHE A O 1
ATOM 2378 N N . ASN A 1 317 ? 5.054 9.327 -25.550 1.00 95.44 317 ASN A N 1
ATOM 2379 C CA . ASN A 1 317 ? 5.900 9.703 -26.680 1.00 95.44 317 ASN A CA 1
ATOM 2380 C C . ASN A 1 317 ? 5.113 10.447 -27.785 1.00 95.44 317 ASN A C 1
ATOM 2382 O O . ASN A 1 317 ? 5.223 10.145 -28.974 1.00 95.44 317 ASN A O 1
ATOM 2386 N N . GLU A 1 318 ? 4.275 11.419 -27.396 1.00 95.06 318 GLU A N 1
ATOM 2387 C CA . GLU A 1 318 ? 3.336 12.089 -28.314 1.00 95.06 318 GLU A CA 1
ATOM 2388 C C . GLU A 1 318 ? 4.053 12.852 -29.442 1.00 95.06 318 GLU A C 1
ATOM 2390 O O . GLU A 1 318 ? 3.512 13.024 -30.539 1.00 95.06 318 GLU A O 1
ATOM 2395 N N . HIS A 1 319 ? 5.278 13.318 -29.181 1.00 91.44 319 HIS A N 1
ATOM 2396 C CA . HIS A 1 319 ? 6.131 13.972 -30.166 1.00 91.44 319 HIS A CA 1
ATOM 2397 C C . HIS A 1 319 ? 7.628 13.871 -29.813 1.00 91.44 319 HIS A C 1
ATOM 2399 O O . HIS A 1 319 ? 7.987 13.821 -28.636 1.00 91.44 319 HIS A O 1
ATOM 2405 N N . PRO A 1 320 ? 8.538 13.974 -30.809 1.00 86.25 320 PRO A N 1
ATOM 2406 C CA . PRO A 1 320 ? 9.981 13.776 -30.607 1.00 86.25 320 PRO A CA 1
ATOM 2407 C C . PRO A 1 320 ? 10.647 14.709 -29.583 1.00 86.25 320 PRO A C 1
ATOM 2409 O O . PRO A 1 320 ? 11.691 14.376 -29.033 1.00 86.25 320 PRO A O 1
ATOM 2412 N N . ASN A 1 321 ? 10.065 15.886 -29.335 1.00 86.06 321 ASN A N 1
ATOM 2413 C CA . ASN A 1 321 ? 10.626 16.884 -28.419 1.00 86.06 321 ASN A CA 1
ATOM 2414 C C . ASN A 1 321 ? 10.110 16.770 -26.974 1.00 86.06 321 ASN A C 1
ATOM 2416 O O . ASN A 1 321 ? 10.502 17.588 -26.146 1.00 86.06 321 ASN A O 1
ATOM 2420 N N . ALA A 1 322 ? 9.261 15.786 -26.646 1.00 91.12 322 ALA A N 1
ATOM 2421 C CA . ALA A 1 322 ? 8.587 15.721 -25.344 1.00 91.12 322 ALA A CA 1
ATOM 2422 C C . ALA A 1 322 ? 9.564 15.710 -24.156 1.00 91.12 322 ALA A C 1
ATOM 2424 O O . ALA A 1 322 ? 9.361 16.431 -23.182 1.00 91.12 322 ALA A O 1
ATOM 2425 N N . LEU A 1 323 ? 10.675 14.970 -24.259 1.00 89.12 323 LEU A N 1
ATOM 2426 C CA . LEU A 1 323 ? 11.714 14.961 -23.224 1.00 89.12 323 LEU A CA 1
ATOM 2427 C C . LEU A 1 323 ? 12.393 16.328 -23.070 1.00 89.12 323 LEU A C 1
ATOM 2429 O O . LEU A 1 323 ? 12.608 16.782 -21.949 1.00 89.12 323 LEU A O 1
ATOM 2433 N N . ALA A 1 324 ? 12.732 16.980 -24.184 1.00 85.94 324 ALA A N 1
ATOM 2434 C CA . ALA A 1 324 ? 13.402 18.276 -24.166 1.00 85.94 324 ALA A CA 1
ATOM 2435 C C . ALA A 1 324 ? 12.503 19.359 -23.556 1.00 85.94 324 ALA A C 1
ATOM 2437 O O . ALA A 1 324 ? 12.964 20.128 -22.719 1.00 85.94 324 ALA A O 1
ATOM 2438 N N . GLU A 1 325 ? 11.220 19.374 -23.916 1.00 90.00 325 GLU A N 1
ATOM 2439 C CA . GLU A 1 325 ? 10.225 20.293 -23.354 1.00 90.00 325 GLU A CA 1
ATOM 2440 C C . GLU A 1 325 ? 9.990 20.033 -21.862 1.00 90.00 325 GLU A C 1
ATOM 2442 O O . GLU A 1 325 ? 9.928 20.978 -21.076 1.00 90.00 325 GLU A O 1
ATOM 2447 N N . TYR A 1 326 ? 9.930 18.761 -21.452 1.00 92.00 326 TYR A N 1
ATOM 2448 C CA . TYR A 1 326 ? 9.809 18.383 -20.045 1.00 92.00 326 TYR A CA 1
ATOM 2449 C C . TYR A 1 326 ? 11.012 18.873 -19.229 1.00 92.00 326 TYR A C 1
ATOM 2451 O O . TYR A 1 326 ? 10.841 19.514 -18.192 1.00 92.00 326 TYR A O 1
ATOM 2459 N N . ILE A 1 327 ? 12.234 18.614 -19.708 1.00 85.69 327 ILE A N 1
ATOM 2460 C CA . ILE A 1 327 ? 13.465 19.078 -19.054 1.00 85.69 327 ILE A CA 1
ATOM 2461 C C . ILE A 1 327 ? 13.490 20.603 -18.996 1.00 85.69 327 ILE A C 1
ATOM 2463 O O . ILE A 1 327 ? 13.689 21.147 -17.916 1.00 85.69 327 ILE A O 1
ATOM 2467 N N . GLN A 1 328 ? 13.240 21.286 -20.116 1.00 86.75 328 GLN A N 1
ATOM 2468 C CA . GLN A 1 328 ? 13.273 22.745 -20.190 1.00 86.75 328 GLN A CA 1
ATOM 2469 C C . GLN A 1 328 ? 12.277 23.383 -19.218 1.00 86.75 328 GLN A C 1
ATOM 2471 O O . GLN A 1 328 ? 12.648 24.290 -18.476 1.00 86.75 328 GLN A O 1
ATOM 2476 N N . TYR A 1 329 ? 11.037 22.884 -19.168 1.00 91.62 329 TYR A N 1
ATOM 2477 C CA . TYR A 1 329 ? 10.033 23.384 -18.233 1.00 91.62 329 TYR A CA 1
ATOM 2478 C C . TYR A 1 329 ? 10.541 23.294 -16.795 1.00 91.62 329 TYR A C 1
ATOM 2480 O O . TYR A 1 329 ? 10.513 24.286 -16.065 1.00 91.62 329 TYR A O 1
ATOM 2488 N N . PHE A 1 330 ? 11.045 22.126 -16.388 1.00 87.75 330 PHE A N 1
ATOM 2489 C CA . PHE A 1 330 ? 11.544 21.972 -15.032 1.00 87.75 330 PHE A CA 1
ATOM 2490 C C . PHE A 1 330 ? 12.847 22.741 -14.819 1.00 87.75 330 PHE A C 1
ATOM 2492 O O . PHE A 1 330 ? 13.001 23.268 -13.739 1.00 87.75 330 PHE A O 1
ATOM 2499 N N . GLU A 1 331 ? 13.753 22.925 -15.774 1.00 81.50 331 GLU A N 1
ATOM 2500 C CA . GLU A 1 331 ? 14.933 23.791 -15.588 1.00 81.50 331 GLU A CA 1
ATOM 2501 C C . GLU A 1 331 ? 14.557 25.268 -15.384 1.00 81.50 331 GLU A C 1
ATOM 2503 O O . GLU A 1 331 ? 15.129 25.936 -14.524 1.00 81.50 331 GLU A O 1
ATOM 2508 N N . GLU A 1 332 ? 13.562 25.765 -16.121 1.00 81.12 332 GLU A N 1
ATOM 2509 C CA . GLU A 1 332 ? 13.080 27.149 -16.028 1.00 81.12 332 GLU A CA 1
ATOM 2510 C C . GLU A 1 332 ? 12.250 27.407 -14.759 1.00 81.12 332 GLU A C 1
ATOM 2512 O O . GLU A 1 332 ? 12.270 28.517 -14.226 1.00 81.12 332 GLU A O 1
ATOM 2517 N N . HIS A 1 333 ? 11.552 26.384 -14.255 1.00 76.69 333 HIS A N 1
ATOM 2518 C CA . HIS A 1 333 ? 10.646 26.489 -13.105 1.00 76.69 333 HIS A CA 1
ATOM 2519 C C . HIS A 1 333 ? 11.188 25.826 -11.825 1.00 76.69 333 HIS A C 1
ATOM 2521 O O . HIS A 1 333 ? 10.590 25.980 -10.763 1.00 76.69 333 HIS A O 1
ATOM 2527 N N . SER A 1 334 ? 12.324 25.116 -11.880 1.00 57.59 334 SER A N 1
ATOM 2528 C CA . SER A 1 334 ? 13.009 24.526 -10.714 1.00 57.59 334 SER A CA 1
ATOM 2529 C C . SER A 1 334 ? 14.192 25.373 -10.256 1.00 57.59 334 SER A C 1
ATOM 2531 O O . SER A 1 334 ? 15.307 24.899 -10.045 1.00 57.59 334 SER A O 1
ATOM 2533 N N . VAL A 1 335 ? 13.929 26.653 -10.008 1.00 40.94 335 VAL A N 1
ATOM 2534 C CA . VAL A 1 335 ? 14.733 27.397 -9.040 1.00 40.94 335 VAL A CA 1
ATOM 2535 C C . VAL A 1 335 ? 14.051 27.195 -7.684 1.00 40.94 335 VAL A C 1
ATOM 2537 O O . VAL A 1 335 ? 12.974 27.726 -7.459 1.00 40.94 335 VAL A O 1
ATOM 2540 N N . ALA A 1 336 ? 14.691 26.370 -6.843 1.00 41.19 336 ALA A N 1
ATOM 2541 C CA . ALA A 1 336 ? 14.335 25.957 -5.476 1.00 41.19 336 ALA A CA 1
ATOM 2542 C C . ALA A 1 336 ? 13.562 24.626 -5.311 1.00 41.19 336 ALA A C 1
ATOM 2544 O O . ALA A 1 336 ? 12.357 24.570 -5.098 1.00 41.19 336 ALA A O 1
ATOM 2545 N N . VAL A 1 337 ? 14.318 23.521 -5.250 1.00 40.88 337 VAL A N 1
ATOM 2546 C CA . VAL A 1 337 ? 14.004 22.428 -4.308 1.00 40.88 337 VAL A CA 1
ATOM 2547 C C . VAL A 1 337 ? 14.832 22.685 -3.050 1.00 40.88 337 VAL A C 1
ATOM 2549 O O . VAL A 1 337 ? 15.891 22.094 -2.841 1.00 40.88 337 VAL A O 1
ATOM 2552 N N . GLY A 1 338 ? 14.383 23.651 -2.262 1.00 35.53 338 GLY A N 1
ATOM 2553 C CA . GLY A 1 338 ? 14.955 24.005 -0.972 1.00 35.53 338 GLY A CA 1
ATOM 2554 C C . GLY A 1 338 ? 14.269 25.255 -0.464 1.00 35.53 338 GLY A C 1
ATOM 2555 O O . GLY A 1 338 ? 14.508 26.292 -1.055 1.00 35.53 338 GLY A O 1
ATOM 2556 N N . ASP A 1 339 ? 13.421 25.112 0.559 1.00 32.56 339 ASP A N 1
ATOM 2557 C CA . ASP A 1 339 ? 12.950 26.137 1.513 1.00 32.56 339 ASP A CA 1
ATOM 2558 C C . ASP A 1 339 ? 12.674 27.577 1.025 1.00 32.56 339 ASP A C 1
ATOM 2560 O O . ASP A 1 339 ? 12.557 28.476 1.853 1.00 32.56 339 ASP A O 1
ATOM 2564 N N . ASP A 1 340 ? 12.500 27.833 -0.271 1.00 30.47 340 ASP A N 1
ATOM 2565 C CA . ASP A 1 340 ? 11.874 29.065 -0.725 1.00 30.47 340 ASP A CA 1
ATOM 2566 C C . ASP A 1 340 ? 10.381 28.895 -0.500 1.00 30.47 340 ASP A C 1
ATOM 2568 O O . ASP A 1 340 ? 9.734 28.035 -1.102 1.00 30.47 340 ASP A O 1
ATOM 2572 N N . GLU A 1 341 ? 9.902 29.691 0.454 1.00 35.81 341 GLU A N 1
ATOM 2573 C CA . GLU A 1 341 ? 8.523 30.058 0.736 1.00 35.81 341 GLU A CA 1
ATOM 2574 C C . GLU A 1 341 ? 7.648 29.893 -0.514 1.00 35.81 341 GLU A C 1
ATOM 2576 O O . GLU A 1 341 ? 7.446 30.824 -1.297 1.00 35.81 341 GLU A O 1
ATOM 2581 N N . GLN A 1 342 ? 7.104 28.686 -0.713 1.00 38.75 342 GLN A N 1
ATOM 2582 C CA . GLN A 1 342 ? 5.889 28.539 -1.495 1.00 38.75 342 GLN A CA 1
ATOM 2583 C C . GLN A 1 342 ? 4.923 29.534 -0.872 1.00 38.75 342 GLN A C 1
ATOM 2585 O O . GLN A 1 342 ? 4.678 29.439 0.334 1.00 38.75 342 GLN A O 1
ATOM 2590 N N . ALA A 1 343 ? 4.453 30.495 -1.681 1.00 49.59 343 ALA A N 1
ATOM 2591 C CA . ALA A 1 343 ? 3.368 31.393 -1.308 1.00 49.59 343 ALA A CA 1
ATOM 2592 C C . ALA A 1 343 ? 2.370 30.556 -0.524 1.00 49.59 343 ALA A C 1
ATOM 2594 O O . ALA A 1 343 ? 1.954 29.508 -1.034 1.00 49.59 343 ALA A O 1
ATOM 2595 N N . ASP A 1 344 ? 2.140 30.931 0.739 1.00 58.31 344 ASP A N 1
ATOM 2596 C CA . ASP A 1 344 ? 1.351 30.118 1.648 1.00 58.31 344 ASP A CA 1
ATOM 2597 C C . ASP A 1 344 ? 0.058 29.792 0.890 1.00 58.31 344 ASP A C 1
ATOM 2599 O O . ASP A 1 344 ? -0.655 30.707 0.485 1.00 58.31 344 ASP A O 1
ATOM 2603 N N . PRO A 1 345 ? -0.228 28.518 0.567 1.00 66.81 345 PRO A N 1
ATOM 2604 C CA . PRO A 1 345 ? -1.406 28.188 -0.225 1.00 66.81 345 PRO A CA 1
ATOM 2605 C C . PRO A 1 345 ? -2.695 28.562 0.516 1.00 66.81 345 PRO A C 1
ATOM 2607 O O . PRO A 1 345 ? -3.766 28.547 -0.086 1.00 66.81 345 PRO A O 1
ATOM 2610 N N . THR A 1 346 ? -2.586 28.922 1.800 1.00 76.00 346 THR A N 1
ATOM 2611 C CA . THR A 1 346 ? -3.635 29.508 2.629 1.00 76.00 346 THR A CA 1
ATOM 2612 C C . THR A 1 346 ? -3.553 31.038 2.763 1.00 76.00 346 THR A C 1
ATOM 2614 O O . THR A 1 346 ? -4.356 31.643 3.474 1.00 76.00 346 THR A O 1
ATOM 2617 N N . GLU A 1 347 ? -2.649 31.706 2.044 1.00 73.88 347 GLU A N 1
ATOM 2618 C CA . GLU A 1 347 ? -2.522 33.163 2.012 1.00 73.88 347 GLU A CA 1
ATOM 2619 C C . GLU A 1 347 ? -3.819 33.794 1.484 1.00 73.88 347 GLU A C 1
ATOM 2621 O O . GLU A 1 347 ? -4.266 33.549 0.364 1.00 73.88 347 GLU A O 1
ATOM 2626 N N . GLY A 1 348 ? -4.462 34.604 2.327 1.00 79.31 348 GLY A N 1
ATOM 2627 C CA . GLY A 1 348 ? -5.759 35.219 2.030 1.00 79.31 348 GLY A CA 1
ATOM 2628 C C . GLY A 1 348 ? -6.976 34.329 2.304 1.00 79.31 348 GLY A C 1
ATOM 2629 O O . GLY A 1 348 ? -8.097 34.838 2.245 1.00 79.31 348 GLY A O 1
ATOM 2630 N N . MET A 1 349 ? -6.785 33.054 2.661 1.00 89.94 349 MET A N 1
ATOM 2631 C CA . MET A 1 349 ? -7.859 32.211 3.185 1.00 89.94 349 MET A CA 1
ATOM 2632 C C . MET A 1 349 ? -8.256 32.656 4.597 1.00 89.94 349 MET A C 1
ATOM 2634 O O . MET A 1 349 ? -7.451 33.151 5.391 1.00 89.94 349 MET A O 1
ATOM 2638 N N . THR A 1 350 ? -9.525 32.463 4.938 1.00 91.75 350 THR A N 1
ATOM 2639 C CA . THR A 1 350 ? -9.970 32.493 6.336 1.00 91.75 350 THR A CA 1
ATOM 2640 C C . THR A 1 350 ? -9.374 31.316 7.115 1.00 91.75 350 THR A C 1
ATOM 2642 O O . THR A 1 350 ? -8.963 30.318 6.528 1.00 91.75 350 THR A O 1
ATOM 2645 N N . ALA A 1 351 ? -9.332 31.399 8.450 1.00 90.88 351 ALA A N 1
ATOM 2646 C CA . ALA A 1 351 ? -8.813 30.299 9.269 1.00 90.88 351 ALA A CA 1
ATOM 2647 C C . ALA A 1 351 ? -9.602 28.995 9.053 1.00 90.88 351 ALA A C 1
ATOM 2649 O O . ALA A 1 351 ? -9.027 27.911 9.085 1.00 90.88 351 ALA A O 1
ATOM 2650 N N . GLU A 1 352 ? -10.902 29.113 8.782 1.00 92.44 352 GLU A N 1
ATOM 2651 C CA . GLU A 1 352 ? -11.794 28.013 8.439 1.00 92.44 352 GLU A CA 1
ATOM 2652 C C . GLU A 1 352 ? -11.404 27.356 7.104 1.00 92.44 352 GLU A C 1
ATOM 2654 O O . GLU A 1 352 ? -11.239 26.140 7.036 1.00 92.44 352 GLU A O 1
ATOM 2659 N N . GLU A 1 353 ? -11.203 28.153 6.054 1.00 90.88 353 GLU A N 1
ATOM 2660 C CA . GLU A 1 353 ? -10.778 27.667 4.733 1.00 90.88 353 GLU A CA 1
ATOM 2661 C C . GLU A 1 353 ? -9.372 27.059 4.779 1.00 90.88 353 GLU A C 1
ATOM 2663 O O . GLU A 1 353 ? -9.149 25.985 4.222 1.00 90.88 353 GLU A O 1
ATOM 2668 N N . ALA A 1 354 ? -8.448 27.689 5.505 1.00 90.88 354 ALA A N 1
ATOM 2669 C CA . ALA A 1 354 ? -7.095 27.187 5.710 1.00 90.88 354 ALA A CA 1
ATOM 2670 C C . ALA A 1 354 ? -7.096 25.844 6.458 1.00 90.88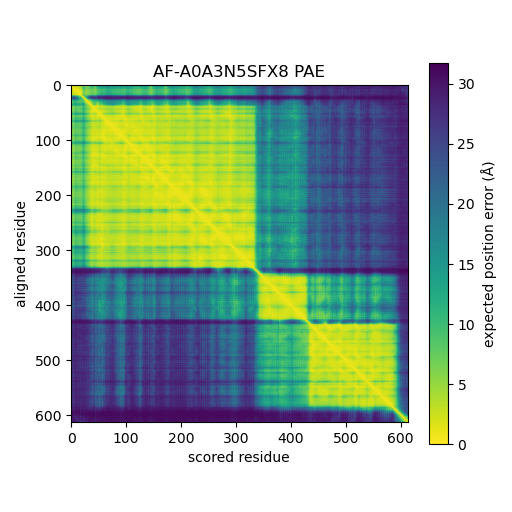 354 ALA A C 1
ATOM 2672 O O . ALA A 1 354 ? -6.410 24.905 6.056 1.00 90.88 354 ALA A O 1
ATOM 2673 N N . LEU A 1 355 ? -7.897 25.715 7.521 1.00 92.12 355 LEU A N 1
ATOM 2674 C CA . LEU A 1 355 ? -8.009 24.480 8.301 1.00 92.12 355 LEU A CA 1
ATOM 2675 C C . LEU A 1 355 ? -8.650 23.351 7.483 1.00 92.12 355 LEU A C 1
ATOM 2677 O O . LEU A 1 355 ? -8.180 22.212 7.535 1.00 92.12 355 LEU A O 1
ATOM 2681 N N . HIS A 1 356 ? -9.685 23.662 6.695 1.00 93.00 356 HIS A N 1
ATOM 2682 C CA . HIS A 1 356 ? -10.269 22.724 5.730 1.00 93.00 356 HIS A CA 1
ATOM 2683 C C . HIS A 1 356 ? -9.210 22.264 4.725 1.00 93.00 356 HIS A C 1
ATOM 2685 O O . HIS A 1 356 ? -9.021 21.063 4.520 1.00 93.00 356 HIS A O 1
ATOM 2691 N N . TRP A 1 357 ? -8.476 23.213 4.143 1.00 90.88 357 TRP A N 1
ATOM 2692 C CA . TRP A 1 357 ? -7.428 22.946 3.164 1.00 90.88 357 TRP A CA 1
ATOM 2693 C C . TRP A 1 357 ? -6.326 22.051 3.739 1.00 90.88 357 TRP A C 1
ATOM 2695 O O . TRP A 1 357 ? -5.949 21.073 3.090 1.00 90.88 357 TRP A O 1
ATOM 2705 N N . GLN A 1 358 ? -5.864 22.313 4.965 1.00 89.44 358 GLN A N 1
ATOM 2706 C CA . GLN A 1 358 ? -4.829 21.514 5.628 1.00 89.44 358 GLN A CA 1
ATOM 2707 C C . GLN A 1 358 ? -5.251 20.053 5.829 1.00 89.44 358 GLN A C 1
ATOM 2709 O O . GLN A 1 358 ? -4.434 19.150 5.650 1.00 89.44 358 GLN A O 1
ATOM 2714 N N . ILE A 1 359 ? -6.525 19.789 6.130 1.00 85.44 359 ILE A N 1
ATOM 2715 C CA . ILE A 1 359 ? -7.043 18.418 6.269 1.00 85.44 359 ILE A CA 1
ATOM 2716 C C . ILE A 1 359 ? -7.090 17.713 4.914 1.00 85.44 359 ILE A C 1
ATOM 2718 O O . ILE A 1 359 ? -6.605 16.585 4.790 1.00 85.44 359 ILE A O 1
ATOM 2722 N N . VAL A 1 360 ? -7.621 18.379 3.885 1.00 81.81 360 VAL A N 1
ATOM 2723 C CA . VAL A 1 360 ? -7.706 17.820 2.525 1.00 81.81 360 VAL A CA 1
ATOM 2724 C C . VAL A 1 360 ? -6.311 17.524 1.956 1.00 81.81 360 VAL A C 1
ATOM 2726 O O . VAL A 1 360 ? -6.102 16.473 1.351 1.00 81.81 360 VAL A O 1
ATOM 2729 N N . HIS A 1 361 ? -5.338 18.400 2.217 1.00 77.88 361 HIS A N 1
ATOM 2730 C CA . HIS A 1 361 ? -3.973 18.320 1.678 1.00 77.88 361 HIS A CA 1
ATOM 2731 C C . HIS A 1 361 ? -2.950 17.735 2.659 1.00 77.88 361 HIS A C 1
ATOM 2733 O O . HIS A 1 361 ? -1.745 17.794 2.405 1.00 77.88 361 HIS A O 1
ATOM 2739 N N . ARG A 1 362 ? -3.420 17.128 3.758 1.00 86.19 362 ARG A N 1
ATOM 2740 C CA . ARG A 1 362 ? -2.610 16.297 4.668 1.00 86.19 362 ARG A CA 1
ATOM 2741 C C . ARG A 1 362 ? -1.480 17.081 5.355 1.00 86.19 362 ARG A C 1
ATOM 2743 O O . ARG A 1 362 ? -0.410 16.540 5.624 1.00 86.19 362 ARG A O 1
ATOM 2750 N N . LYS A 1 363 ? -1.707 18.364 5.644 1.00 81.00 363 LYS A N 1
ATOM 2751 C CA . LYS A 1 363 ? -0.767 19.242 6.356 1.00 81.00 363 LYS A CA 1
ATOM 2752 C C . LYS A 1 363 ? -1.103 19.264 7.842 1.00 81.00 363 LYS A C 1
ATOM 2754 O O . LYS A 1 363 ? -2.194 19.663 8.234 1.00 81.00 363 LYS A O 1
ATOM 2759 N N . LYS A 1 364 ? -0.172 18.796 8.673 1.00 80.94 364 LYS A N 1
ATOM 2760 C CA . LYS A 1 364 ? -0.388 18.596 10.115 1.00 80.94 364 LYS A CA 1
ATOM 2761 C C . LYS A 1 364 ? 0.088 19.785 10.944 1.00 80.94 364 LYS A C 1
ATOM 2763 O O . LYS A 1 364 ? -0.341 19.964 12.088 1.00 80.94 364 LYS A O 1
ATOM 2768 N N . GLU A 1 365 ? 1.027 20.547 10.410 1.00 81.56 365 GLU A N 1
ATOM 2769 C CA . GLU A 1 365 ? 1.680 21.672 11.057 1.00 81.56 365 GLU A CA 1
ATOM 2770 C C . GLU A 1 365 ? 0.747 22.891 11.085 1.00 81.56 365 GLU A C 1
ATOM 2772 O O . GLU A 1 365 ? 0.209 23.303 10.062 1.00 81.56 365 GLU A O 1
ATOM 2777 N N . GLY A 1 366 ? 0.556 23.485 12.267 1.00 84.56 366 GLY A N 1
ATOM 2778 C CA . GLY A 1 366 ? -0.214 24.726 12.422 1.00 84.56 366 GLY A CA 1
ATOM 2779 C C . GLY A 1 366 ? -1.731 24.568 12.584 1.00 84.56 366 GLY A C 1
ATOM 2780 O O . GLY A 1 366 ? -2.392 25.565 12.874 1.00 84.56 366 GLY A O 1
ATOM 2781 N N . VAL A 1 367 ? -2.280 23.347 12.493 1.00 90.69 367 VAL A N 1
ATOM 2782 C CA . VAL A 1 367 ? -3.728 23.097 12.661 1.00 90.69 367 VAL A CA 1
ATOM 2783 C C . VAL A 1 367 ? -4.282 23.635 13.982 1.00 90.69 367 VAL A C 1
ATOM 2785 O O . VAL A 1 367 ? -5.391 24.158 14.007 1.00 90.69 367 VAL A O 1
ATOM 2788 N N . GLU A 1 368 ? -3.522 23.563 15.079 1.00 93.44 368 GLU A N 1
ATOM 2789 C CA . GLU A 1 368 ? -3.958 24.053 16.393 1.00 93.44 368 GLU A CA 1
ATOM 2790 C C . GLU A 1 368 ? -4.187 25.572 16.404 1.00 93.44 368 GLU A C 1
ATOM 2792 O O . GLU A 1 368 ? -5.214 26.039 16.888 1.00 93.44 368 GLU A O 1
ATOM 2797 N N . ALA A 1 369 ? -3.278 26.340 15.798 1.00 92.38 369 ALA A N 1
ATOM 2798 C CA . ALA A 1 369 ? -3.387 27.799 15.726 1.00 92.38 369 ALA A CA 1
ATOM 2799 C C . ALA A 1 369 ? -4.555 28.251 14.830 1.00 92.38 369 ALA A C 1
ATOM 2801 O O . ALA A 1 369 ? -5.223 29.254 15.108 1.00 92.38 369 ALA A O 1
ATOM 2802 N N . LEU A 1 370 ? -4.830 27.495 13.762 1.00 91.56 370 LEU A N 1
ATOM 2803 C CA . LEU A 1 370 ? -6.008 27.720 12.927 1.00 91.56 370 LEU A CA 1
ATOM 2804 C C . LEU A 1 370 ? -7.297 27.419 13.696 1.00 91.56 370 LEU A C 1
ATOM 2806 O O . LEU A 1 370 ? -8.244 28.201 13.610 1.00 91.56 370 LEU A O 1
ATOM 2810 N N . ILE A 1 371 ? -7.323 26.347 14.495 1.00 92.81 371 ILE A N 1
ATOM 2811 C CA . ILE A 1 371 ? -8.460 26.023 15.368 1.00 92.81 371 ILE A CA 1
ATOM 2812 C C . ILE A 1 371 ? -8.700 27.143 16.384 1.00 92.81 371 ILE A C 1
ATOM 2814 O O . ILE A 1 371 ? -9.833 27.611 16.486 1.00 92.81 371 ILE A O 1
ATOM 2818 N N . ASP A 1 372 ? -7.660 27.631 17.066 1.00 92.38 372 ASP A N 1
ATOM 2819 C CA . ASP A 1 372 ? -7.764 28.756 18.010 1.00 92.38 372 ASP A CA 1
ATOM 2820 C C . ASP A 1 372 ? -8.390 29.993 17.357 1.00 92.38 372 ASP A C 1
ATOM 2822 O O . ASP A 1 372 ? -9.245 30.663 17.938 1.00 92.38 372 ASP A O 1
ATOM 2826 N N . THR A 1 373 ? -8.006 30.274 16.113 1.00 91.25 373 THR A N 1
ATOM 2827 C CA . THR A 1 373 ? -8.550 31.402 15.353 1.00 91.25 373 THR A CA 1
ATOM 2828 C C . THR A 1 373 ? -10.012 31.165 14.969 1.00 91.25 373 THR A C 1
ATOM 2830 O O . THR A 1 373 ? -10.837 32.065 15.137 1.00 91.25 373 THR A O 1
ATOM 2833 N N . CYS A 1 374 ? -10.371 29.956 14.527 1.00 91.00 374 CYS A N 1
ATOM 2834 C CA . CYS A 1 374 ? -11.761 29.579 14.249 1.00 91.00 374 CYS A CA 1
ATOM 2835 C C . CYS A 1 374 ? -12.652 29.719 15.499 1.00 91.00 374 CYS A C 1
ATOM 2837 O O . CYS A 1 374 ? -13.781 30.205 15.405 1.00 91.00 374 CYS A O 1
ATOM 2839 N N . LEU A 1 375 ? -12.130 29.367 16.679 1.00 90.69 375 LEU A N 1
ATOM 2840 C CA . LEU A 1 375 ? -12.833 29.469 17.965 1.00 90.69 375 LEU A CA 1
ATOM 2841 C C . LEU A 1 375 ? -13.154 30.915 18.385 1.00 90.69 375 LEU A C 1
ATOM 2843 O O . LEU A 1 375 ? -14.006 31.137 19.243 1.00 90.69 375 LEU A O 1
ATOM 2847 N N . THR A 1 376 ? -12.521 31.922 17.772 1.00 89.75 376 THR A N 1
ATOM 2848 C CA . THR A 1 376 ? -12.890 33.335 17.987 1.00 89.75 376 THR A CA 1
ATOM 2849 C C . THR A 1 376 ? -14.189 33.735 17.279 1.00 89.75 376 THR A C 1
ATOM 2851 O O . THR A 1 376 ? -14.773 34.770 17.607 1.00 89.75 376 THR A O 1
ATOM 2854 N N . ARG A 1 377 ? -14.642 32.938 16.300 1.00 86.44 377 ARG A N 1
ATOM 2855 C CA . ARG A 1 377 ? -15.784 33.237 15.418 1.00 86.44 377 ARG A CA 1
ATOM 2856 C C . ARG A 1 377 ? -16.959 32.276 15.584 1.00 86.44 377 ARG A C 1
ATOM 2858 O O . ARG A 1 377 ? -18.088 32.655 15.282 1.00 86.44 377 ARG A O 1
ATOM 2865 N N . GLN A 1 378 ? -16.707 31.061 16.057 1.00 86.25 378 GLN A N 1
ATOM 2866 C CA . GLN A 1 378 ? -17.711 30.028 16.314 1.00 86.25 378 GLN A CA 1
ATOM 2867 C C . GLN A 1 378 ? -17.276 29.150 17.495 1.00 86.25 378 GLN A C 1
ATOM 2869 O O . GLN A 1 378 ? -16.119 29.179 17.900 1.00 86.25 378 GLN A O 1
ATOM 2874 N N . ASP A 1 379 ? -18.196 28.381 18.072 1.00 84.12 379 ASP A N 1
ATOM 2875 C CA . ASP A 1 379 ? -17.871 27.447 19.150 1.00 84.12 379 ASP A CA 1
ATOM 2876 C C . ASP A 1 379 ? -17.147 26.196 18.624 1.00 84.12 379 ASP A C 1
ATOM 2878 O O . ASP A 1 379 ? -17.093 25.932 17.419 1.00 84.12 379 ASP A O 1
ATOM 2882 N N . ALA A 1 380 ? -16.586 25.395 19.536 1.00 82.50 380 ALA A N 1
ATOM 2883 C CA . ALA A 1 380 ? -15.839 24.191 19.171 1.00 82.50 380 ALA A CA 1
ATOM 2884 C C . ALA A 1 380 ? -16.661 23.223 18.305 1.00 82.50 380 ALA A C 1
ATOM 2886 O O . ALA A 1 380 ? -16.135 22.575 17.403 1.00 82.50 380 ALA A O 1
ATOM 2887 N N . VAL A 1 381 ? -17.972 23.158 18.524 1.00 77.06 381 VAL A N 1
ATOM 2888 C CA . VAL A 1 381 ? -18.856 22.313 17.720 1.00 77.06 381 VAL A CA 1
ATOM 2889 C C . VAL A 1 381 ? -19.106 22.904 16.333 1.00 77.06 381 VAL A C 1
ATOM 2891 O O . VAL A 1 381 ? -19.137 22.152 15.357 1.00 77.06 381 VAL A O 1
ATOM 2894 N N . GLY A 1 382 ? -19.221 24.227 16.212 1.00 80.94 382 GLY A N 1
ATOM 2895 C CA . GLY A 1 382 ? -19.252 24.928 14.933 1.00 80.94 382 GLY A CA 1
ATOM 2896 C C . GLY A 1 382 ? -18.024 24.613 14.081 1.00 80.94 382 GLY A C 1
ATOM 2897 O O . GLY A 1 382 ? -18.180 24.198 12.933 1.00 80.94 382 GLY A O 1
ATOM 2898 N N . VAL A 1 383 ? -16.815 24.691 14.653 1.00 87.25 383 VAL A N 1
ATOM 2899 C CA . VAL A 1 383 ? -15.569 24.338 13.938 1.00 87.25 383 VAL A CA 1
ATOM 2900 C C . VAL A 1 383 ? -15.608 22.891 13.437 1.00 87.25 383 VAL A C 1
ATOM 2902 O O . VAL A 1 383 ? -15.284 22.617 12.281 1.00 87.25 383 VAL A O 1
ATOM 2905 N N . LEU A 1 384 ? -16.060 21.952 14.271 1.00 82.06 384 LEU A N 1
ATOM 2906 C CA . LEU A 1 384 ? -16.182 20.554 13.867 1.00 82.06 384 LEU A CA 1
ATOM 2907 C C . LEU A 1 384 ? -17.163 20.370 12.699 1.00 82.06 384 LEU A C 1
ATOM 2909 O O . LEU A 1 384 ? -16.822 19.738 11.699 1.00 82.06 384 LEU A O 1
ATOM 2913 N N . ASN A 1 385 ? -18.380 20.897 12.831 1.00 78.00 385 ASN A N 1
ATOM 2914 C CA . ASN A 1 385 ? -19.472 20.644 11.890 1.00 78.00 385 ASN A CA 1
ATOM 2915 C C . ASN A 1 385 ? -19.328 21.408 10.573 1.00 78.00 385 ASN A C 1
ATOM 2917 O O . ASN A 1 385 ? -19.749 20.902 9.534 1.00 78.00 385 ASN A O 1
ATOM 2921 N N . ASN A 1 386 ? -18.756 22.610 10.616 1.00 85.44 386 ASN A N 1
ATOM 2922 C CA . ASN A 1 386 ? -18.689 23.504 9.464 1.00 85.44 386 ASN A CA 1
ATOM 2923 C C . ASN A 1 386 ? -17.343 23.442 8.733 1.00 85.44 386 ASN A C 1
ATOM 2925 O O . ASN A 1 386 ? -17.282 23.876 7.588 1.00 85.44 386 ASN A O 1
ATOM 2929 N N . VAL A 1 387 ? -16.286 22.912 9.364 1.00 90.00 387 VAL A N 1
ATOM 2930 C CA . VAL A 1 387 ? -14.931 22.872 8.783 1.00 90.00 387 VAL A CA 1
ATOM 2931 C C . VAL A 1 387 ? -14.391 21.447 8.732 1.00 90.00 387 VAL A C 1
ATOM 2933 O O . VAL A 1 387 ? -14.171 20.896 7.656 1.00 90.00 387 VAL A O 1
ATOM 2936 N N . LEU A 1 388 ? -14.230 20.805 9.893 1.00 88.50 388 LEU A N 1
ATOM 2937 C CA . LEU A 1 388 ? -13.541 19.515 9.980 1.00 88.50 388 LEU A CA 1
ATOM 2938 C C . LEU A 1 388 ? -14.306 18.373 9.280 1.00 88.50 388 LEU A C 1
ATOM 2940 O O . LEU A 1 388 ? -13.722 17.601 8.518 1.00 88.50 388 LEU A O 1
ATOM 2944 N N . LEU A 1 389 ? -15.618 18.248 9.524 1.00 83.12 389 LEU A N 1
ATOM 2945 C CA . LEU A 1 389 ? -16.448 17.211 8.896 1.00 83.12 389 LEU A CA 1
ATOM 2946 C C . LEU A 1 389 ? -16.612 17.420 7.378 1.00 83.12 389 LEU A C 1
ATOM 2948 O O . LEU A 1 389 ? -16.463 16.436 6.649 1.00 83.12 389 LEU A O 1
ATOM 2952 N N . PRO A 1 390 ? -16.871 18.643 6.866 1.00 86.56 390 PRO A N 1
ATOM 2953 C CA . PRO A 1 390 ? -16.859 18.910 5.428 1.00 86.56 390 PRO A CA 1
ATOM 2954 C C . PRO A 1 390 ? -15.527 18.582 4.750 1.00 86.56 390 PRO A C 1
ATOM 2956 O O . PRO A 1 390 ? -15.547 17.966 3.686 1.00 86.56 390 PRO A O 1
ATOM 2959 N N . ALA A 1 391 ? -14.388 18.899 5.374 1.00 87.81 391 ALA A N 1
ATOM 2960 C CA . ALA A 1 391 ? -13.072 18.552 4.837 1.00 87.81 391 ALA A CA 1
ATOM 2961 C C . ALA A 1 391 ? -12.890 17.035 4.698 1.00 87.81 391 ALA A C 1
ATOM 2963 O O . ALA A 1 391 ? -12.495 16.538 3.644 1.00 87.81 391 ALA A O 1
ATOM 2964 N N . MET A 1 392 ? -13.257 16.268 5.730 1.00 86.56 392 MET A N 1
ATOM 2965 C CA . MET A 1 392 ? -13.199 14.804 5.658 1.00 86.56 392 MET A CA 1
ATOM 2966 C C . MET A 1 392 ? -14.197 14.204 4.671 1.00 86.56 392 MET A C 1
ATOM 2968 O O . MET A 1 392 ? -13.918 13.158 4.085 1.00 86.56 392 MET A O 1
ATOM 2972 N N . LYS A 1 393 ? -15.349 14.849 4.468 1.00 80.12 393 LYS A N 1
ATOM 2973 C CA . LYS A 1 393 ? -16.287 14.448 3.421 1.00 80.12 393 LYS A CA 1
ATOM 2974 C C . LYS A 1 393 ? -15.660 14.621 2.038 1.00 80.12 393 LYS A C 1
ATOM 2976 O O . LYS A 1 393 ? -15.720 13.685 1.254 1.00 80.12 393 LYS A O 1
ATOM 2981 N N . GLU A 1 394 ? -15.015 15.756 1.769 1.00 82.19 394 GLU A N 1
ATOM 2982 C CA . GLU A 1 394 ? -14.316 15.992 0.498 1.00 82.19 394 GLU A CA 1
ATOM 2983 C C . GLU A 1 394 ? -13.217 14.950 0.250 1.00 82.19 394 GLU A C 1
ATOM 2985 O O . GLU A 1 394 ? -13.134 14.397 -0.843 1.00 82.19 394 GLU A O 1
ATOM 2990 N N . VAL A 1 395 ? -12.415 14.619 1.268 1.00 70.19 395 VAL A N 1
ATOM 2991 C CA . VAL A 1 395 ? -11.418 13.535 1.179 1.00 70.19 395 VAL A CA 1
ATOM 2992 C C . VAL A 1 395 ? -12.082 12.203 0.813 1.00 70.19 395 VAL A C 1
ATOM 2994 O O . VAL A 1 395 ? -11.580 11.477 -0.045 1.00 70.19 395 VAL A O 1
ATOM 2997 N N . GLY A 1 396 ? -13.222 11.886 1.434 1.00 67.25 396 GLY A N 1
ATOM 2998 C CA . GLY A 1 396 ? -14.003 10.687 1.127 1.00 67.25 396 GLY A CA 1
ATOM 2999 C C . GLY A 1 396 ? -14.570 10.679 -0.296 1.00 67.25 396 GLY A C 1
ATOM 3000 O O . GLY A 1 396 ? -14.509 9.648 -0.964 1.00 67.25 396 GLY A O 1
ATOM 3001 N N . ASP A 1 397 ? -15.069 11.818 -0.775 1.00 72.94 397 ASP A N 1
ATOM 3002 C CA . ASP A 1 397 ? -15.604 11.978 -2.130 1.00 72.94 397 ASP A CA 1
ATOM 3003 C C . ASP A 1 397 ? -14.484 11.805 -3.179 1.00 72.94 397 ASP A C 1
ATOM 3005 O O . ASP A 1 397 ? -14.645 11.030 -4.124 1.00 72.94 397 ASP A O 1
ATOM 3009 N N . LYS A 1 398 ? -13.311 12.425 -2.967 1.00 68.88 398 LYS A N 1
ATOM 3010 C CA . LYS A 1 398 ? -12.127 12.266 -3.836 1.00 68.88 398 LYS A CA 1
ATOM 3011 C C . LYS A 1 398 ? -11.597 10.831 -3.848 1.00 68.88 398 LYS A C 1
ATOM 3013 O O . LYS A 1 398 ? -11.223 10.313 -4.897 1.00 68.88 398 LYS A O 1
ATOM 3018 N N . PHE A 1 399 ? -11.597 10.157 -2.700 1.00 64.75 399 PHE A N 1
ATOM 3019 C CA . PHE A 1 399 ? -11.260 8.734 -2.619 1.00 64.75 399 PHE A CA 1
ATOM 3020 C C . PHE A 1 399 ? -12.264 7.862 -3.382 1.00 64.75 399 PHE A C 1
ATOM 3022 O O . PHE A 1 399 ? -11.867 6.990 -4.151 1.00 64.75 399 PHE A O 1
ATOM 3029 N N . GLY A 1 400 ? -13.566 8.126 -3.228 1.00 57.03 400 GLY A N 1
ATOM 3030 C CA . GLY A 1 400 ? -14.624 7.419 -3.954 1.00 57.03 400 GLY A CA 1
ATOM 3031 C C . GLY A 1 400 ? -14.565 7.618 -5.472 1.00 57.03 400 GLY A C 1
ATOM 3032 O O . GLY A 1 400 ? -14.959 6.724 -6.217 1.00 57.03 400 GLY A O 1
ATOM 3033 N N . ALA A 1 401 ? -14.040 8.759 -5.924 1.00 65.25 401 ALA A N 1
ATOM 3034 C CA . ALA A 1 401 ? -13.794 9.065 -7.331 1.00 65.25 401 ALA A CA 1
ATOM 3035 C C . ALA A 1 401 ? -12.476 8.476 -7.881 1.00 65.25 401 ALA A C 1
ATOM 3037 O O . ALA A 1 401 ? -12.220 8.589 -9.078 1.00 65.25 401 ALA A O 1
ATOM 3038 N N . GLY A 1 402 ? -11.639 7.857 -7.038 1.00 52.00 402 GLY A N 1
ATOM 3039 C CA . GLY A 1 402 ? -10.311 7.365 -7.424 1.00 52.00 402 GLY A CA 1
ATOM 3040 C C . GLY A 1 402 ? -9.251 8.463 -7.580 1.00 52.00 402 GLY A C 1
ATOM 3041 O O . GLY A 1 402 ? -8.152 8.190 -8.054 1.00 52.00 402 GLY A O 1
ATOM 3042 N N . GLU A 1 403 ? -9.552 9.701 -7.177 1.00 58.38 403 GLU A N 1
ATOM 3043 C CA . GLU A 1 403 ? -8.611 10.829 -7.210 1.00 58.38 403 GLU A CA 1
ATOM 3044 C C . GLU A 1 403 ? -7.593 10.760 -6.066 1.00 58.38 403 GLU A C 1
ATOM 3046 O O . GLU A 1 403 ? -6.468 11.236 -6.209 1.00 58.38 403 GLU A O 1
ATOM 3051 N N . LEU A 1 404 ? -7.975 10.152 -4.937 1.00 59.56 404 LEU A N 1
ATOM 3052 C CA . LEU A 1 404 ? -7.093 9.857 -3.809 1.00 59.56 404 LEU A CA 1
ATOM 3053 C C . LEU A 1 404 ? -6.961 8.347 -3.612 1.00 59.56 404 LEU A C 1
ATOM 3055 O O . LEU A 1 404 ? -7.937 7.607 -3.699 1.00 59.56 404 LEU A O 1
ATOM 3059 N N . ILE A 1 405 ? -5.755 7.905 -3.259 1.00 52.22 405 ILE A N 1
ATOM 3060 C CA . ILE A 1 405 ? -5.494 6.537 -2.799 1.00 52.22 405 ILE A CA 1
ATOM 3061 C C . ILE A 1 405 ? -5.621 6.443 -1.274 1.00 52.22 405 ILE A C 1
ATOM 3063 O O . ILE A 1 405 ? -5.493 7.441 -0.560 1.00 52.22 405 ILE A O 1
ATOM 3067 N N . LEU A 1 406 ? -5.847 5.229 -0.760 1.00 53.25 406 LEU A N 1
ATOM 3068 C CA . LEU A 1 406 ? -6.079 4.973 0.668 1.00 53.25 406 LEU A CA 1
ATOM 3069 C C . LEU A 1 406 ? -5.013 5.597 1.598 1.00 53.25 406 LEU A C 1
ATOM 3071 O O . LEU A 1 406 ? -5.405 6.202 2.597 1.00 53.25 406 LEU A O 1
ATOM 3075 N N . PRO A 1 407 ? -3.701 5.551 1.288 1.00 53.53 407 PRO A N 1
ATOM 3076 C CA . PRO A 1 407 ? -2.680 6.220 2.097 1.00 53.53 407 PRO A CA 1
ATOM 3077 C C . PRO A 1 407 ? -2.939 7.712 2.338 1.00 53.53 407 PRO A C 1
ATOM 3079 O O . PRO A 1 407 ? -2.781 8.192 3.458 1.00 53.53 407 PRO A O 1
ATOM 3082 N N . PHE A 1 408 ? -3.406 8.448 1.327 1.00 63.06 408 PHE A N 1
ATOM 3083 C CA . PHE A 1 408 ? -3.702 9.876 1.469 1.00 63.06 408 PHE A CA 1
ATOM 3084 C C . PHE A 1 408 ? -4.918 10.126 2.351 1.00 63.06 408 PHE A C 1
ATOM 3086 O O . PHE A 1 408 ? -4.914 11.061 3.149 1.00 63.06 408 PHE A O 1
ATOM 3093 N N . VAL A 1 409 ? -5.915 9.244 2.281 1.00 67.94 409 VAL A N 1
ATOM 3094 C CA . VAL A 1 409 ? -7.065 9.278 3.191 1.00 67.94 409 VAL A CA 1
ATOM 3095 C C . VAL A 1 409 ? -6.622 9.044 4.633 1.00 67.94 409 VAL A C 1
ATOM 3097 O O . VAL A 1 409 ? -7.089 9.742 5.531 1.00 67.94 409 VAL A O 1
ATOM 3100 N N . LEU A 1 410 ? -5.701 8.103 4.866 1.00 60.12 410 LEU A N 1
ATOM 3101 C CA . LEU A 1 410 ? -5.161 7.833 6.201 1.00 60.12 410 LEU A CA 1
ATOM 3102 C C . LEU A 1 410 ? -4.378 9.032 6.747 1.00 60.12 410 LEU A C 1
ATOM 3104 O O . LEU A 1 410 ? -4.584 9.413 7.897 1.00 60.12 410 LEU A O 1
ATOM 3108 N N . GLN A 1 411 ? -3.558 9.683 5.921 1.00 64.25 411 GLN A N 1
ATOM 3109 C CA . GLN A 1 411 ? -2.843 10.899 6.318 1.00 64.25 411 GLN A CA 1
ATOM 3110 C C . GLN A 1 411 ? -3.808 12.048 6.653 1.00 64.25 411 GLN A C 1
ATOM 3112 O O . GLN A 1 411 ? -3.669 12.686 7.697 1.00 64.25 411 GLN A O 1
ATOM 3117 N N . SER A 1 412 ? -4.841 12.281 5.836 1.00 70.88 412 SER A N 1
ATOM 3118 C CA . SER A 1 412 ? -5.897 13.255 6.151 1.00 70.88 412 SER A CA 1
ATOM 3119 C C . SER A 1 412 ? -6.632 12.895 7.443 1.00 70.88 412 SER A C 1
ATOM 3121 O O . SER A 1 412 ? -6.936 13.774 8.250 1.00 70.88 412 SER A O 1
ATOM 3123 N N . ALA A 1 413 ? -6.863 11.602 7.692 1.00 69.06 413 ALA A N 1
ATOM 3124 C CA . ALA A 1 413 ? -7.461 11.124 8.932 1.00 69.06 413 ALA A CA 1
ATOM 3125 C C . ALA A 1 413 ? -6.559 11.373 10.154 1.00 69.06 413 ALA A C 1
ATOM 3127 O O . ALA A 1 413 ? -7.078 11.643 11.239 1.00 69.06 413 ALA A O 1
ATOM 3128 N N . GLU A 1 414 ? -5.231 11.343 10.014 1.00 69.50 414 GLU A N 1
ATOM 3129 C CA . GLU A 1 414 ? -4.319 11.738 11.094 1.00 69.50 414 GLU A CA 1
ATOM 3130 C C . GLU A 1 414 ? -4.407 13.228 11.418 1.00 69.50 414 GLU A C 1
ATOM 3132 O O . GLU A 1 414 ? -4.468 13.592 12.598 1.00 69.50 414 GLU A O 1
ATOM 3137 N N . VAL A 1 415 ? -4.440 14.085 10.392 1.00 79.81 415 VAL A N 1
ATOM 3138 C CA . VAL A 1 415 ? -4.632 15.533 10.566 1.00 79.81 415 VAL A CA 1
ATOM 3139 C C . VAL A 1 415 ? -5.976 15.791 11.243 1.00 79.81 415 VAL A C 1
ATOM 3141 O O . VAL A 1 415 ? -6.029 16.474 12.262 1.00 79.81 415 VAL A O 1
ATOM 3144 N N . MET A 1 416 ? -7.044 15.146 10.768 1.00 83.56 416 MET A N 1
ATOM 3145 C CA . MET A 1 416 ? -8.372 15.203 11.379 1.00 83.56 416 MET A CA 1
ATOM 3146 C C . MET A 1 416 ? -8.354 14.761 12.845 1.00 83.56 416 MET A C 1
ATOM 3148 O O . MET A 1 416 ? -8.898 15.447 13.707 1.00 83.56 416 MET A O 1
ATOM 3152 N N . LYS A 1 417 ? -7.717 13.628 13.159 1.00 76.06 417 LYS A N 1
ATOM 3153 C CA . LYS A 1 417 ? -7.618 13.108 14.529 1.00 76.06 417 LYS A CA 1
ATOM 3154 C C . LYS A 1 417 ? -6.898 14.096 15.442 1.00 76.06 417 LYS A C 1
ATOM 3156 O O . LYS A 1 417 ? -7.348 14.314 16.566 1.00 76.06 417 LYS A O 1
ATOM 3161 N N . LYS A 1 418 ? -5.808 14.700 14.963 1.00 83.06 418 LYS A N 1
ATOM 3162 C CA . LYS A 1 418 ? -5.071 15.743 15.685 1.00 83.06 418 LYS A CA 1
ATOM 3163 C C . LYS A 1 418 ? -5.954 16.971 15.930 1.00 83.06 418 LYS A C 1
ATOM 3165 O O . LYS A 1 418 ? -6.045 17.421 17.070 1.00 83.06 418 LYS A O 1
ATOM 3170 N N . SER A 1 419 ? -6.648 17.453 14.898 1.00 89.44 419 SER A N 1
ATOM 3171 C CA . SER A 1 419 ? -7.553 18.602 14.989 1.00 89.44 419 SER A CA 1
ATOM 3172 C C . SER A 1 419 ? -8.695 18.360 15.976 1.00 89.44 419 SER A C 1
ATOM 3174 O O . SER A 1 419 ? -8.947 19.197 16.837 1.00 89.44 419 SER A O 1
ATOM 3176 N N . VAL A 1 420 ? -9.345 17.193 15.923 1.00 83.00 420 VAL A N 1
ATOM 3177 C CA . VAL A 1 420 ? -10.418 16.833 16.864 1.00 83.00 420 VAL A CA 1
ATOM 3178 C C . VAL A 1 420 ? -9.891 16.722 18.294 1.00 83.00 420 VAL A C 1
ATOM 3180 O O . VAL A 1 420 ? -10.501 17.281 19.199 1.00 83.00 420 VAL A O 1
ATOM 3183 N N . ALA A 1 421 ? -8.752 16.057 18.512 1.00 82.38 421 ALA A N 1
ATOM 3184 C CA . ALA A 1 421 ? -8.168 15.920 19.849 1.00 82.38 421 ALA A CA 1
ATOM 3185 C C . ALA A 1 421 ? -7.810 17.279 20.473 1.00 82.38 421 ALA A C 1
ATOM 3187 O O . ALA A 1 421 ? -7.949 17.467 21.681 1.00 82.38 421 ALA A O 1
ATOM 3188 N N . TYR A 1 422 ? -7.367 18.239 19.658 1.00 87.44 422 TYR A N 1
ATOM 3189 C CA . TYR A 1 422 ? -7.123 19.600 20.120 1.00 87.44 422 TYR A CA 1
ATOM 3190 C C . TYR A 1 422 ? -8.431 20.328 20.455 1.00 87.44 422 TYR A C 1
ATOM 3192 O O . TYR A 1 422 ? -8.561 20.908 21.535 1.00 87.44 422 TYR A O 1
ATOM 3200 N N . LEU A 1 423 ? -9.420 20.226 19.564 1.00 84.81 423 LEU A N 1
ATOM 3201 C CA . LEU A 1 423 ? -10.739 20.845 19.688 1.00 84.81 423 LEU A CA 1
ATOM 3202 C C . LEU A 1 423 ? -11.522 20.356 20.920 1.00 84.81 423 LEU A C 1
ATOM 3204 O O . LEU A 1 423 ? -12.258 21.132 21.529 1.00 84.81 423 LEU A O 1
ATOM 3208 N N . GLU A 1 424 ? -11.325 19.100 21.336 1.00 79.56 424 GLU A N 1
ATOM 3209 C CA . GLU A 1 424 ? -11.936 18.529 22.545 1.00 79.56 424 GLU A CA 1
ATOM 3210 C C . GLU A 1 424 ? -11.596 19.309 23.830 1.00 79.56 424 GLU A C 1
ATOM 3212 O O . GLU A 1 424 ? -12.398 19.308 24.766 1.00 79.56 424 GLU A O 1
ATOM 3217 N N . ASN A 1 425 ? -10.461 20.021 23.881 1.00 82.06 425 ASN A N 1
ATOM 3218 C CA . ASN A 1 425 ? -10.073 20.828 25.047 1.00 82.06 425 ASN A CA 1
ATOM 3219 C C . ASN A 1 425 ? -10.960 22.065 25.259 1.00 82.06 425 ASN A C 1
ATOM 3221 O O . ASN A 1 425 ? -10.993 22.608 26.363 1.00 82.06 425 ASN A O 1
ATOM 3225 N N . PHE A 1 426 ? -11.680 22.502 24.225 1.00 81.56 426 PHE A N 1
ATOM 3226 C CA . PHE A 1 426 ? -12.495 23.722 24.235 1.00 81.56 426 PHE A CA 1
ATOM 3227 C C . PHE A 1 426 ? -13.989 23.448 24.424 1.00 81.56 426 PHE A C 1
ATOM 3229 O O . PHE A 1 426 ? -14.803 24.370 24.422 1.00 81.56 426 PHE A O 1
ATOM 3236 N N . LEU A 1 427 ? -14.370 22.185 24.613 1.00 72.75 427 LEU A N 1
ATOM 3237 C CA . LEU A 1 427 ? -15.723 21.821 25.010 1.00 72.75 427 LEU A CA 1
ATOM 3238 C C . LEU A 1 427 ? -15.869 22.116 26.517 1.00 72.75 427 LEU A C 1
ATOM 3240 O O . LEU A 1 427 ? -15.218 21.470 27.338 1.00 72.75 427 LEU A O 1
ATOM 3244 N N . GLU A 1 428 ? -16.694 23.107 26.888 1.00 60.81 428 GLU A N 1
ATOM 3245 C CA . GLU A 1 428 ? -16.888 23.555 28.282 1.00 60.81 428 GLU A CA 1
ATOM 3246 C C . GLU A 1 428 ? -17.229 22.391 29.225 1.00 60.81 428 GLU A C 1
ATOM 3248 O O . GLU A 1 428 ? -18.173 21.656 28.960 1.00 60.81 428 GLU A O 1
ATOM 3253 N N . ARG A 1 429 ? -16.518 22.246 30.354 1.00 50.94 429 ARG A N 1
ATOM 3254 C CA . ARG A 1 429 ? -16.832 21.276 31.421 1.00 50.94 429 ARG A CA 1
ATOM 3255 C C . ARG A 1 429 ? -17.688 21.922 32.512 1.00 50.94 429 ARG A C 1
ATOM 3257 O O . ARG A 1 429 ? -17.216 22.826 33.198 1.00 50.94 429 ARG A O 1
ATOM 3264 N N . LYS A 1 430 ? -18.903 21.418 32.749 1.00 48.97 430 LYS A N 1
ATOM 3265 C CA . LYS A 1 430 ? -19.665 21.684 33.980 1.00 48.97 430 LYS A CA 1
ATOM 3266 C C . LYS A 1 430 ? -19.459 20.528 34.958 1.00 48.97 430 LYS A C 1
ATOM 3268 O O . LYS A 1 430 ? -19.988 19.440 34.757 1.00 48.97 430 LYS A O 1
ATOM 3273 N N . GLU A 1 431 ? -18.701 20.763 36.027 1.00 41.94 431 GLU A N 1
ATOM 3274 C CA . GLU A 1 431 ? -18.578 19.804 37.131 1.00 41.94 431 GLU A CA 1
ATOM 3275 C C . GLU A 1 431 ? -19.823 19.845 38.036 1.00 41.94 431 GLU A C 1
ATOM 3277 O O . GLU A 1 431 ? -20.283 20.915 38.441 1.00 41.94 431 GLU A O 1
ATOM 3282 N N . GLY A 1 432 ? -20.375 18.672 38.358 1.00 54.12 432 GLY A N 1
ATOM 3283 C CA . GLY A 1 432 ? -21.545 18.512 39.222 1.00 54.12 432 GLY A CA 1
ATOM 3284 C C . GLY A 1 432 ? -21.950 17.045 39.406 1.00 54.12 432 GLY A C 1
ATOM 3285 O O . GLY A 1 432 ? -21.395 16.149 38.773 1.00 54.12 4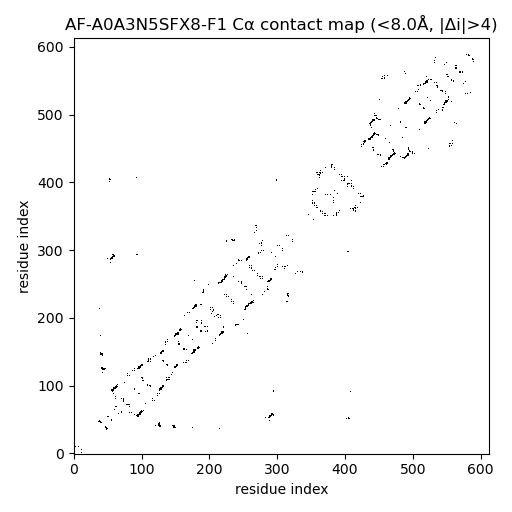32 GLY A O 1
ATOM 3286 N N . THR A 1 433 ? -22.916 16.794 40.292 1.00 54.50 433 THR A N 1
ATOM 3287 C CA . THR A 1 433 ? -23.568 15.485 40.467 1.00 54.50 433 THR A CA 1
ATOM 3288 C C . THR A 1 433 ? -24.236 15.033 39.166 1.00 54.50 433 THR A C 1
ATOM 3290 O O . THR A 1 433 ? -24.859 15.844 38.483 1.00 54.50 433 THR A O 1
ATOM 3293 N N . SER A 1 434 ? -24.112 13.741 38.839 1.00 70.25 434 SER A N 1
ATOM 3294 C CA . SER A 1 434 ? -24.600 13.188 37.571 1.00 70.25 434 SER A CA 1
ATOM 3295 C C . SER A 1 434 ? -26.106 13.419 37.368 1.00 70.25 434 SER A C 1
ATOM 3297 O O . SER A 1 434 ? -26.906 13.071 38.237 1.00 70.25 434 SER A O 1
ATOM 3299 N N . LYS A 1 435 ? -26.484 13.999 36.223 1.00 82.25 435 LYS A N 1
ATOM 3300 C CA . LYS A 1 435 ? -27.862 14.220 35.757 1.00 82.25 435 LYS A CA 1
ATOM 3301 C C . LYS A 1 435 ? -28.530 12.939 35.240 1.00 82.25 435 LYS A C 1
ATOM 3303 O O . LYS A 1 435 ? -29.749 12.925 35.110 1.00 82.25 435 LYS A O 1
ATOM 3308 N N . GLY A 1 436 ? -27.751 11.901 34.929 1.00 88.50 436 GLY A N 1
ATOM 3309 C CA . GLY A 1 436 ? -28.221 10.624 34.386 1.00 88.50 436 GLY A CA 1
ATOM 3310 C C . GLY A 1 436 ? -27.078 9.787 33.801 1.00 88.50 436 GLY A C 1
ATOM 3311 O O . GLY A 1 436 ? -25.979 10.299 33.568 1.00 88.50 436 GLY A O 1
ATOM 3312 N N . VAL A 1 437 ? -27.330 8.505 33.560 1.00 93.81 437 VAL A N 1
ATOM 3313 C CA . VAL A 1 437 ? -26.375 7.512 33.056 1.00 93.81 437 VAL A CA 1
ATOM 3314 C C . VAL A 1 437 ? -26.705 7.149 31.607 1.00 93.81 437 VAL A C 1
ATOM 3316 O O . VAL A 1 437 ? -27.842 6.827 31.284 1.00 93.81 437 VAL A O 1
ATOM 3319 N N . ILE A 1 438 ? -25.718 7.148 30.714 1.00 96.25 438 ILE A N 1
ATOM 3320 C CA . ILE A 1 438 ? -25.885 6.714 29.320 1.00 96.25 438 ILE A CA 1
ATOM 3321 C C . ILE A 1 438 ? -24.787 5.731 28.926 1.00 96.25 438 ILE A C 1
ATOM 3323 O O . ILE A 1 438 ? -23.610 5.941 29.225 1.00 96.25 438 ILE A O 1
ATOM 3327 N N . VAL A 1 439 ? -25.169 4.669 28.219 1.00 97.50 439 VAL A N 1
ATOM 3328 C CA . VAL A 1 439 ? -24.229 3.761 27.550 1.00 97.50 439 VAL A CA 1
ATOM 3329 C C . VAL A 1 439 ? -24.093 4.176 26.090 1.00 97.50 439 VAL A C 1
ATOM 3331 O O . VAL A 1 439 ? -25.095 4.259 25.385 1.00 97.50 439 VAL A O 1
ATOM 3334 N N . LEU A 1 440 ? -22.869 4.433 25.628 1.00 97.38 440 LEU A N 1
ATOM 3335 C CA . LEU A 1 440 ? -22.569 4.801 24.242 1.00 97.38 440 LEU A CA 1
ATOM 3336 C C . LEU A 1 440 ? -21.767 3.704 23.546 1.00 97.38 440 LEU A C 1
ATOM 3338 O O . LEU A 1 440 ? -20.795 3.195 24.102 1.00 97.38 440 LEU A O 1
ATOM 3342 N N . ALA A 1 441 ? -22.132 3.382 22.307 1.00 96.81 441 ALA A N 1
ATOM 3343 C CA . ALA A 1 441 ? -21.399 2.413 21.499 1.00 96.81 441 ALA A CA 1
ATOM 3344 C C . ALA A 1 441 ? -21.472 2.722 20.000 1.00 96.81 441 ALA A C 1
ATOM 3346 O O . ALA A 1 441 ? -22.504 3.158 19.480 1.00 96.81 441 ALA A O 1
ATOM 3347 N N . THR A 1 442 ? -20.384 2.432 19.287 1.00 96.12 442 THR A N 1
ATOM 3348 C CA . THR A 1 442 ? -20.420 2.289 17.830 1.00 96.12 442 THR A CA 1
ATOM 3349 C C . THR A 1 442 ? -20.785 0.836 17.518 1.00 96.12 442 THR A C 1
ATOM 3351 O O . THR A 1 442 ? -20.164 -0.097 18.036 1.00 96.12 442 THR A O 1
ATOM 3354 N N . VAL A 1 443 ? -21.823 0.644 16.702 1.00 95.44 443 VAL A N 1
ATOM 3355 C CA . VAL A 1 443 ? -22.435 -0.674 16.469 1.00 95.44 443 VAL A CA 1
ATOM 3356 C C . VAL A 1 443 ? -21.470 -1.687 15.840 1.00 95.44 443 VAL A C 1
ATOM 3358 O O . VAL A 1 443 ? -20.471 -1.331 15.213 1.00 95.44 443 VAL A O 1
ATOM 3361 N N . TYR A 1 444 ? -21.782 -2.976 15.994 1.00 91.44 444 TYR A N 1
ATOM 3362 C CA . TYR A 1 444 ? -20.962 -4.066 15.468 1.00 91.44 444 TYR A CA 1
ATOM 3363 C C . TYR A 1 444 ? -20.653 -3.918 13.970 1.00 91.44 444 TYR A C 1
ATOM 3365 O O . TYR A 1 444 ? -21.526 -3.604 13.159 1.00 91.44 444 TYR A O 1
ATOM 3373 N N . GLY A 1 445 ? -19.392 -4.175 13.613 1.00 82.19 445 GLY A N 1
ATOM 3374 C CA . GLY A 1 445 ? -18.878 -4.023 12.252 1.00 82.19 445 GLY A CA 1
ATOM 3375 C C . GLY A 1 445 ? -18.500 -2.590 11.867 1.00 82.19 445 GLY A C 1
ATOM 3376 O O . GLY A 1 445 ? -17.911 -2.400 10.807 1.00 82.19 445 GLY A O 1
ATOM 3377 N N . ASP A 1 446 ? -18.775 -1.593 12.711 1.00 84.25 446 ASP A N 1
ATOM 3378 C CA . ASP A 1 446 ? -18.411 -0.200 12.457 1.00 84.25 446 ASP A CA 1
ATOM 3379 C C . ASP A 1 446 ? -17.209 0.227 13.319 1.00 84.25 446 ASP A C 1
ATOM 3381 O O . ASP A 1 446 ? -17.192 0.044 14.539 1.00 84.25 446 ASP A O 1
ATOM 3385 N N . VAL A 1 447 ? -16.165 0.752 12.671 1.00 80.00 447 VAL A N 1
ATOM 3386 C CA . VAL A 1 447 ? -14.895 1.157 13.307 1.00 80.00 447 VAL A CA 1
ATOM 3387 C C . VAL A 1 447 ? -14.807 2.654 13.588 1.00 80.00 447 VAL A C 1
ATOM 3389 O O . VAL A 1 447 ? -13.823 3.111 14.173 1.00 80.00 447 VAL A O 1
ATOM 3392 N N . HIS A 1 448 ? -15.802 3.425 13.163 1.00 86.19 448 HIS A N 1
ATOM 3393 C CA . HIS A 1 448 ? -15.754 4.878 13.226 1.00 86.19 448 HIS A CA 1
ATOM 3394 C C . HIS A 1 448 ? -16.275 5.365 14.585 1.00 86.19 448 HIS A C 1
ATOM 3396 O O . HIS A 1 448 ? -17.440 5.172 14.939 1.00 86.19 448 HIS A O 1
ATOM 3402 N N . ASP A 1 449 ? -15.407 6.001 15.370 1.00 85.81 449 ASP A N 1
ATOM 3403 C CA . ASP A 1 449 ? -15.671 6.375 16.767 1.00 85.81 449 ASP A CA 1
ATOM 3404 C C . ASP A 1 449 ? -15.507 7.873 17.067 1.00 85.81 449 ASP A C 1
ATOM 3406 O O . ASP A 1 449 ? -15.856 8.298 18.165 1.00 85.81 449 ASP A O 1
ATOM 3410 N N . ILE A 1 450 ? -15.073 8.692 16.102 1.00 79.75 450 ILE A N 1
ATOM 3411 C CA . ILE A 1 450 ? -14.861 10.142 16.284 1.00 79.75 450 ILE A CA 1
ATOM 3412 C C . ILE A 1 450 ? -16.146 10.844 16.750 1.00 79.75 450 ILE A C 1
ATOM 3414 O O . ILE A 1 450 ? -16.152 11.505 17.786 1.00 79.75 450 ILE A O 1
ATOM 3418 N N . GLY A 1 451 ? -17.259 10.654 16.031 1.00 82.38 451 GLY A N 1
ATOM 3419 C CA . GLY A 1 451 ? -18.541 11.274 16.390 1.00 82.38 451 GLY A CA 1
ATOM 3420 C C . GLY A 1 451 ? -19.053 10.823 17.763 1.00 82.38 451 GLY A C 1
ATOM 3421 O O . GLY A 1 451 ? -19.487 11.645 18.565 1.00 82.38 451 GLY A O 1
ATOM 3422 N N . LYS A 1 452 ? -18.925 9.528 18.080 1.00 90.62 452 LYS A N 1
ATOM 3423 C CA . LYS A 1 452 ? -19.279 8.972 19.396 1.00 90.62 452 LYS A CA 1
ATOM 3424 C C . LYS A 1 452 ? -18.431 9.584 20.513 1.00 90.62 452 LYS A C 1
ATOM 3426 O O . LYS A 1 452 ? -18.968 9.924 21.563 1.00 90.62 452 LYS A O 1
ATOM 3431 N N . ASN A 1 453 ? -17.122 9.722 20.302 1.00 84.81 453 ASN A N 1
ATOM 3432 C CA . ASN A 1 453 ? -16.212 10.302 21.290 1.00 84.81 453 ASN A CA 1
ATOM 3433 C C . ASN A 1 453 ? -16.573 11.758 21.591 1.00 84.81 453 ASN A C 1
ATOM 3435 O O . ASN A 1 453 ? -16.565 12.146 22.756 1.00 84.81 453 ASN A O 1
ATOM 3439 N N . LEU A 1 454 ? -16.987 12.521 20.578 1.00 81.19 454 LEU A N 1
ATOM 3440 C CA . LEU A 1 454 ? -17.492 13.874 20.781 1.00 81.19 454 LEU A CA 1
ATOM 3441 C C . LEU A 1 454 ? -18.784 13.888 21.610 1.00 81.19 454 LEU A C 1
ATOM 3443 O O . LEU A 1 454 ? -18.891 14.655 22.563 1.00 81.19 454 LEU A O 1
ATOM 3447 N N . VAL A 1 455 ? -19.751 13.024 21.279 1.00 86.81 455 VAL A N 1
ATOM 3448 C CA . VAL A 1 455 ? -21.004 12.893 22.043 1.00 86.81 455 VAL A CA 1
ATOM 3449 C C . VAL A 1 455 ? -20.708 12.529 23.498 1.00 86.81 455 VAL A C 1
ATOM 3451 O O . VAL A 1 455 ? -21.282 13.134 24.402 1.00 86.81 455 VAL A O 1
ATOM 3454 N N . ARG A 1 456 ? -19.769 11.604 23.740 1.00 89.75 456 ARG A N 1
ATOM 3455 C CA . ARG A 1 456 ? -19.280 11.281 25.088 1.00 89.75 456 ARG A CA 1
ATOM 3456 C C . ARG A 1 456 ? -18.764 12.533 25.785 1.00 89.75 456 ARG A C 1
ATOM 3458 O O . ARG A 1 456 ? -19.216 12.819 26.888 1.00 89.75 456 ARG A O 1
ATOM 3465 N N . THR A 1 457 ? -17.856 13.273 25.152 1.00 79.94 457 THR A N 1
ATOM 3466 C CA . THR A 1 457 ? -17.271 14.484 25.737 1.00 79.94 457 THR A CA 1
ATOM 3467 C C . THR A 1 457 ? -18.355 15.512 26.065 1.00 79.94 457 THR A C 1
ATOM 3469 O O . THR A 1 457 ? -18.398 15.991 27.191 1.00 79.94 457 THR A O 1
ATOM 3472 N N . ILE A 1 458 ? -19.297 15.775 25.155 1.00 82.19 458 ILE A N 1
ATOM 3473 C CA . ILE A 1 458 ? -20.393 16.738 25.358 1.00 82.19 458 ILE A CA 1
ATOM 3474 C C . ILE A 1 458 ? -21.338 16.306 26.484 1.00 82.19 458 ILE A C 1
ATOM 3476 O O . ILE A 1 458 ? -21.679 17.125 27.339 1.00 82.19 458 ILE A O 1
ATOM 3480 N N . LEU A 1 459 ? -21.748 15.036 26.532 1.00 86.44 459 LEU A N 1
ATOM 3481 C CA . LEU A 1 459 ? -22.636 14.533 27.583 1.00 86.44 459 LEU A CA 1
ATOM 3482 C C . LEU A 1 459 ? -21.938 14.520 28.948 1.00 86.44 459 LEU A C 1
ATOM 3484 O O . LEU A 1 459 ? -22.502 15.020 29.921 1.00 86.44 459 LEU A O 1
ATOM 3488 N N . SER A 1 460 ? -20.693 14.037 29.023 1.00 84.25 460 SER A N 1
ATOM 3489 C CA . SER A 1 460 ? -19.894 14.084 30.257 1.00 84.25 460 SER A CA 1
ATOM 3490 C C . SER A 1 460 ? -19.720 15.514 30.761 1.00 84.25 460 SER A C 1
ATOM 3492 O O . SER A 1 460 ? -19.933 15.794 31.938 1.00 84.25 460 SER A O 1
ATOM 3494 N N . ASN A 1 461 ? -19.428 16.439 29.853 1.00 75.31 461 ASN A N 1
ATOM 3495 C CA . ASN A 1 461 ? -19.283 17.855 30.153 1.00 75.31 461 ASN A CA 1
ATOM 3496 C C . ASN A 1 461 ? -20.579 18.530 30.617 1.00 75.31 461 ASN A C 1
ATOM 3498 O O . ASN A 1 461 ? -20.521 19.523 31.337 1.00 75.31 461 ASN A O 1
ATOM 3502 N N . ASN A 1 462 ? -21.741 18.001 30.233 1.00 76.50 462 ASN A N 1
ATOM 3503 C CA . ASN A 1 462 ? -23.047 18.500 30.662 1.00 76.50 462 ASN A CA 1
ATOM 3504 C C . ASN A 1 462 ? -23.601 17.779 31.897 1.00 76.50 462 ASN A C 1
ATOM 3506 O O . ASN A 1 462 ? -24.772 17.970 32.250 1.00 76.50 462 ASN A O 1
ATOM 3510 N N . GLY A 1 463 ? -22.744 17.018 32.582 1.00 79.25 463 GLY A N 1
ATOM 3511 C CA . GLY A 1 463 ? -23.030 16.387 33.860 1.00 79.25 463 GLY A CA 1
ATOM 3512 C C . GLY A 1 463 ? -23.663 15.006 33.745 1.00 79.25 463 GLY A C 1
ATOM 3513 O O . GLY A 1 463 ? -24.300 14.595 34.700 1.00 79.25 463 GLY A O 1
ATOM 3514 N N . TYR A 1 464 ? -23.539 14.286 32.628 1.00 87.50 464 TYR A N 1
ATOM 3515 C CA . TYR A 1 464 ? -23.999 12.894 32.520 1.00 87.50 464 TYR A CA 1
ATOM 3516 C C . TYR A 1 464 ? -22.867 11.898 32.798 1.00 87.50 464 TYR A C 1
ATOM 3518 O O . TYR A 1 464 ? -21.716 12.112 32.414 1.00 87.50 464 TYR A O 1
ATOM 3526 N N . THR A 1 465 ? -23.192 10.761 33.409 1.00 90.44 465 THR A N 1
ATOM 3527 C CA . THR A 1 465 ? -22.272 9.621 33.511 1.00 90.44 465 THR A CA 1
ATOM 3528 C C . THR A 1 465 ? -22.314 8.838 32.207 1.00 90.44 465 THR A C 1
ATOM 3530 O O . THR A 1 465 ? -23.343 8.268 31.857 1.00 90.44 465 THR A O 1
ATOM 3533 N N . VAL A 1 466 ? -21.197 8.802 31.481 1.00 93.31 466 VAL A N 1
ATOM 3534 C CA . VAL A 1 466 ? -21.118 8.143 30.173 1.00 93.31 466 VAL A CA 1
ATOM 3535 C C . VAL A 1 466 ? -20.264 6.882 30.262 1.00 93.31 466 VAL A C 1
ATOM 3537 O O . VAL A 1 466 ? -19.071 6.958 30.557 1.00 93.31 466 VAL A O 1
ATOM 3540 N N . HIS A 1 467 ? -20.863 5.734 29.957 1.00 95.38 467 HIS A N 1
ATOM 3541 C CA . HIS A 1 467 ? -20.179 4.453 29.793 1.00 95.38 467 HIS A CA 1
ATOM 3542 C C . HIS A 1 467 ? -19.955 4.194 28.304 1.00 95.38 467 HIS A C 1
ATOM 3544 O O . HIS A 1 467 ? -20.865 3.792 27.581 1.00 95.38 467 HIS A O 1
ATOM 3550 N N . ASP A 1 468 ? -18.744 4.471 27.833 1.00 95.50 468 ASP A N 1
ATOM 3551 C CA . ASP A 1 468 ? -18.367 4.298 26.433 1.00 95.50 468 ASP A CA 1
ATOM 3552 C C . ASP A 1 468 ? -17.777 2.902 26.190 1.00 95.50 468 ASP A C 1
ATOM 3554 O O . ASP A 1 468 ? -16.717 2.566 26.716 1.00 95.50 468 ASP A O 1
ATOM 3558 N N . LEU A 1 469 ? -18.463 2.098 25.378 1.00 93.69 469 LEU A N 1
ATOM 3559 C CA . LEU A 1 469 ? -18.072 0.726 25.039 1.00 93.69 469 LEU A CA 1
ATOM 3560 C C . LEU A 1 469 ? -17.137 0.643 23.826 1.00 93.69 469 LEU A C 1
ATOM 3562 O O . LEU A 1 469 ? -16.763 -0.453 23.402 1.00 93.69 469 LEU A O 1
ATOM 3566 N N . GLY A 1 470 ? -16.766 1.784 23.247 1.00 91.06 470 GLY A N 1
ATOM 3567 C CA . GLY A 1 470 ? -15.885 1.857 22.093 1.00 91.06 470 GLY A CA 1
ATOM 3568 C C . GLY A 1 470 ? -16.590 1.513 20.782 1.00 91.06 470 GLY A C 1
ATOM 3569 O O . GLY A 1 470 ? -17.715 1.949 20.518 1.00 91.06 470 GLY A O 1
ATOM 3570 N N . LYS A 1 471 ? -15.872 0.798 19.915 1.00 91.81 471 LYS A N 1
ATOM 3571 C CA . LYS A 1 471 ? -16.272 0.502 18.536 1.00 91.81 471 LYS A CA 1
ATOM 3572 C C . LYS A 1 471 ? -16.372 -0.980 18.250 1.00 91.81 471 LYS A C 1
ATOM 3574 O O . LYS A 1 471 ? -15.795 -1.788 18.969 1.00 91.81 471 LYS A O 1
ATOM 3579 N N . GLN A 1 472 ? -17.096 -1.312 17.180 1.00 90.69 472 GLN A N 1
ATOM 3580 C CA . GLN A 1 472 ? -17.469 -2.677 16.821 1.00 90.69 472 GLN A CA 1
ATOM 3581 C C . GLN A 1 472 ? -18.147 -3.438 17.972 1.00 90.69 472 GLN A C 1
ATOM 3583 O O . GLN A 1 472 ? -17.927 -4.636 18.151 1.00 90.69 472 GLN A O 1
ATOM 3588 N N . THR A 1 473 ? -18.983 -2.766 18.763 1.00 94.06 473 THR A N 1
ATOM 3589 C CA . THR A 1 473 ? -19.553 -3.368 19.971 1.00 94.06 473 THR A CA 1
ATOM 3590 C C . THR A 1 473 ? -20.741 -4.282 19.618 1.00 94.06 473 THR A C 1
ATOM 3592 O O . THR A 1 473 ? -21.698 -3.824 18.983 1.00 94.06 473 THR A O 1
ATOM 3595 N N . PRO A 1 474 ? -20.731 -5.572 20.014 1.00 94.69 474 PRO A N 1
ATOM 3596 C CA . PRO A 1 474 ? -21.861 -6.478 19.804 1.00 94.69 474 PRO A CA 1
ATOM 3597 C C . PRO A 1 474 ? -23.127 -6.037 20.550 1.00 94.69 474 PRO A C 1
ATOM 3599 O O . PRO A 1 474 ? -23.050 -5.524 21.665 1.00 94.69 474 PRO A O 1
ATOM 3602 N N . ALA A 1 475 ? -24.303 -6.331 19.983 1.00 93.75 475 ALA A N 1
ATOM 3603 C CA . ALA A 1 475 ? -25.601 -5.965 20.562 1.00 93.75 475 ALA A CA 1
ATOM 3604 C C . ALA A 1 475 ? -25.772 -6.428 22.022 1.00 93.75 475 ALA A C 1
ATOM 3606 O O . ALA A 1 475 ? -26.192 -5.645 22.869 1.00 93.75 475 ALA A O 1
ATOM 3607 N N . ASN A 1 476 ? -25.392 -7.674 22.331 1.00 94.50 476 ASN A N 1
ATOM 3608 C CA . ASN A 1 476 ? -25.481 -8.207 23.694 1.00 94.50 476 ASN A CA 1
ATOM 3609 C C . ASN A 1 476 ? -24.615 -7.418 24.675 1.00 94.50 476 ASN A C 1
ATOM 3611 O O . ASN A 1 476 ? -25.098 -7.059 25.735 1.00 94.50 476 ASN A O 1
ATOM 3615 N N . THR A 1 477 ? -23.386 -7.070 24.294 1.00 95.44 477 THR A N 1
ATOM 3616 C CA . THR A 1 477 ? -22.486 -6.276 25.139 1.00 95.44 477 THR A CA 1
ATOM 3617 C C . THR A 1 477 ? -23.077 -4.906 25.466 1.00 95.44 477 THR A C 1
ATOM 3619 O O . THR A 1 477 ? -22.967 -4.453 26.600 1.00 95.44 477 THR A O 1
ATOM 3622 N N . ILE A 1 478 ? -23.743 -4.263 24.500 1.00 97.19 478 ILE A N 1
ATOM 3623 C CA . ILE A 1 478 ? -24.414 -2.972 24.712 1.00 97.19 478 ILE A CA 1
ATOM 3624 C C . ILE A 1 478 ? -25.561 -3.115 25.717 1.00 97.19 478 ILE A C 1
ATOM 3626 O O . ILE A 1 478 ? -25.670 -2.323 26.651 1.00 97.19 478 ILE A O 1
ATOM 3630 N N . ILE A 1 479 ? -26.406 -4.132 25.531 1.00 96.75 479 ILE A N 1
ATOM 3631 C CA . ILE A 1 479 ? -27.568 -4.383 26.391 1.00 96.75 479 ILE A CA 1
ATOM 3632 C C . ILE A 1 479 ? -27.124 -4.768 27.807 1.00 96.75 479 ILE A C 1
ATOM 3634 O O . ILE A 1 479 ? -27.650 -4.233 28.780 1.00 96.75 479 ILE A O 1
ATOM 3638 N N . ASP A 1 480 ? -26.142 -5.658 27.928 1.00 96.62 480 ASP A N 1
ATOM 3639 C CA . ASP A 1 480 ? -25.629 -6.134 29.211 1.00 96.62 480 ASP A CA 1
ATOM 3640 C C . ASP A 1 480 ? -24.997 -4.980 30.003 1.00 96.62 480 ASP A C 1
ATOM 3642 O O . ASP A 1 480 ? -25.292 -4.822 31.185 1.00 96.62 480 ASP A O 1
ATOM 3646 N N . ALA A 1 481 ? -24.228 -4.105 29.344 1.00 95.62 481 ALA A N 1
ATOM 3647 C CA . ALA A 1 481 ? -23.671 -2.907 29.971 1.00 95.62 481 ALA A CA 1
ATOM 3648 C C . ALA A 1 481 ? -24.754 -1.906 30.410 1.00 95.62 481 ALA A C 1
ATOM 3650 O O . ALA A 1 481 ? -24.630 -1.284 31.465 1.00 95.62 481 ALA A O 1
ATOM 3651 N N . ALA A 1 482 ? -25.831 -1.749 29.631 1.00 96.69 482 ALA A N 1
ATOM 3652 C CA . ALA A 1 482 ? -26.956 -0.889 30.005 1.00 96.69 482 ALA A CA 1
ATOM 3653 C C . ALA A 1 482 ? -27.674 -1.394 31.265 1.00 96.69 482 ALA A C 1
ATOM 3655 O O . ALA A 1 482 ? -28.053 -0.593 32.119 1.00 96.69 482 ALA A O 1
ATOM 3656 N N . ILE A 1 483 ? -27.806 -2.714 31.413 1.00 95.94 483 ILE A N 1
ATOM 3657 C CA . ILE A 1 483 ? -28.343 -3.344 32.624 1.00 95.94 483 ILE A CA 1
ATOM 3658 C C . ILE A 1 483 ? -27.363 -3.183 33.792 1.00 95.94 483 ILE A C 1
ATOM 3660 O O . ILE A 1 483 ? -27.763 -2.735 34.864 1.00 95.94 483 ILE A O 1
ATOM 3664 N N . GLU A 1 484 ? -26.088 -3.523 33.589 1.00 96.06 484 GLU A N 1
ATOM 3665 C CA . GLU A 1 484 ? -25.043 -3.474 34.620 1.00 96.06 484 GLU A CA 1
ATOM 3666 C C . GLU A 1 484 ? -24.921 -2.079 35.240 1.00 96.06 484 GLU A C 1
ATOM 3668 O O . GLU A 1 484 ? -24.841 -1.932 36.462 1.00 96.06 484 GLU A O 1
ATOM 3673 N N . HIS A 1 485 ? -24.945 -1.047 34.400 1.00 94.12 485 HIS A N 1
ATOM 3674 C CA . HIS A 1 485 ? -24.779 0.336 34.829 1.00 94.12 485 HIS A CA 1
ATOM 3675 C C . HIS A 1 485 ? -26.096 1.050 35.147 1.00 94.12 485 HIS A C 1
ATOM 3677 O O . HIS A 1 485 ? -26.057 2.223 35.507 1.00 94.12 485 HIS A O 1
ATOM 3683 N N . ASN A 1 486 ? -27.242 0.360 35.071 1.00 93.06 486 ASN A N 1
ATOM 3684 C CA . ASN A 1 486 ? -28.576 0.952 35.229 1.00 93.06 486 ASN A CA 1
ATOM 3685 C C . ASN A 1 486 ? -28.737 2.225 34.380 1.00 93.06 486 ASN A C 1
ATOM 3687 O O . ASN A 1 486 ? -29.056 3.294 34.896 1.00 93.06 486 ASN A O 1
ATOM 3691 N N . ALA A 1 487 ? -28.446 2.114 33.084 1.00 94.88 487 ALA A N 1
ATOM 3692 C CA . ALA A 1 487 ? -28.444 3.253 32.179 1.00 94.88 487 ALA A CA 1
ATOM 3693 C C . ALA A 1 487 ? -29.847 3.867 32.027 1.00 94.88 487 ALA A C 1
ATOM 3695 O O . ALA A 1 487 ? -30.837 3.156 31.877 1.00 94.88 487 ALA A O 1
ATOM 3696 N N . ASP A 1 488 ? -29.927 5.193 31.983 1.00 94.94 488 ASP A N 1
ATOM 3697 C CA . ASP A 1 488 ? -31.153 5.926 31.658 1.00 94.94 488 ASP A CA 1
ATOM 3698 C C . ASP A 1 488 ? -31.434 5.930 30.149 1.00 94.94 488 ASP A C 1
ATOM 3700 O O . ASP A 1 488 ? -32.581 6.107 29.736 1.00 94.94 488 ASP A O 1
ATOM 3704 N N . ALA A 1 489 ? -30.404 5.731 29.318 1.00 96.62 489 ALA A N 1
ATOM 3705 C CA . ALA A 1 489 ? -30.529 5.600 27.870 1.00 96.62 489 ALA A CA 1
ATOM 3706 C C . ALA A 1 489 ? -29.351 4.837 27.235 1.00 96.62 489 ALA A C 1
ATOM 3708 O O . ALA A 1 489 ? -28.265 4.719 27.812 1.00 96.62 489 ALA A O 1
ATOM 3709 N N . ILE A 1 490 ? -29.557 4.366 26.004 1.00 98.06 490 ILE A N 1
ATOM 3710 C CA . ILE A 1 490 ? -28.525 3.768 25.146 1.00 98.06 490 ILE A CA 1
ATOM 3711 C C . ILE A 1 490 ? -28.332 4.667 23.924 1.00 98.06 490 ILE A C 1
ATOM 3713 O O . ILE A 1 490 ? -29.297 4.951 23.221 1.00 98.06 490 ILE A O 1
ATOM 3717 N N . GLY A 1 491 ? -27.102 5.087 23.638 1.00 97.38 491 GLY A N 1
ATOM 3718 C CA . GLY A 1 491 ? -26.749 5.811 22.418 1.00 97.38 491 GLY A CA 1
ATOM 3719 C C . GLY A 1 491 ? -25.967 4.942 21.436 1.00 97.38 491 GLY A C 1
ATOM 3720 O O . GLY A 1 491 ? -24.940 4.354 21.781 1.00 97.38 491 GLY A O 1
ATOM 3721 N N . LEU A 1 492 ? -26.446 4.881 20.196 1.00 97.56 492 LEU A N 1
ATOM 3722 C CA . LEU A 1 492 ? -25.879 4.075 19.118 1.00 97.56 492 LEU A CA 1
ATOM 3723 C C . LEU A 1 492 ? -25.369 4.968 17.986 1.00 97.56 492 LEU A C 1
ATOM 3725 O O . LEU A 1 492 ? -26.108 5.797 17.453 1.00 97.56 492 LEU A O 1
ATOM 3729 N N . SER A 1 493 ? -24.124 4.742 17.573 1.00 95.44 493 SER A N 1
ATOM 3730 C CA . SER A 1 493 ? -23.501 5.417 16.430 1.00 95.44 493 SER A CA 1
ATOM 3731 C C . SER A 1 493 ? -23.236 4.439 15.284 1.00 95.44 493 SER A C 1
ATOM 3733 O O . SER A 1 493 ? -22.731 3.337 15.514 1.00 95.44 493 SER A O 1
ATOM 3735 N N . ALA A 1 494 ? -23.541 4.849 14.050 1.00 92.75 494 ALA A N 1
ATOM 3736 C CA . ALA A 1 494 ? -23.106 4.168 12.827 1.00 92.75 494 ALA A CA 1
ATOM 3737 C C . ALA A 1 494 ? -22.763 5.176 11.722 1.00 92.75 494 ALA A C 1
ATOM 3739 O O . ALA A 1 494 ? -23.521 6.113 11.457 1.00 92.75 494 ALA A O 1
ATOM 3740 N N . LEU A 1 495 ? -21.633 4.967 11.050 1.00 87.75 495 LEU A N 1
ATOM 3741 C CA . LEU A 1 495 ? -21.207 5.771 9.907 1.00 87.75 495 LEU A CA 1
ATOM 3742 C C . LEU A 1 495 ? -21.624 5.136 8.576 1.00 87.75 495 LEU A C 1
ATOM 3744 O O . LEU A 1 495 ? -21.900 5.870 7.632 1.00 87.75 495 LEU A O 1
ATOM 3748 N N . LEU A 1 496 ? -21.711 3.802 8.492 1.00 82.88 496 LEU A N 1
ATOM 3749 C CA . LEU A 1 496 ? -22.029 3.088 7.249 1.00 82.88 496 LEU A CA 1
ATOM 3750 C C . LEU A 1 496 ? -23.499 2.643 7.172 1.00 82.88 496 LEU A C 1
ATOM 3752 O O . LEU A 1 496 ? -24.123 2.235 8.153 1.00 82.88 496 LEU A O 1
ATOM 3756 N N . VAL A 1 497 ? -24.060 2.636 5.958 1.00 83.81 497 VAL A N 1
ATOM 3757 C CA . VAL A 1 497 ? -25.431 2.140 5.709 1.00 83.81 497 VAL A CA 1
ATOM 3758 C C . VAL A 1 497 ? -25.548 0.635 5.988 1.00 83.81 497 VAL A C 1
ATOM 3760 O O . VAL A 1 497 ? -26.599 0.153 6.406 1.00 83.81 497 VAL A O 1
ATOM 3763 N N . SER A 1 498 ? -24.477 -0.129 5.770 1.00 81.19 498 SER A N 1
ATOM 3764 C CA . SER A 1 498 ? -24.438 -1.566 6.059 1.00 81.19 498 SER A CA 1
ATOM 3765 C C . SER A 1 498 ? -24.497 -1.855 7.561 1.00 81.19 498 SER A C 1
ATOM 3767 O O . SER A 1 498 ? -25.223 -2.760 7.977 1.00 81.19 498 SER A O 1
ATOM 3769 N N . THR A 1 499 ? -23.783 -1.070 8.371 1.00 89.25 499 THR A N 1
ATOM 3770 C CA . THR A 1 499 ? -23.679 -1.244 9.826 1.00 89.25 499 THR A CA 1
ATOM 3771 C C . THR A 1 499 ? -24.879 -0.660 10.568 1.00 89.25 499 THR A C 1
ATOM 3773 O O . THR A 1 499 ? -25.279 -1.212 11.593 1.00 89.25 499 THR A O 1
ATOM 3776 N N . SER A 1 500 ? -25.553 0.365 10.026 1.00 91.31 500 SER A N 1
ATOM 3777 C CA . SER A 1 500 ? -26.778 0.932 10.623 1.00 91.31 500 SER A CA 1
ATOM 3778 C C . SER A 1 500 ? -27.890 -0.103 10.838 1.00 91.31 500 SER A C 1
ATOM 3780 O O . SER A 1 500 ? -28.699 0.037 11.755 1.00 91.31 500 SER A O 1
ATOM 3782 N N . LYS A 1 501 ? -27.896 -1.201 10.067 1.00 90.94 501 LYS A N 1
ATOM 3783 C CA . LYS A 1 501 ? -28.814 -2.342 10.234 1.00 90.94 501 LYS A CA 1
ATOM 3784 C C . LYS A 1 501 ? -28.711 -3.024 11.604 1.00 90.94 501 LYS A C 1
ATOM 3786 O O . LYS A 1 501 ? -29.642 -3.722 11.986 1.00 90.94 501 LYS A O 1
ATOM 3791 N N . GLN A 1 502 ? -27.637 -2.807 12.361 1.00 94.31 502 GLN A N 1
ATOM 3792 C CA . GLN A 1 502 ? -27.517 -3.288 13.740 1.00 94.31 502 GLN A CA 1
ATOM 3793 C C . GLN A 1 502 ? -28.455 -2.554 14.711 1.00 94.31 502 GLN A C 1
ATOM 3795 O O . GLN A 1 502 ? -28.914 -3.147 15.683 1.00 94.31 502 GLN A O 1
ATOM 3800 N N . MET A 1 503 ? -28.790 -1.287 14.444 1.00 96.31 503 MET A N 1
ATOM 3801 C CA . MET A 1 503 ? -29.659 -0.486 15.316 1.00 96.31 503 MET A CA 1
ATOM 3802 C C . MET A 1 503 ? -31.063 -1.093 15.504 1.00 96.31 503 MET A C 1
ATOM 3804 O O . MET A 1 503 ? -31.453 -1.293 16.654 1.00 96.31 503 MET A O 1
ATOM 3808 N N . PRO A 1 504 ? -31.826 -1.451 14.446 1.00 94.50 504 PRO A N 1
ATOM 3809 C CA . PRO A 1 504 ? -33.120 -2.108 14.631 1.00 94.50 504 PRO A CA 1
ATOM 3810 C C . PRO A 1 504 ? -33.000 -3.471 15.322 1.00 94.50 504 PRO A C 1
ATOM 3812 O O . PRO A 1 504 ? -33.892 -3.823 16.088 1.00 94.50 504 PRO A O 1
ATOM 3815 N N . LEU A 1 505 ? -31.910 -4.224 15.120 1.00 94.06 505 LEU A N 1
ATOM 3816 C CA . LEU A 1 505 ? -31.703 -5.499 15.822 1.00 94.06 505 LEU A CA 1
ATOM 3817 C C . LEU A 1 505 ? -31.627 -5.292 17.339 1.00 94.06 505 LEU A C 1
ATOM 3819 O O . LEU A 1 505 ? -32.276 -6.019 18.086 1.00 94.06 505 LEU A O 1
ATOM 3823 N N . ILE A 1 506 ? -30.893 -4.268 17.784 1.00 96.19 506 ILE A N 1
ATOM 3824 C CA . ILE A 1 506 ? -30.777 -3.912 19.204 1.00 96.19 506 ILE A CA 1
ATOM 3825 C C . ILE A 1 506 ? -32.138 -3.484 19.767 1.00 96.19 506 ILE A C 1
ATOM 3827 O O . ILE A 1 506 ? -32.539 -3.978 20.816 1.00 96.19 506 ILE A O 1
ATOM 3831 N N . VAL A 1 507 ? -32.878 -2.622 19.059 1.00 96.69 507 VAL A N 1
ATOM 3832 C CA . VAL A 1 507 ? -34.215 -2.163 19.490 1.00 96.69 507 VAL A CA 1
ATOM 3833 C C . VAL A 1 507 ? -35.192 -3.335 19.639 1.00 96.69 507 VAL A C 1
ATOM 3835 O O . VAL A 1 507 ? -35.892 -3.438 20.647 1.00 96.69 507 VAL A O 1
ATOM 3838 N N . ASN A 1 508 ? -35.223 -4.252 18.668 1.00 94.50 508 ASN A N 1
ATOM 3839 C CA . ASN A 1 508 ? -36.083 -5.433 18.741 1.00 94.50 508 ASN A CA 1
ATOM 3840 C C . ASN A 1 508 ? -35.665 -6.375 19.880 1.00 94.50 508 ASN A C 1
ATOM 3842 O O . ASN A 1 508 ? -36.524 -6.930 20.562 1.00 94.50 508 ASN A O 1
ATOM 3846 N N . GLU A 1 509 ? -34.366 -6.535 20.127 1.00 94.56 509 GLU A N 1
ATOM 3847 C CA . GLU A 1 509 ? -33.868 -7.384 21.210 1.00 94.56 509 GLU A CA 1
ATOM 3848 C C . GLU A 1 509 ? -34.191 -6.813 22.599 1.00 94.56 509 GLU A C 1
ATOM 3850 O O . GLU A 1 509 ? -34.603 -7.561 23.488 1.00 94.56 509 GLU A O 1
ATOM 3855 N N . LEU A 1 510 ? -34.094 -5.491 22.777 1.00 95.88 510 LEU A N 1
ATOM 3856 C CA . LEU A 1 510 ? -34.547 -4.808 23.994 1.00 95.88 510 LEU A CA 1
ATOM 3857 C C . LEU A 1 510 ? -36.027 -5.102 24.271 1.00 95.88 510 LEU A C 1
ATOM 3859 O O . LEU A 1 510 ? -36.381 -5.515 25.377 1.00 95.88 510 LEU A O 1
ATOM 3863 N N . ALA A 1 511 ? -36.875 -4.984 23.245 1.00 93.56 511 ALA A N 1
ATOM 3864 C CA . ALA A 1 511 ? -38.300 -5.279 23.353 1.00 93.56 511 ALA A CA 1
ATOM 3865 C C . ALA A 1 511 ? -38.575 -6.752 23.699 1.00 93.56 511 ALA A C 1
ATOM 3867 O O . ALA A 1 511 ? -39.387 -7.033 24.580 1.00 93.56 511 ALA A O 1
ATOM 3868 N N . ARG A 1 512 ? -37.876 -7.700 23.058 1.00 92.88 512 ARG A N 1
ATOM 3869 C CA . ARG A 1 512 ? -38.011 -9.143 23.341 1.00 92.88 512 ARG A CA 1
ATOM 3870 C C . ARG A 1 512 ? -37.627 -9.501 24.772 1.00 92.88 512 ARG A C 1
ATOM 3872 O O . ARG A 1 512 ? -38.237 -10.393 25.357 1.00 92.88 512 ARG A O 1
ATOM 3879 N N . ARG A 1 513 ? -36.640 -8.804 25.338 1.00 92.94 513 ARG A N 1
ATOM 3880 C CA . ARG A 1 513 ? -36.201 -8.977 26.731 1.00 92.94 513 ARG A CA 1
ATOM 3881 C C . ARG A 1 513 ? -37.049 -8.199 27.740 1.00 92.94 513 ARG A C 1
ATOM 3883 O O . ARG A 1 513 ? -36.811 -8.331 28.936 1.00 92.94 513 ARG A O 1
ATOM 3890 N N . GLY A 1 514 ? -38.022 -7.406 27.281 1.00 92.62 514 GLY A N 1
ATOM 3891 C CA . GLY A 1 514 ? -38.841 -6.552 28.142 1.00 92.62 514 GLY A CA 1
ATOM 3892 C C . GLY A 1 514 ? -38.041 -5.441 28.827 1.00 92.62 514 GLY A C 1
ATOM 3893 O O . GLY A 1 514 ? -38.392 -5.031 29.929 1.00 92.62 514 GLY A O 1
ATOM 3894 N N . LEU A 1 515 ? -36.943 -4.996 28.212 1.00 94.56 515 LEU A N 1
ATOM 3895 C CA . LEU A 1 515 ? -36.099 -3.920 28.723 1.00 94.56 515 LEU A CA 1
ATOM 3896 C C . LEU A 1 515 ? -36.613 -2.579 28.199 1.00 94.56 515 LEU A C 1
ATOM 3898 O O . LEU A 1 515 ? -36.913 -2.447 27.016 1.00 94.56 515 LEU A O 1
ATOM 3902 N N . GLU A 1 516 ? -36.690 -1.581 29.076 1.00 92.19 516 GLU A N 1
ATOM 3903 C CA . GLU A 1 516 ? -37.351 -0.301 28.793 1.00 92.19 516 GLU A CA 1
ATOM 3904 C C . GLU A 1 516 ? -36.366 0.874 28.646 1.00 92.19 516 GLU A C 1
ATOM 3906 O O . GLU A 1 516 ? -36.675 2.005 29.035 1.00 92.19 516 GLU A O 1
ATOM 3911 N N . PHE A 1 517 ? -35.199 0.646 28.039 1.00 95.94 517 PHE A N 1
ATOM 3912 C CA . PHE A 1 517 ? -34.218 1.706 27.781 1.00 95.94 517 PHE A CA 1
ATOM 3913 C C . PHE A 1 517 ? -34.598 2.540 26.541 1.00 95.94 517 PHE A C 1
ATOM 3915 O O . PHE A 1 517 ? -34.769 1.960 25.463 1.00 95.94 517 PHE A O 1
ATOM 3922 N N . PRO A 1 518 ? -34.718 3.877 26.650 1.00 96.38 518 PRO A N 1
ATOM 3923 C CA . PRO A 1 518 ? -34.736 4.788 25.505 1.00 96.38 518 PRO A CA 1
ATOM 3924 C C . PRO A 1 518 ? -33.485 4.620 24.635 1.00 96.38 518 PRO A C 1
ATOM 3926 O O . PRO A 1 518 ? -32.376 4.504 25.164 1.00 96.38 518 PRO A O 1
ATOM 3929 N N . VAL A 1 519 ? -33.648 4.638 23.308 1.00 97.62 519 VAL A N 1
ATOM 3930 C CA . VAL A 1 519 ? -32.524 4.477 22.369 1.00 97.62 519 VAL A CA 1
ATOM 3931 C C . VAL A 1 519 ? -32.310 5.751 21.560 1.00 97.62 519 VAL A C 1
ATOM 3933 O O . VAL A 1 519 ? -33.167 6.136 20.770 1.00 97.62 519 VAL A O 1
ATOM 3936 N N . LEU A 1 520 ? -31.155 6.389 21.723 1.00 97.75 520 LEU A N 1
ATOM 3937 C CA . LEU A 1 520 ? -30.694 7.489 20.883 1.00 97.75 520 LEU A CA 1
ATOM 3938 C C . LEU A 1 520 ? -29.871 6.909 19.728 1.00 97.75 520 LEU A C 1
ATOM 3940 O O . LEU A 1 520 ? -29.000 6.067 19.944 1.00 97.75 520 LEU A O 1
ATOM 3944 N N . ILE A 1 521 ? -30.126 7.353 18.501 1.00 96.94 521 ILE A N 1
ATOM 3945 C CA . ILE A 1 521 ? -29.392 6.908 17.312 1.00 96.94 521 ILE A CA 1
ATOM 3946 C C . ILE A 1 521 ? -28.818 8.101 16.552 1.00 96.94 521 ILE A C 1
ATOM 3948 O O . ILE A 1 521 ? -29.478 9.129 16.398 1.00 96.94 521 ILE A O 1
ATOM 3952 N N . GLY A 1 522 ? -27.610 7.944 16.022 1.00 93.50 522 GLY A N 1
ATOM 3953 C CA . GLY A 1 522 ? -26.953 8.975 15.225 1.00 93.50 522 GLY A CA 1
ATOM 3954 C C . GLY A 1 522 ? -25.808 8.437 14.373 1.00 93.50 522 GLY A C 1
ATOM 3955 O O . GLY A 1 522 ? -25.551 7.232 14.313 1.00 93.50 522 GLY A O 1
ATOM 3956 N N . GLY A 1 523 ? -25.120 9.357 13.704 1.00 88.94 523 GLY A N 1
ATOM 3957 C CA . GLY A 1 523 ? -24.031 9.068 12.771 1.00 88.94 523 GLY A CA 1
ATOM 3958 C C . GLY A 1 523 ? -24.398 9.381 11.319 1.00 88.94 523 GLY A C 1
ATOM 3959 O O . GLY A 1 523 ? -25.568 9.550 10.980 1.00 88.94 523 GLY A O 1
ATOM 3960 N N . ALA A 1 524 ? -23.381 9.511 10.463 1.00 81.56 524 ALA A N 1
ATOM 3961 C CA . ALA A 1 524 ? -23.513 10.125 9.136 1.00 81.56 524 ALA A CA 1
ATOM 3962 C C . ALA A 1 524 ? -24.491 9.399 8.193 1.00 81.56 524 ALA A C 1
ATOM 3964 O O . ALA A 1 524 ? -25.135 10.038 7.364 1.00 81.56 524 ALA A O 1
ATOM 3965 N N . ALA A 1 525 ? -24.637 8.078 8.335 1.00 81.19 525 ALA A N 1
ATOM 3966 C CA . ALA A 1 525 ? -25.587 7.288 7.548 1.00 81.19 525 ALA A CA 1
ATOM 3967 C C . ALA A 1 525 ? -27.029 7.331 8.086 1.00 81.19 525 ALA A C 1
ATOM 3969 O O . ALA A 1 525 ? -27.928 6.756 7.465 1.00 81.19 525 ALA A O 1
ATOM 3970 N N . ILE A 1 526 ? -27.269 7.958 9.242 1.00 90.94 526 ILE A N 1
ATOM 3971 C CA . ILE A 1 526 ? -28.567 7.957 9.917 1.00 90.94 526 ILE A CA 1
ATOM 3972 C C . ILE A 1 526 ? -29.319 9.252 9.620 1.00 90.94 526 ILE A C 1
ATOM 3974 O O . ILE A 1 526 ? -28.780 10.354 9.690 1.00 90.94 526 ILE A O 1
ATOM 3978 N N . ASN A 1 527 ? -30.610 9.113 9.326 1.00 89.50 527 ASN A N 1
ATOM 3979 C CA . ASN A 1 527 ? -31.518 10.230 9.113 1.00 89.50 527 ASN A CA 1
ATOM 3980 C C . ASN A 1 527 ? -32.836 10.033 9.877 1.00 89.50 527 ASN A C 1
ATOM 3982 O O . ASN A 1 527 ? -33.126 8.962 10.417 1.00 89.50 527 ASN A O 1
ATOM 3986 N N . ARG A 1 528 ? -33.661 11.082 9.894 1.00 91.50 528 ARG A N 1
ATOM 3987 C CA . ARG A 1 528 ? -34.943 11.103 10.610 1.00 91.50 528 ARG A CA 1
ATOM 3988 C C . ARG A 1 528 ? -35.897 9.994 10.153 1.00 91.50 528 ARG A C 1
ATOM 3990 O O . ARG A 1 528 ? -36.490 9.327 10.998 1.00 91.50 528 ARG A O 1
ATOM 3997 N N . ALA A 1 529 ? -35.989 9.752 8.845 1.00 88.38 529 ALA A N 1
ATOM 3998 C CA . ALA A 1 529 ? -36.834 8.697 8.283 1.00 88.38 529 ALA A CA 1
ATOM 3999 C C . ALA A 1 529 ? -36.391 7.300 8.749 1.00 88.38 529 ALA A C 1
ATOM 4001 O O . ALA A 1 529 ? -37.220 6.451 9.080 1.00 88.38 529 ALA A O 1
ATOM 4002 N N . PHE A 1 530 ? -35.079 7.065 8.845 1.00 91.69 530 PHE A N 1
ATOM 4003 C CA . PHE A 1 530 ? -34.526 5.831 9.393 1.00 91.69 530 PHE A CA 1
ATOM 4004 C C . PHE A 1 530 ? -34.931 5.637 10.859 1.00 91.69 530 PHE A C 1
ATOM 4006 O O . PHE A 1 530 ? -35.430 4.566 11.200 1.00 91.69 530 PHE A O 1
ATOM 4013 N N . GLY A 1 531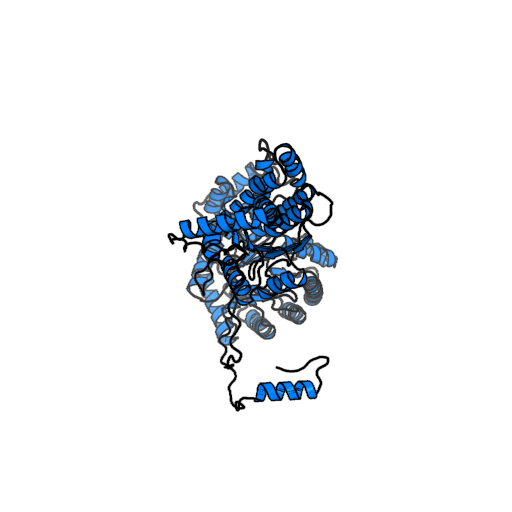 ? -34.789 6.667 11.701 1.00 91.56 531 GLY A N 1
ATOM 4014 C CA . GLY A 1 531 ? -35.198 6.614 13.110 1.00 91.56 531 GLY A CA 1
ATOM 4015 C C . GLY A 1 531 ? -36.685 6.320 13.299 1.00 91.56 531 GLY A C 1
ATOM 4016 O O . GLY A 1 531 ? -37.045 5.406 14.040 1.00 91.56 531 GLY A O 1
ATOM 4017 N N . ARG A 1 532 ? -37.546 7.017 12.547 1.00 92.00 532 ARG A N 1
ATOM 4018 C CA . ARG A 1 532 ? -39.004 6.798 12.545 1.00 92.00 532 ARG A CA 1
ATOM 4019 C C . ARG A 1 532 ? -39.375 5.379 12.118 1.00 92.00 532 ARG A C 1
ATOM 4021 O O . ARG A 1 532 ? -40.268 4.766 12.695 1.00 92.00 532 ARG A O 1
ATOM 4028 N N . ARG A 1 533 ? -38.670 4.825 11.128 1.00 91.88 533 ARG A N 1
ATOM 4029 C CA . ARG A 1 533 ? -38.900 3.458 10.647 1.00 91.88 533 ARG A CA 1
ATOM 4030 C C . ARG A 1 533 ? -38.539 2.408 11.696 1.00 91.88 533 ARG A C 1
ATOM 4032 O O . ARG A 1 533 ? -39.326 1.490 11.900 1.00 91.88 533 ARG A O 1
ATOM 4039 N N . ILE A 1 534 ? -37.374 2.522 12.338 1.00 92.69 534 ILE A N 1
ATOM 4040 C CA . ILE A 1 534 ? -36.905 1.504 13.297 1.00 92.69 534 ILE A CA 1
ATOM 4041 C C . ILE A 1 534 ? -37.582 1.594 14.670 1.00 92.69 534 ILE A C 1
ATOM 4043 O O . ILE A 1 534 ? -37.405 0.699 15.489 1.00 92.69 534 ILE A O 1
ATOM 4047 N N . LEU A 1 535 ? -38.366 2.649 14.920 1.00 93.31 535 LEU A N 1
ATOM 4048 C CA . LEU A 1 535 ? -39.249 2.724 16.082 1.00 93.31 535 LEU A CA 1
ATOM 4049 C C . LEU A 1 535 ? -40.260 1.568 16.099 1.00 93.31 535 LEU A C 1
ATOM 4051 O O . LEU A 1 535 ? -40.656 1.121 17.172 1.00 93.31 535 LEU A O 1
ATOM 4055 N N . PHE A 1 536 ? -40.706 1.103 14.930 1.00 92.69 536 PHE A N 1
ATOM 4056 C CA . PHE A 1 536 ? -41.666 0.010 14.827 1.00 92.69 536 PHE A CA 1
ATOM 4057 C C . PHE A 1 536 ? -40.963 -1.344 14.936 1.00 92.69 536 PHE A C 1
ATOM 4059 O O . PHE A 1 536 ? -40.064 -1.654 14.155 1.00 92.69 536 PHE A O 1
ATOM 4066 N N . LEU A 1 537 ? -41.417 -2.163 15.884 1.00 91.50 537 LEU A N 1
ATOM 4067 C CA . LEU A 1 537 ? -40.916 -3.517 16.100 1.00 91.50 537 LEU A CA 1
ATOM 4068 C C . LEU A 1 537 ? -41.301 -4.426 14.929 1.00 91.50 537 LEU A C 1
ATOM 4070 O O . LEU A 1 537 ? -42.441 -4.387 14.459 1.00 91.50 537 LEU A O 1
ATOM 4074 N N . GLU A 1 538 ? -40.372 -5.269 14.482 1.00 87.12 538 GLU A N 1
ATOM 4075 C CA . GLU A 1 538 ? -40.570 -6.146 13.319 1.00 87.12 538 GLU A CA 1
ATOM 4076 C C . GLU A 1 538 ? -41.648 -7.205 13.585 1.00 87.12 538 GLU A C 1
ATOM 4078 O O . GLU A 1 538 ? -42.485 -7.467 12.723 1.00 87.12 538 GLU A O 1
ATOM 4083 N N . ASP A 1 539 ? -41.673 -7.753 14.804 1.00 80.69 539 ASP A N 1
ATOM 4084 C CA . ASP A 1 539 ? -42.552 -8.869 15.170 1.00 80.69 539 ASP A CA 1
ATOM 4085 C C . ASP A 1 539 ? -44.016 -8.429 15.389 1.00 80.69 539 ASP A C 1
ATOM 4087 O O . ASP A 1 539 ? -44.948 -9.185 15.111 1.00 80.69 539 ASP A O 1
ATOM 4091 N N . SER A 1 540 ? -44.245 -7.211 15.896 1.00 82.81 540 SER A N 1
ATOM 4092 C CA . SER A 1 540 ? -45.583 -6.733 16.293 1.00 82.81 540 SER A CA 1
ATOM 4093 C C . SER A 1 540 ? -46.115 -5.576 15.447 1.00 82.81 540 SER A C 1
ATOM 4095 O O . SER A 1 540 ? -47.310 -5.274 15.498 1.00 82.81 540 SER A O 1
ATOM 4097 N N . GLY A 1 541 ? -45.246 -4.883 14.708 1.00 84.19 541 GLY A N 1
ATOM 4098 C CA . GLY A 1 541 ? -45.572 -3.642 14.008 1.00 84.19 541 GLY A CA 1
ATOM 4099 C C . GLY A 1 541 ? -45.945 -2.478 14.934 1.00 84.19 541 GLY A C 1
ATOM 4100 O O . GLY A 1 541 ? -46.353 -1.427 14.433 1.00 84.19 541 GLY A O 1
ATOM 4101 N N . GLN A 1 542 ? -45.835 -2.647 16.257 1.00 88.19 542 GLN A N 1
ATOM 4102 C CA . GLN A 1 542 ? -46.105 -1.604 17.244 1.00 88.19 542 GLN A CA 1
ATOM 4103 C C . GLN A 1 542 ? -44.838 -0.790 17.547 1.00 88.19 542 GLN A C 1
ATOM 4105 O O . GLN A 1 542 ? -43.731 -1.317 17.416 1.00 88.19 542 GLN A O 1
ATOM 4110 N N . PRO A 1 543 ? -44.972 0.485 17.955 1.00 91.06 543 PRO A N 1
ATOM 4111 C CA . PRO A 1 543 ? -43.841 1.283 18.410 1.00 91.06 543 PRO A CA 1
ATOM 4112 C C . PRO A 1 543 ? -43.168 0.655 19.634 1.00 91.06 543 PRO A C 1
ATOM 4114 O O . PRO A 1 543 ? -43.847 0.182 20.547 1.00 91.06 543 PRO A O 1
ATOM 4117 N N . TYR A 1 544 ? -41.841 0.700 19.676 1.00 94.75 544 TYR A N 1
ATOM 4118 C CA . TYR A 1 544 ? -41.062 0.354 20.857 1.00 94.75 544 TYR A CA 1
ATOM 4119 C C . TYR A 1 544 ? -41.414 1.292 22.022 1.00 94.75 544 TYR A C 1
ATOM 4121 O O . TYR A 1 544 ? -41.340 2.515 21.888 1.00 94.75 544 TYR A O 1
ATOM 4129 N N . GLY A 1 545 ? -41.803 0.711 23.162 1.00 87.94 545 GLY A N 1
ATOM 4130 C CA . GLY A 1 545 ? -42.439 1.432 24.272 1.00 87.94 545 GLY A CA 1
ATOM 4131 C C . GLY A 1 545 ? -41.596 2.549 24.888 1.00 87.94 545 GLY A C 1
ATOM 4132 O O . GLY A 1 545 ? -42.153 3.562 25.300 1.00 87.94 545 GLY A O 1
ATOM 4133 N N . SER A 1 546 ? -40.268 2.405 24.892 1.00 92.44 546 SER A N 1
ATOM 4134 C CA . SER A 1 546 ? -39.344 3.416 25.431 1.00 92.44 546 SER A CA 1
ATOM 4135 C C . SER A 1 546 ? -38.820 4.409 24.397 1.00 92.44 546 SER A C 1
ATOM 4137 O O . SER A 1 546 ? -38.126 5.356 24.765 1.00 92.44 546 SER A O 1
ATOM 4139 N N . GLY A 1 547 ? -39.191 4.234 23.127 1.00 94.25 547 GLY A N 1
ATOM 4140 C CA . GLY A 1 547 ? -38.892 5.166 22.047 1.00 94.25 547 GLY A CA 1
ATOM 4141 C C . GLY A 1 547 ? -37.500 5.018 21.430 1.00 94.25 547 GLY A C 1
ATOM 4142 O O . GLY A 1 547 ? -36.556 4.509 22.039 1.00 94.25 547 GLY A O 1
ATOM 4143 N N . VAL A 1 548 ? -37.401 5.491 20.187 1.00 96.56 548 VAL A N 1
ATOM 4144 C CA . VAL A 1 548 ? -36.157 5.629 19.427 1.00 96.56 548 VAL A CA 1
ATOM 4145 C C . VAL A 1 548 ? -36.044 7.077 18.958 1.00 96.56 548 VAL A C 1
ATOM 4147 O O . VAL A 1 548 ? -36.950 7.589 18.301 1.00 96.56 548 VAL A O 1
ATOM 4150 N N . PHE A 1 549 ? -34.937 7.731 19.293 1.00 96.12 549 PHE A N 1
ATOM 4151 C CA . PHE A 1 549 ? -34.720 9.162 19.101 1.00 96.12 549 PHE A CA 1
ATOM 4152 C C . PHE A 1 549 ? -33.555 9.364 18.137 1.00 96.12 549 PHE A C 1
ATOM 4154 O O . PHE A 1 549 ? -32.418 9.016 18.443 1.00 96.12 549 PHE A O 1
ATOM 4161 N N . TYR A 1 550 ? -33.838 9.897 16.951 1.00 95.44 550 TYR A N 1
ATOM 4162 C CA . TYR A 1 550 ? -32.784 10.302 16.027 1.00 95.44 550 TYR A CA 1
ATOM 4163 C C . TYR A 1 550 ? -32.178 11.628 16.480 1.00 95.44 550 TYR A C 1
ATOM 4165 O O . TYR A 1 550 ? -32.911 12.595 16.678 1.00 95.44 550 TYR A O 1
ATOM 4173 N N . CYS A 1 551 ? -30.853 11.662 16.587 1.00 93.44 551 CYS A N 1
ATOM 4174 C CA . CYS A 1 551 ? -30.075 12.847 16.913 1.00 93.44 551 CYS A CA 1
ATOM 4175 C C . CYS A 1 551 ? -29.168 13.168 15.723 1.00 93.44 551 CYS A C 1
ATOM 4177 O O . CYS A 1 551 ? -28.304 12.365 15.355 1.00 93.44 551 CYS A O 1
ATOM 4179 N N . LYS A 1 552 ? -29.372 14.332 15.105 1.00 84.88 552 LYS A N 1
ATOM 4180 C CA . LYS A 1 552 ? -28.563 14.806 13.978 1.00 84.88 552 LYS A CA 1
ATOM 4181 C C . LYS A 1 552 ? -27.122 15.082 14.404 1.00 84.88 552 LYS A C 1
ATOM 4183 O O . LYS A 1 552 ? -26.197 14.791 13.651 1.00 84.88 552 LYS A O 1
ATOM 4188 N N . ASP A 1 553 ? -26.945 15.639 15.595 1.00 81.44 553 ASP A N 1
ATOM 4189 C CA . ASP A 1 553 ? -25.655 15.988 16.176 1.00 81.44 553 ASP A CA 1
ATOM 4190 C C . ASP A 1 553 ? -25.653 15.774 17.700 1.00 81.44 553 ASP A C 1
ATOM 4192 O O . ASP A 1 553 ? -26.629 15.314 18.301 1.00 81.44 553 ASP A O 1
ATOM 4196 N N . ALA A 1 554 ? -24.515 16.062 18.328 1.00 80.12 554 ALA A N 1
ATOM 4197 C CA . ALA A 1 554 ? -24.321 15.841 19.752 1.00 80.12 554 ALA A CA 1
ATOM 4198 C C . ALA A 1 554 ? -25.167 16.762 20.649 1.00 80.12 554 ALA A C 1
ATOM 4200 O O . ALA A 1 554 ? -25.486 16.360 21.768 1.00 80.12 554 ALA A O 1
ATOM 4201 N N . PHE A 1 555 ? -25.557 17.954 20.181 1.00 81.81 555 PHE A N 1
ATOM 4202 C CA . PHE A 1 555 ? -26.430 18.846 20.947 1.00 81.81 555 PHE A CA 1
ATOM 4203 C C . PHE A 1 555 ? -27.873 18.369 20.913 1.00 81.81 555 PHE A C 1
ATOM 4205 O O . PHE A 1 555 ? -28.510 18.333 21.958 1.00 81.81 555 PHE A O 1
ATOM 4212 N N . GLU A 1 556 ? -28.368 17.902 19.765 1.00 87.62 556 GLU A N 1
ATOM 4213 C CA . GLU A 1 556 ? -29.689 17.262 19.725 1.00 87.62 556 GLU A CA 1
ATOM 4214 C C . GLU A 1 556 ? -29.707 16.003 20.616 1.00 87.62 556 GLU A C 1
ATOM 4216 O O . GLU A 1 556 ? -30.699 15.728 21.287 1.00 87.62 556 GLU A O 1
ATOM 4221 N N . GLY A 1 557 ? -28.585 15.275 20.706 1.00 89.25 557 GLY A N 1
ATOM 4222 C CA . GLY A 1 557 ? -28.405 14.188 21.676 1.00 89.25 557 GLY A CA 1
ATOM 4223 C C . GLY A 1 557 ? -28.479 14.647 23.136 1.00 89.25 557 GLY A C 1
ATOM 4224 O O . GLY A 1 557 ? -29.159 14.017 23.949 1.00 89.25 557 GLY A O 1
ATOM 4225 N N . LEU A 1 558 ? -27.823 15.760 23.468 1.00 86.88 558 LEU A N 1
ATOM 4226 C CA . LEU A 1 558 ? -27.890 16.383 24.789 1.00 86.88 558 LEU A CA 1
ATOM 4227 C C . LEU A 1 558 ? -29.314 16.849 25.132 1.00 86.88 558 LEU A C 1
ATOM 4229 O O . LEU A 1 558 ? -29.811 16.526 26.210 1.00 86.88 558 LEU A O 1
ATOM 4233 N N . ASP A 1 559 ? -29.987 17.538 24.213 1.00 87.81 559 ASP A N 1
ATOM 4234 C CA . ASP A 1 559 ? -31.354 18.042 24.381 1.00 87.81 559 ASP A CA 1
ATOM 4235 C C . ASP A 1 559 ? -32.361 16.904 24.587 1.00 87.81 559 ASP A C 1
ATOM 4237 O O . ASP A 1 559 ? -33.300 17.024 25.383 1.00 87.81 559 ASP A O 1
ATOM 4241 N N . VAL A 1 560 ? -32.182 15.785 23.875 1.00 92.62 560 VAL A N 1
ATOM 4242 C CA . VAL A 1 560 ? -32.981 14.571 24.078 1.00 92.62 560 VAL A CA 1
ATOM 4243 C C . VAL A 1 560 ? -32.718 13.994 25.467 1.00 92.62 560 VAL A C 1
ATOM 4245 O O . VAL A 1 560 ? -33.675 13.708 26.184 1.00 92.62 560 VAL A O 1
ATOM 4248 N N . MET A 1 561 ? -31.460 13.886 25.899 1.00 92.81 561 MET A N 1
ATOM 4249 C CA . MET A 1 561 ? -31.131 13.413 27.251 1.00 92.81 561 MET A CA 1
ATOM 4250 C C . MET A 1 561 ? -31.717 14.310 28.354 1.00 92.81 561 MET A C 1
ATOM 4252 O O . MET A 1 561 ? -32.266 13.804 29.337 1.00 92.81 561 MET A O 1
ATOM 4256 N N . GLU A 1 562 ? -31.691 15.635 28.184 1.00 89.38 562 GLU A N 1
ATOM 4257 C CA . GLU A 1 562 ? -32.294 16.574 29.144 1.00 89.38 562 GLU A CA 1
ATOM 4258 C C . GLU A 1 562 ? -33.819 16.435 29.228 1.00 89.38 562 GLU A C 1
ATOM 4260 O O . GLU A 1 562 ? -34.416 16.654 30.283 1.00 89.38 562 GLU A O 1
ATOM 4265 N N . GLN A 1 563 ? -34.471 16.048 28.132 1.00 90.44 563 GLN A N 1
ATOM 4266 C CA . GLN A 1 563 ? -35.903 15.750 28.130 1.00 90.44 563 GLN A CA 1
ATOM 4267 C C . GLN A 1 563 ? -36.203 14.376 28.742 1.00 90.44 563 GLN A C 1
ATOM 4269 O O . GLN A 1 563 ? -37.175 14.252 29.485 1.00 90.44 563 GLN A O 1
ATOM 4274 N N . LEU A 1 564 ? -35.375 13.361 28.477 1.00 89.88 564 LEU A N 1
ATOM 4275 C CA . LEU A 1 564 ? -35.570 11.994 28.978 1.00 89.88 564 LEU A CA 1
ATOM 4276 C C . LEU A 1 564 ? -35.404 11.873 30.499 1.00 89.88 564 LEU A C 1
ATOM 4278 O O . LEU A 1 564 ? -36.065 11.038 31.116 1.00 89.88 564 LEU A O 1
ATOM 4282 N N . THR A 1 565 ? -34.574 12.721 31.106 1.00 84.31 565 THR A N 1
ATOM 4283 C CA . THR A 1 565 ? -34.353 12.757 32.564 1.00 84.31 565 THR A CA 1
ATOM 4284 C C . THR A 1 565 ? -35.517 13.375 33.347 1.00 84.31 565 THR A C 1
ATOM 4286 O O . THR A 1 565 ? -35.622 13.175 34.558 1.00 84.31 565 THR A O 1
ATOM 4289 N N . VAL A 1 566 ? -36.433 14.092 32.683 1.00 85.94 566 VAL A N 1
ATOM 4290 C CA . VAL A 1 566 ? -37.615 14.705 33.310 1.00 85.94 566 VAL A CA 1
ATOM 4291 C C . VAL A 1 566 ? -38.873 13.903 32.935 1.00 85.94 566 VAL A C 1
ATOM 4293 O O . VAL A 1 566 ? -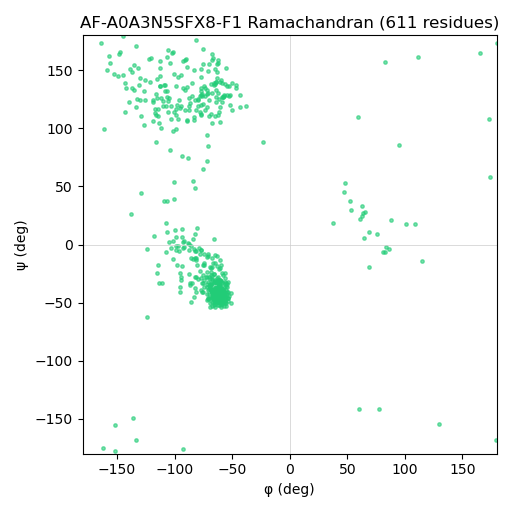39.278 13.945 31.774 1.00 85.94 566 VAL A O 1
ATOM 4296 N N . PRO A 1 567 ? -39.560 13.223 33.880 1.00 83.81 567 PRO A N 1
ATOM 4297 C CA . PRO A 1 567 ? -40.639 12.276 33.562 1.00 83.81 567 PRO A CA 1
ATOM 4298 C C . PRO A 1 567 ? -41.769 12.831 32.684 1.00 83.81 567 PRO A C 1
ATOM 4300 O O . PRO A 1 567 ? -42.195 12.169 31.744 1.00 83.81 567 PRO A O 1
ATOM 4303 N N . THR A 1 568 ? -42.223 14.060 32.944 1.00 84.75 568 THR A N 1
ATOM 4304 C CA . THR A 1 568 ? -43.283 14.702 32.149 1.00 84.75 568 THR A CA 1
ATOM 4305 C C . THR A 1 568 ? -42.830 15.005 30.722 1.00 84.75 568 THR A C 1
ATOM 4307 O O . THR A 1 568 ? -43.548 14.714 29.771 1.00 84.75 568 THR A O 1
ATOM 4310 N N . LYS A 1 569 ? -41.605 15.523 30.554 1.00 87.00 569 LYS A N 1
ATOM 4311 C CA . LYS A 1 569 ? -41.026 15.805 29.232 1.00 87.00 569 LYS A CA 1
ATOM 4312 C C . LYS A 1 569 ? -40.736 14.525 28.454 1.00 87.00 569 LYS A C 1
ATOM 4314 O O . LYS A 1 569 ? -40.883 14.517 27.237 1.00 87.00 569 LYS A O 1
ATOM 4319 N N . ARG A 1 570 ? -40.351 13.444 29.139 1.00 88.62 570 ARG A N 1
ATOM 4320 C CA . ARG A 1 570 ? -40.157 12.122 28.533 1.00 88.62 570 ARG A CA 1
ATOM 4321 C C . ARG A 1 570 ? -41.450 11.602 27.906 1.00 88.62 570 ARG A C 1
ATOM 4323 O O . ARG A 1 570 ? -41.408 11.148 26.766 1.00 88.62 570 ARG A O 1
ATOM 4330 N N . GLU A 1 571 ? -42.575 11.677 28.619 1.00 88.50 571 GLU A N 1
ATOM 4331 C CA . GLU A 1 571 ? -43.879 11.252 28.086 1.00 88.50 571 GLU A CA 1
ATOM 4332 C C . GLU A 1 571 ? -44.299 12.103 26.879 1.00 88.50 571 GLU A C 1
ATOM 4334 O O . GLU A 1 571 ? -44.642 11.549 25.834 1.00 88.50 571 GLU A O 1
ATOM 4339 N N . GLU A 1 572 ? -44.177 13.431 26.970 1.00 89.94 572 GLU A N 1
ATOM 4340 C CA . GLU A 1 572 ? -44.477 14.350 25.860 1.00 89.94 572 GLU A CA 1
ATOM 4341 C C . GLU A 1 572 ? -43.601 14.088 24.623 1.00 89.94 572 GLU A C 1
ATOM 4343 O O . GLU A 1 572 ? -44.091 14.057 23.489 1.00 89.94 572 GLU A O 1
ATOM 4348 N N . LEU A 1 573 ? -42.297 13.877 24.831 1.00 91.00 573 LEU A N 1
ATOM 4349 C CA . LEU A 1 573 ? -41.341 13.596 23.765 1.00 91.00 573 LEU A CA 1
ATOM 4350 C C . LEU A 1 573 ? -41.660 12.265 23.071 1.00 91.00 573 LEU A C 1
ATOM 4352 O O . LEU A 1 573 ? -41.641 12.197 21.839 1.00 91.00 573 LEU A O 1
ATOM 4356 N N . LEU A 1 574 ? -41.977 11.227 23.849 1.00 91.69 574 LEU A N 1
ATOM 4357 C CA . LEU A 1 574 ? -42.362 9.915 23.336 1.00 91.69 574 LEU A CA 1
ATOM 4358 C C . LEU A 1 574 ? -43.649 10.002 22.507 1.00 91.69 574 LEU A C 1
ATOM 4360 O O . LEU A 1 574 ? -43.685 9.511 21.378 1.00 91.69 574 LEU A O 1
ATOM 4364 N N . ASP A 1 575 ? -44.682 10.668 23.027 1.00 90.56 575 ASP A N 1
ATOM 4365 C CA . ASP A 1 575 ? -45.957 10.832 22.324 1.00 90.56 575 ASP A CA 1
ATOM 4366 C C . ASP A 1 575 ? -45.792 11.578 20.999 1.00 90.56 575 ASP A C 1
ATOM 4368 O O . ASP A 1 575 ? -46.391 11.185 19.989 1.00 90.56 575 ASP A O 1
ATOM 4372 N N . ARG A 1 576 ? -44.945 12.614 20.980 1.00 91.06 576 ARG A N 1
ATOM 4373 C CA . ARG A 1 576 ? -44.604 13.358 19.764 1.00 91.06 576 ARG A CA 1
ATOM 4374 C C . ARG A 1 576 ? -43.909 12.468 18.735 1.00 91.06 576 ARG A C 1
ATOM 4376 O O . ARG A 1 576 ? -44.366 12.400 17.597 1.00 91.06 576 ARG A O 1
ATOM 4383 N N . ILE A 1 577 ? -42.847 11.756 19.122 1.00 91.00 577 ILE A N 1
ATOM 4384 C CA . ILE A 1 577 ? -42.103 10.883 18.196 1.00 91.00 577 ILE A CA 1
ATOM 4385 C C . ILE A 1 577 ? -42.996 9.773 17.643 1.00 91.00 577 ILE A C 1
ATOM 4387 O O . ILE A 1 577 ? -42.942 9.478 16.447 1.00 91.00 577 ILE A O 1
ATOM 4391 N N . VAL A 1 578 ? -43.837 9.168 18.482 1.00 90.62 578 VAL A N 1
ATOM 4392 C CA . VAL A 1 578 ? -44.779 8.133 18.046 1.00 90.62 578 VAL A CA 1
ATOM 4393 C C . VAL A 1 578 ? -45.774 8.709 17.040 1.00 90.62 578 VAL A C 1
ATOM 4395 O O . VAL A 1 578 ? -45.978 8.104 15.988 1.00 90.62 578 VAL A O 1
ATOM 4398 N N . ALA A 1 579 ? -46.363 9.876 17.317 1.00 87.38 579 ALA A N 1
ATOM 4399 C CA . ALA A 1 579 ? -47.302 10.529 16.405 1.00 87.38 579 ALA A CA 1
ATOM 4400 C C . ALA A 1 579 ? -46.665 10.831 15.038 1.00 87.38 579 ALA A C 1
ATOM 4402 O O . ALA A 1 579 ? -47.198 10.406 14.012 1.00 87.38 579 ALA A O 1
ATOM 4403 N N . GLU A 1 580 ? -45.496 11.472 15.033 1.00 88.31 580 GLU A N 1
ATOM 4404 C CA . GLU A 1 580 ? -44.753 11.784 13.807 1.00 88.31 580 GLU A CA 1
ATOM 4405 C C . GLU A 1 580 ? -44.349 10.521 13.030 1.00 88.31 580 GLU A C 1
ATOM 4407 O O . GLU A 1 580 ? -44.342 10.516 11.801 1.00 88.31 580 GLU A O 1
ATOM 4412 N N . SER A 1 581 ? -44.025 9.425 13.724 1.00 87.94 581 SER A N 1
ATOM 4413 C CA . SER A 1 581 ? -43.636 8.165 13.076 1.00 87.94 581 SER A CA 1
ATOM 4414 C C . SER A 1 581 ? -44.818 7.459 12.409 1.00 87.94 581 SER A C 1
ATOM 4416 O O . SER A 1 581 ? -44.647 6.839 11.359 1.00 87.94 581 SER A O 1
ATOM 4418 N N . TYR A 1 582 ? -46.024 7.554 12.982 1.00 87.06 582 TYR A N 1
ATOM 4419 C CA . TYR A 1 582 ? -47.250 7.073 12.333 1.00 87.06 582 TYR A CA 1
ATOM 4420 C C . TYR A 1 582 ? -47.589 7.893 11.082 1.00 87.06 582 TYR A C 1
ATOM 4422 O O . TYR A 1 582 ? -47.967 7.309 10.064 1.00 87.06 582 TYR A O 1
ATOM 4430 N N . GLU A 1 583 ? -47.409 9.215 11.143 1.00 86.12 583 GLU A N 1
ATOM 4431 C CA . GLU A 1 583 ? -47.609 10.121 10.007 1.00 86.12 583 GLU A CA 1
ATOM 4432 C C . GLU A 1 583 ? -46.634 9.814 8.859 1.00 86.12 583 GLU A C 1
ATOM 4434 O O . GLU A 1 583 ? -47.073 9.582 7.733 1.00 86.12 583 GLU A O 1
ATOM 4439 N N . GLU A 1 584 ? -45.335 9.684 9.151 1.00 85.00 584 GLU A N 1
ATOM 4440 C CA . GLU A 1 584 ? -44.301 9.308 8.170 1.00 85.00 584 GLU A CA 1
ATOM 4441 C C . GLU A 1 584 ? -44.571 7.937 7.529 1.00 85.00 584 GLU A C 1
ATOM 4443 O O . GLU A 1 584 ? -44.349 7.733 6.337 1.00 85.00 584 GLU A O 1
ATOM 4448 N N . ALA A 1 585 ? -45.070 6.980 8.317 1.00 78.75 585 ALA A N 1
ATOM 4449 C CA . ALA A 1 585 ? -45.397 5.641 7.840 1.00 78.75 585 ALA A CA 1
ATOM 4450 C C . ALA A 1 585 ? -46.722 5.574 7.055 1.00 78.75 585 ALA A C 1
ATOM 4452 O O . ALA A 1 585 ? -47.074 4.495 6.571 1.00 78.75 585 ALA A O 1
ATOM 4453 N N . GLY A 1 586 ? -47.483 6.672 6.966 1.00 77.50 586 GLY A N 1
ATOM 4454 C CA . GLY A 1 586 ? -48.811 6.700 6.346 1.00 77.50 586 GLY A CA 1
ATOM 4455 C C . GLY A 1 586 ? -49.843 5.821 7.066 1.00 77.50 586 GLY A C 1
ATOM 4456 O O . GLY A 1 586 ? -50.775 5.317 6.437 1.00 77.50 586 GLY A O 1
ATOM 4457 N N . LYS A 1 587 ? -49.672 5.583 8.373 1.00 74.25 587 LYS A N 1
ATOM 4458 C CA . LYS A 1 587 ? -50.507 4.683 9.188 1.00 74.25 587 LYS A CA 1
ATOM 4459 C C . LYS A 1 587 ? -51.379 5.485 10.159 1.00 74.25 587 LYS A C 1
ATOM 4461 O O . LYS A 1 587 ? -50.901 6.392 10.830 1.00 74.25 587 LYS A O 1
ATOM 4466 N N . SER A 1 588 ? -52.652 5.118 10.311 1.00 65.38 588 SER A N 1
ATOM 4467 C CA . SER A 1 588 ? -53.530 5.732 11.320 1.00 65.38 588 SER A CA 1
ATOM 4468 C C . SER A 1 588 ? -53.180 5.244 12.731 1.00 65.38 588 SER A C 1
ATOM 4470 O O . SER A 1 588 ? -53.138 4.036 12.976 1.00 65.38 588 SER A O 1
ATOM 4472 N N . ARG A 1 589 ? -52.964 6.172 13.675 1.00 69.94 589 ARG A N 1
ATOM 4473 C CA . ARG A 1 589 ? -52.709 5.844 15.088 1.00 69.94 589 ARG A CA 1
ATOM 4474 C C . ARG A 1 589 ? -53.936 5.126 15.687 1.00 69.94 589 ARG A C 1
ATOM 4476 O O . ARG A 1 589 ? -55.049 5.640 15.552 1.00 69.94 589 ARG A O 1
ATOM 4483 N N . PRO A 1 590 ? -53.776 3.976 16.371 1.00 65.44 590 PRO A N 1
ATOM 4484 C CA . PRO A 1 590 ? -54.870 3.360 17.119 1.00 65.44 590 PRO A CA 1
ATOM 4485 C C . PRO A 1 590 ? -55.383 4.324 18.206 1.00 65.44 590 PRO A C 1
ATOM 4487 O O . PRO A 1 590 ? -54.562 5.001 18.831 1.00 65.44 590 PRO A O 1
ATOM 4490 N N . PRO A 1 591 ? -56.701 4.405 18.469 1.00 52.53 591 PRO A N 1
ATOM 4491 C CA . PRO A 1 591 ? -57.232 5.295 19.497 1.00 52.53 591 PRO A CA 1
ATOM 4492 C C . PRO A 1 591 ? -56.631 4.943 20.862 1.00 52.53 591 PRO A C 1
ATOM 4494 O O . PRO A 1 591 ? -56.679 3.788 21.293 1.00 52.53 591 PRO A O 1
ATOM 4497 N N . VAL A 1 592 ? -56.061 5.944 21.538 1.00 51.62 592 VAL A N 1
ATOM 4498 C CA . VAL A 1 592 ? -55.529 5.801 22.897 1.00 51.62 592 VAL A CA 1
ATOM 4499 C C . VAL A 1 592 ? -56.699 5.422 23.805 1.00 51.62 592 VAL A C 1
ATOM 4501 O O . VAL A 1 592 ? -57.625 6.207 24.001 1.00 51.62 592 VAL A O 1
ATOM 4504 N N . ARG A 1 593 ? -56.706 4.192 24.331 1.00 43.31 593 ARG A N 1
ATOM 4505 C CA . ARG A 1 593 ? -57.632 3.829 25.409 1.00 43.31 593 ARG A CA 1
ATOM 4506 C C . ARG A 1 593 ? -57.199 4.604 26.644 1.00 43.31 593 ARG A C 1
ATOM 4508 O O . ARG A 1 593 ? -56.135 4.315 27.186 1.00 43.31 593 ARG A O 1
ATOM 4515 N N . ASP A 1 594 ? -58.029 5.552 27.066 1.00 35.19 594 ASP A N 1
ATOM 4516 C CA . ASP A 1 594 ? -57.875 6.281 28.323 1.00 35.19 594 ASP A CA 1
ATOM 4517 C C . ASP A 1 594 ? -57.493 5.304 29.443 1.00 35.19 594 ASP A C 1
ATOM 4519 O O . ASP A 1 594 ? -58.236 4.358 29.752 1.00 35.19 594 ASP A O 1
ATOM 4523 N N . ARG A 1 595 ? -56.312 5.503 30.040 1.00 42.00 595 ARG A N 1
ATOM 4524 C CA . ARG A 1 595 ? -55.954 4.835 31.291 1.00 42.00 595 ARG A CA 1
ATOM 4525 C C . ARG A 1 595 ? -56.992 5.290 32.313 1.00 42.00 595 ARG A C 1
ATOM 4527 O O . ARG A 1 595 ? -56.989 6.439 32.739 1.00 42.00 595 ARG A O 1
ATOM 4534 N N . ARG A 1 596 ? -57.921 4.389 32.650 1.00 37.06 596 ARG A N 1
ATOM 4535 C CA . ARG A 1 596 ? -58.966 4.612 33.655 1.00 37.06 596 ARG A CA 1
ATOM 4536 C C . ARG A 1 596 ? -58.369 5.296 34.884 1.00 37.06 596 ARG A C 1
ATOM 4538 O O . ARG A 1 596 ? -57.399 4.800 35.454 1.00 37.06 596 ARG A O 1
ATOM 4545 N N . GLN A 1 597 ? -59.000 6.395 35.293 1.00 35.97 597 GLN A N 1
ATOM 4546 C CA . GLN A 1 597 ? -58.774 7.044 36.580 1.00 35.97 597 GLN A CA 1
ATOM 4547 C C . GLN A 1 597 ? -58.763 5.994 37.711 1.00 35.97 597 GLN A C 1
ATOM 4549 O O . GLN A 1 597 ? -59.618 5.098 37.716 1.00 35.97 597 GLN A O 1
ATOM 4554 N N . PRO A 1 598 ? -57.835 6.079 38.681 1.00 44.62 598 PRO A N 1
ATOM 4555 C CA . PRO A 1 598 ? -57.821 5.182 39.825 1.00 44.62 598 PRO A CA 1
ATOM 4556 C C . PRO A 1 598 ? -58.988 5.555 40.744 1.00 44.62 598 PRO A C 1
ATOM 4558 O O . PRO A 1 598 ? -58.895 6.467 41.558 1.00 44.62 598 PRO A O 1
ATOM 4561 N N . GLY A 1 599 ? -60.125 4.882 40.577 1.00 48.16 599 GLY A N 1
ATOM 4562 C CA . GLY A 1 599 ? -61.311 5.204 41.361 1.00 48.16 599 GLY A CA 1
ATOM 4563 C C . GLY A 1 599 ? -62.564 4.445 40.962 1.00 48.16 599 GLY A C 1
ATOM 4564 O O . GLY A 1 599 ? -63.566 5.067 40.644 1.00 48.16 599 GLY A O 1
ATOM 4565 N N . GLN A 1 600 ? -62.532 3.112 40.993 1.00 40.75 600 GLN A N 1
ATOM 4566 C CA . GLN A 1 600 ? -63.731 2.309 41.260 1.00 40.75 600 GLN A CA 1
ATOM 4567 C C . GLN A 1 600 ? -63.303 0.902 41.685 1.00 40.75 600 GLN A C 1
ATOM 4569 O O . GLN A 1 600 ? -62.944 0.059 40.864 1.00 40.75 600 GLN A O 1
ATOM 4574 N N . HIS A 1 601 ? -63.313 0.657 42.995 1.00 45.66 601 HIS A N 1
ATOM 4575 C CA . HIS A 1 601 ? -63.224 -0.698 43.524 1.00 45.66 601 HIS A CA 1
ATOM 4576 C C . HIS A 1 601 ? -64.463 -1.480 43.076 1.00 45.66 601 HIS A C 1
ATOM 4578 O O . HIS A 1 601 ? -65.594 -1.077 43.347 1.00 45.66 601 HIS A O 1
ATOM 4584 N N . SER A 1 602 ? -64.239 -2.599 42.387 1.00 50.69 602 SER A N 1
ATOM 4585 C CA . SER A 1 602 ? -65.275 -3.596 42.123 1.00 50.69 602 SER A CA 1
ATOM 4586 C C . SER A 1 602 ? -65.864 -4.081 43.450 1.00 50.69 602 SER A C 1
ATOM 4588 O O . SER A 1 602 ? -65.128 -4.517 44.333 1.00 50.69 602 SER A O 1
ATOM 4590 N N . THR A 1 603 ? -67.188 -4.035 43.583 1.00 49.25 603 THR A N 1
ATOM 4591 C CA . THR A 1 603 ? -67.944 -4.603 44.712 1.00 49.25 603 THR A CA 1
ATOM 4592 C C . THR A 1 603 ? -68.200 -6.107 44.567 1.00 49.25 603 THR A C 1
ATOM 4594 O O . THR A 1 603 ? -68.952 -6.684 45.350 1.00 49.25 603 THR A O 1
ATOM 4597 N N . VAL A 1 604 ? -67.587 -6.765 43.582 1.00 58.62 604 VAL A N 1
ATOM 4598 C CA . VAL A 1 604 ? -67.783 -8.195 43.324 1.00 58.62 604 VAL A CA 1
ATOM 4599 C C . VAL A 1 604 ? -66.632 -8.990 43.935 1.00 58.62 604 VAL A C 1
ATOM 4601 O O . VAL A 1 604 ? -65.479 -8.838 43.532 1.00 58.62 604 VAL A O 1
ATOM 4604 N N . SER A 1 605 ? -66.948 -9.847 44.908 1.00 54.16 605 SER A N 1
ATOM 4605 C CA . SER A 1 605 ? -65.988 -10.770 45.517 1.00 54.16 605 SER A CA 1
ATOM 4606 C C . SER A 1 605 ? -65.501 -11.816 44.496 1.00 54.16 605 SER A C 1
ATOM 4608 O O . SER A 1 605 ? -66.324 -12.331 43.734 1.00 54.16 605 SER A O 1
ATOM 4610 N N . PRO A 1 606 ? -64.200 -12.166 44.466 1.00 58.84 606 PRO A N 1
ATOM 4611 C CA . PRO A 1 606 ? -63.681 -13.180 43.548 1.00 58.84 606 PRO A CA 1
ATOM 4612 C C . PRO A 1 606 ? -64.288 -14.565 43.814 1.00 58.84 606 PRO A C 1
ATOM 4614 O O . PRO A 1 606 ? -64.505 -14.943 44.966 1.00 58.84 606 PRO A O 1
ATOM 4617 N N . ALA A 1 607 ? -64.535 -15.334 42.750 1.00 60.53 607 ALA A N 1
ATOM 4618 C CA . ALA A 1 607 ? -65.044 -16.699 42.850 1.00 60.53 607 ALA A CA 1
ATOM 4619 C C . ALA A 1 607 ? -64.017 -17.629 43.540 1.00 60.53 607 ALA A C 1
ATOM 4621 O O . ALA A 1 607 ? -62.827 -17.550 43.231 1.00 60.53 607 ALA A O 1
ATOM 4622 N N . PRO A 1 608 ? -64.451 -18.533 44.442 1.00 65.12 608 PRO A N 1
ATOM 4623 C CA . PRO A 1 608 ? -63.559 -19.268 45.344 1.00 65.12 608 PRO A CA 1
ATOM 4624 C C . PRO A 1 608 ? -62.679 -20.340 44.682 1.00 65.12 608 PRO A C 1
ATOM 4626 O O . PRO A 1 608 ? -61.791 -20.868 45.342 1.00 65.12 608 PRO A O 1
ATOM 4629 N N . HIS A 1 609 ? -62.875 -20.660 43.400 1.00 64.00 609 HIS A N 1
ATOM 4630 C CA . HIS A 1 609 ? -62.018 -21.608 42.691 1.00 64.00 609 HIS A CA 1
ATOM 4631 C C . HIS A 1 609 ? -61.799 -21.203 41.237 1.00 64.00 609 HIS A C 1
ATOM 4633 O O . HIS A 1 609 ? -62.717 -21.232 40.420 1.00 64.00 609 HIS A O 1
ATOM 4639 N N . ILE A 1 610 ? -60.547 -20.875 40.928 1.00 56.84 610 ILE A N 1
ATOM 4640 C CA . ILE A 1 610 ? -60.032 -20.729 39.569 1.00 56.84 610 ILE A CA 1
ATOM 4641 C C . ILE A 1 610 ? -59.224 -22.006 39.282 1.00 56.84 610 ILE A C 1
ATOM 4643 O O . ILE A 1 610 ? -58.278 -22.272 40.025 1.00 56.84 610 ILE A O 1
ATOM 4647 N N . PRO A 1 611 ? -59.578 -22.828 38.276 1.00 58.75 611 PRO A N 1
ATOM 4648 C CA . PRO A 1 611 ? -58.747 -23.957 37.871 1.00 58.75 611 PRO A CA 1
ATOM 4649 C C . PRO A 1 611 ? -57.496 -23.443 37.151 1.00 58.75 611 PRO A C 1
ATOM 4651 O O . PRO A 1 611 ? -57.598 -22.592 36.266 1.00 58.75 611 PRO A O 1
ATOM 4654 N N . THR A 1 612 ? -56.328 -23.959 37.520 1.00 55.00 612 THR A N 1
ATOM 4655 C CA . THR A 1 612 ? -55.056 -23.682 36.840 1.00 55.00 612 THR A CA 1
ATOM 4656 C C . THR A 1 612 ? -54.848 -24.621 35.642 1.00 55.00 612 THR A C 1
ATOM 4658 O O . THR A 1 612 ? -55.160 -25.806 35.780 1.00 55.00 612 THR A O 1
ATOM 4661 N N . PRO A 1 613 ? -54.338 -24.120 34.496 1.00 53.22 613 PRO A N 1
ATOM 4662 C CA . PRO A 1 613 ? -53.877 -24.945 33.374 1.00 53.22 613 PRO A CA 1
ATOM 4663 C C . PRO A 1 613 ? -52.704 -25.858 33.733 1.00 53.22 613 PRO A C 1
ATOM 4665 O O . PRO A 1 613 ? -51.854 -25.425 34.548 1.00 53.22 613 PRO A O 1
#

pLDDT: mean 87.09, std 13.82, range [30.47, 98.75]